Protein 6G1I (pdb70)

Solvent-accessible surface area: 18227 Å² total

CATH classification: 1.10.530.60

Radius of gyration: 23.87 Å; Cα contacts (8 Å, |Δi|>4): 782; chains: 2; bounding box: 62×62×45 Å

InterPro domains:
  IPR002105 Dockerin type I repeat [PF00404] (38-95)
  IPR016134 Dockerin domain [PS51766] (33-103)
  IPR036439 Dockerin domain superfamily [G3DSA:1.10.1330.10] (31-112)
  IPR036439 Dockerin domain superfamily [SSF63446] (35-104)
  IPR054107 Cel124-like, catalytic domain [PF21908] (160-322)

Nearest PDB structures (foldseek):
  6g1i-assembly2_B  TM=1.002E+00  e=1.817E-34  Acetivibrio thermocellus ATCC 27405
  2xqo-assembly1_A  TM=1.002E+00  e=9.075E-33  Acetivibrio thermocellus ATCC 27405
  6g1i-assembly2_B  TM=1.005E+00  e=3.078E-35  Acetivibrio thermocellus ATCC 27405
  2xqo-assembly1_A  TM=1.003E+00  e=5.347E-33  Acetivibrio thermocellus ATCC 27405
  1hmk-assembly1_A  TM=5.491E-01  e=3.551E+00  Capra hircus

Organism: Acetivibrio thermocellus (strain ATCC 27405 / DSM 1237 / JCM 9322 / NBRC 103400 / NCIMB 10682 / NRRL B-4536 / VPI 7372) (NCBI:txid203119)

Structure (mmCIF, N/CA/C/O backbone):
data_6G1I
#
_entry.id   6G1I
#
_cell.length_a   71.140
_cell.length_b   74.173
_cell.length_c   77.328
_cell.angle_alpha   90.00
_cell.angle_beta   90.00
_cell.angle_gamma   90.00
#
_symmetry.space_group_name_H-M   'P 21 21 21'
#
loop_
_entity.id
_entity.type
_entity.pdbx_description
1 polymer 'Glycosyl Hydrolase'
2 branched beta-D-glucopyranose-(1-4)-beta-D-glucopyranose-(1-4)-beta-D-glucopyranose-(1-4)-beta-D-fructofuranose
3 branched beta-D-glucopyranose-(1-4)-beta-D-glucopyranose-(1-4)-beta-D-glucopyranose-(1-4)-beta-D-glucopyranose
4 non-polymer 'MANGANESE (II) ION'
5 non-polymer 'MALONIC ACID'
6 water water
#
loop_
_atom_site.group_PDB
_atom_site.id
_atom_site.type_symbol
_atom_site.label_atom_id
_atom_site.label_alt_id
_atom_site.label_comp_id
_atom_site.label_asym_id
_atom_site.label_entity_id
_atom_site.label_seq_id
_atom_site.pdbx_PDB_ins_code
_atom_site.Cartn_x
_atom_site.Cartn_y
_atom_site.Cartn_z
_atom_site.occupancy
_atom_site.B_iso_or_equiv
_atom_site.auth_seq_id
_atom_site.auth_comp_id
_atom_site.auth_asym_id
_atom_site.auth_atom_id
_atom_site.pdbx_PDB_model_num
ATOM 1 N N . ASP A 1 14 ? -1.840 -9.383 11.580 1.00 16.62 141 ASP A N 1
ATOM 2 C CA . ASP A 1 14 ? -2.282 -8.972 12.910 1.00 11.65 141 ASP A CA 1
ATOM 3 C C . ASP A 1 14 ? -3.380 -7.939 12.921 1.00 11.39 141 ASP A C 1
ATOM 4 O O . ASP A 1 14 ? -4.076 -7.789 13.908 1.00 12.44 141 ASP A O 1
ATOM 9 N N . GLY A 1 15 ? -3.506 -7.183 11.835 1.00 11.30 142 GLY A N 1
ATOM 10 C CA . GLY A 1 15 ? -4.454 -6.067 11.815 1.00 11.07 142 GLY A CA 1
ATOM 11 C C . GLY A 1 15 ? -5.866 -6.610 11.838 1.00 10.33 142 GLY A C 1
ATOM 12 O O . GLY A 1 15 ? -6.174 -7.573 11.108 1.00 15.80 142 GLY A O 1
ATOM 13 N N . TYR A 1 16 ? -6.724 -6.051 12.675 1.00 8.89 143 TYR A N 1
ATOM 14 C CA . TYR A 1 16 ? -8.092 -6.528 12.811 1.00 8.81 143 TYR A CA 1
ATOM 15 C C . TYR A 1 16 ? -9.047 -5.783 11.882 1.00 8.90 143 TYR A C 1
ATOM 16 O O . TYR A 1 16 ? -9.726 -6.363 11.057 1.00 10.00 143 TYR A O 1
ATOM 25 N N . PHE A 1 17 ? -9.110 -4.464 12.063 1.00 9.08 144 PHE A N 1
ATOM 26 C CA . PHE A 1 17 ? -10.003 -3.643 11.288 1.00 9.86 144 PHE A CA 1
ATOM 27 C C . PHE A 1 17 ? -9.426 -3.307 9.953 1.00 10.61 144 PHE A C 1
ATOM 28 O O . PHE A 1 17 ? -8.211 -3.452 9.717 1.00 10.88 144 PHE A O 1
ATOM 36 N N . PRO A 1 18 ? -10.288 -2.894 9.000 1.00 12.26 145 PRO A N 1
ATOM 37 C CA . PRO A 1 18 ? -9.788 -2.757 7.662 1.00 13.81 145 PRO A CA 1
ATOM 38 C C . PRO A 1 18 ? -8.640 -1.771 7.518 1.00 13.04 145 PRO A C 1
ATOM 39 O O . PRO A 1 18 ? -8.599 -0.725 8.152 1.00 13.18 145 PRO A O 1
ATOM 43 N N . PRO A 1 19 ? -7.677 -2.115 6.674 1.00 14.95 146 PRO A N 1
ATOM 44 C CA . PRO A 1 19 ? -6.600 -1.159 6.404 1.00 16.82 146 PRO A CA 1
ATOM 45 C C . PRO A 1 19 ? -7.172 0.219 6.044 1.00 19.08 146 PRO A C 1
ATOM 46 O O . PRO A 1 19 ? -8.188 0.318 5.352 1.00 19.77 146 PRO A O 1
ATOM 50 N N . GLY A 1 20 ? -6.567 1.289 6.516 1.00 21.26 147 GLY A N 1
ATOM 51 C CA . GLY A 1 20 ? -7.018 2.630 6.179 1.00 23.27 147 GLY A CA 1
ATOM 52 C C . GLY A 1 20 ? -8.143 3.197 7.009 1.00 22.59 147 GLY A C 1
ATOM 53 O O . GLY A 1 20 ? -8.545 4.337 6.781 1.00 29.04 147 GLY A O 1
ATOM 54 N N . THR A 1 21 ? -8.604 2.427 7.986 1.00 16.85 148 THR A N 1
ATOM 55 C CA . THR A 1 21 ? -9.655 2.902 8.874 1.00 14.65 148 THR A CA 1
ATOM 56 C C . THR A 1 21 ? -9.098 4.065 9.707 1.00 15.47 148 THR A C 1
ATOM 57 O O . THR A 1 21 ? -7.969 3.965 10.232 1.00 17.86 148 THR A O 1
ATOM 61 N N . SER A 1 22 ? -9.875 5.144 9.831 1.00 16.32 149 SER A N 1
ATOM 62 C CA . SER A 1 22 ? -9.499 6.319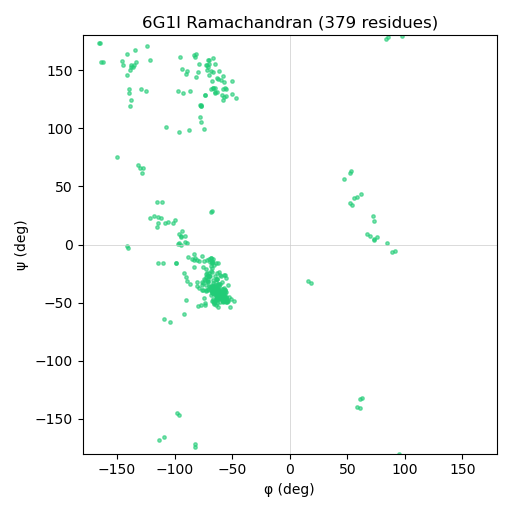 10.541 1.00 16.27 149 SER A CA 1
ATOM 63 C C . SER A 1 22 ? -9.358 6.062 12.042 1.00 12.74 149 SER A C 1
ATOM 64 O O . SER A 1 22 ? -10.010 5.168 12.547 1.00 12.78 149 SER A O 1
ATOM 67 N N . LYS A 1 23 ? -8.643 6.949 12.760 1.00 14.31 150 LYS A N 1
ATOM 68 C CA . LYS A 1 23 ? -8.584 6.893 14.224 1.00 12.53 150 LYS A CA 1
ATOM 69 C C . LYS A 1 23 ? -9.978 6.837 14.842 1.00 11.45 150 LYS A C 1
ATOM 70 O O . LYS A 1 23 ? -10.228 5.981 15.654 1.00 11.53 150 LYS A O 1
ATOM 76 N N . HIS A 1 24 ? -10.864 7.799 14.496 1.00 12.03 151 HIS A N 1
ATOM 77 C CA A HIS A 1 24 ? -12.133 7.789 15.220 0.50 11.37 151 HIS A CA 1
ATOM 78 C CA B HIS A 1 24 ? 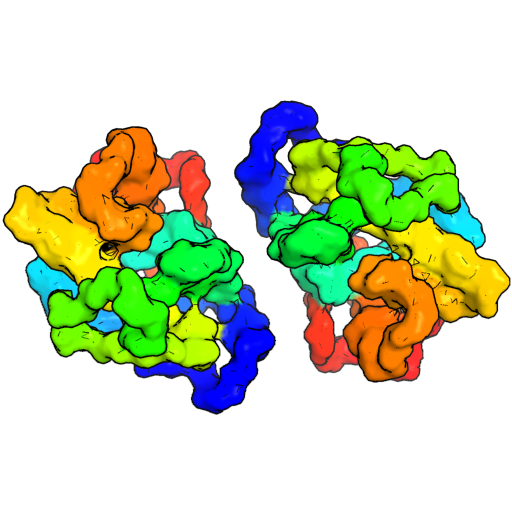-12.243 7.854 15.049 0.50 12.72 151 HIS A CA 1
ATOM 79 C C . HIS A 1 24 ? -12.951 6.519 14.926 1.00 11.89 151 HIS A C 1
ATOM 80 O O . HIS A 1 24 ? -13.628 6.023 15.831 1.00 11.84 151 HIS A O 1
ATOM 93 N N . GLU A 1 25 ? -12.880 5.958 13.731 1.00 11.76 152 GLU A N 1
ATOM 94 C CA A GLU A 1 25 ? -13.579 4.701 13.408 0.50 11.97 152 GLU A CA 1
ATOM 95 C CA B GLU A 1 25 ? -13.594 4.722 13.447 0.50 10.80 152 GLU A CA 1
ATOM 96 C C . GLU A 1 25 ? -12.923 3.525 14.120 1.00 10.01 152 GLU A C 1
ATOM 97 O O . GLU A 1 25 ? -13.621 2.623 14.580 1.00 10.49 152 GLU A O 1
ATOM 108 N N . LEU A 1 26 ? -11.596 3.501 14.170 1.00 9.76 153 LEU A N 1
ATOM 109 C CA . LEU A 1 26 ? -10.907 2.452 14.912 1.00 9.37 153 LEU A CA 1
ATOM 110 C C . LEU A 1 26 ? -11.374 2.445 16.373 1.00 9.09 153 LEU A C 1
ATOM 111 O O . LEU A 1 26 ? -11.583 1.366 16.962 1.00 9.57 153 LEU A O 1
ATOM 116 N N . ILE A 1 27 ? -11.477 3.618 16.979 1.00 9.72 154 ILE A N 1
ATOM 117 C CA . ILE A 1 27 ? -11.900 3.749 18.385 1.00 9.84 154 ILE A CA 1
ATOM 118 C C . ILE A 1 27 ? -13.368 3.318 18.518 1.00 9.64 154 ILE A C 1
ATOM 119 O O . ILE A 1 27 ? -13.694 2.560 19.423 1.00 10.49 154 ILE A O 1
ATOM 124 N N . ALA A 1 28 ? -14.257 3.816 17.656 1.00 10.03 155 ALA A N 1
ATOM 125 C CA . ALA A 1 28 ? -15.665 3.444 17.735 1.00 10.91 155 ALA A CA 1
ATOM 126 C C . ALA A 1 28 ? -15.852 1.958 17.571 1.00 9.77 155 ALA A C 1
ATOM 127 O O . ALA A 1 28 ? -16.625 1.327 18.320 1.00 11.92 155 ALA A O 1
ATOM 129 N N . ARG A 1 29 ? -15.153 1.369 16.613 1.00 9.73 156 ARG A N 1
ATOM 130 C CA A ARG A 1 29 ? -15.271 -0.054 16.395 0.50 9.73 156 ARG A CA 1
ATOM 131 C CA B ARG A 1 29 ? -15.268 -0.054 16.359 0.50 9.88 156 ARG A CA 1
ATOM 132 C C . ARG A 1 29 ? -14.703 -0.850 17.547 1.00 9.47 156 ARG A C 1
ATOM 133 O O . ARG A 1 29 ? -15.274 -1.873 17.985 1.00 10.57 156 ARG A O 1
ATOM 148 N N . ALA A 1 30 ? -13.580 -0.402 18.118 1.00 9.39 157 ALA A N 1
ATOM 149 C CA . ALA A 1 30 ? -13.032 -1.075 19.313 1.00 9.91 157 ALA A CA 1
ATOM 150 C C . ALA A 1 30 ? -14.037 -1.034 20.450 1.00 9.73 157 ALA A C 1
ATOM 151 O O . ALA A 1 30 ? -14.195 -2.016 21.177 1.00 10.08 157 ALA A O 1
ATOM 153 N N . SER A 1 31 ? -14.687 0.116 20.647 1.00 10.04 158 SER A N 1
ATOM 154 C CA A SER A 1 31 ? -15.619 0.238 21.762 0.50 10.10 158 SER A CA 1
ATOM 155 C CA B SER A 1 31 ? -15.699 0.307 21.689 0.50 10.48 158 SER A CA 1
ATOM 156 C C . SER A 1 31 ? -16.835 -0.682 21.608 1.00 10.15 158 SER A C 1
ATOM 157 O O . SER A 1 31 ? -17.435 -1.065 22.591 1.00 12.59 158 SER A O 1
ATOM 162 N N . SER A 1 32 ? -17.134 -1.075 20.391 1.00 9.72 159 SER A N 1
ATOM 163 C CA . SER A 1 32 ? -18.266 -1.908 20.066 1.00 10.00 159 SER A CA 1
ATOM 164 C C . SER A 1 32 ? -17.991 -3.416 20.139 1.00 10.14 159 SER A C 1
ATOM 165 O O . SER A 1 32 ? -18.892 -4.206 20.075 1.00 13.04 159 SER A O 1
ATOM 168 N N . LEU A 1 33 ? -16.721 -3.796 20.263 1.00 9.98 160 LEU A N 1
ATOM 169 C CA . LEU A 1 33 ? -16.377 -5.220 20.357 1.00 10.34 160 LEU A CA 1
ATOM 170 C C . LEU A 1 33 ? -16.955 -5.812 21.642 1.00 10.68 160 LEU A C 1
ATOM 171 O O . LEU A 1 33 ? -16.760 -5.297 22.742 1.00 12.22 160 LEU A O 1
ATOM 176 N N . LYS A 1 34 ? -17.631 -6.947 21.487 1.00 10.36 161 LYS A N 1
ATOM 177 C CA . LYS A 1 34 ? -18.148 -7.719 22.597 1.00 11.14 161 LYS A CA 1
ATOM 178 C C . LYS A 1 34 ? -16.983 -8.353 23.359 1.00 10.25 161 LYS A C 1
ATOM 179 O O . LYS A 1 34 ? -15.917 -8.612 22.767 1.00 10.13 161 LYS A O 1
ATOM 185 N N . VAL A 1 35 ? -17.195 -8.715 24.591 1.00 10.01 162 VAL A N 1
ATOM 186 C CA . VAL A 1 35 ? -16.168 -9.407 25.384 1.00 9.68 162 VAL A CA 1
ATOM 187 C C . VAL A 1 35 ? -15.704 -10.672 24.655 1.00 9.09 162 VAL A C 1
ATOM 188 O O . VAL A 1 35 ? -14.510 -10.938 24.577 1.00 9.14 162 VAL A O 1
ATOM 192 N N . SER A 1 36 ? -16.657 -11.438 24.137 1.00 9.39 163 SER A N 1
ATOM 193 C CA . SER A 1 36 ? -16.321 -12.665 23.402 1.00 10.04 163 SER A CA 1
ATOM 194 C C . SER A 1 36 ? -15.416 -12.377 22.227 1.00 9.28 163 SER A C 1
ATOM 195 O O . SER A 1 36 ? -14.550 -13.205 21.885 1.00 9.87 163 SER A O 1
ATOM 198 N N . GLU A 1 37 ? -15.636 -11.264 21.540 1.00 9.40 164 GLU A N 1
ATOM 199 C CA . GLU A 1 37 ? -14.808 -10.881 20.385 1.00 9.56 164 GLU A CA 1
ATOM 200 C C . GLU A 1 37 ? -13.408 -10.514 20.771 1.00 8.89 164 GLU A C 1
ATOM 201 O O . GLU A 1 37 ? -12.456 -10.821 20.058 1.00 9.38 164 GLU A O 1
ATOM 207 N N . VAL A 1 38 ? -13.250 -9.801 21.911 1.00 8.59 165 VAL A N 1
ATOM 208 C CA . VAL A 1 38 ? -11.920 -9.467 22.393 1.00 8.25 165 VAL A CA 1
ATOM 209 C C . VAL A 1 38 ? -11.203 -10.747 22.845 1.00 7.87 165 VAL A C 1
ATOM 210 O O . VAL A 1 38 ? -10.018 -10.926 22.552 1.00 8.44 165 VAL A O 1
ATOM 214 N N . LYS A 1 39 ? -11.920 -11.640 23.532 1.00 8.29 166 LYS A N 1
ATOM 215 C CA . LYS A 1 39 ? -11.295 -12.925 23.909 1.00 8.10 166 LYS A CA 1
ATOM 216 C C . LYS A 1 39 ? -10.789 -13.651 22.674 1.00 8.44 166 LYS A C 1
ATOM 217 O O . LYS A 1 39 ? -9.708 -14.232 22.682 1.00 8.82 166 LYS A O 1
ATOM 223 N N . ALA A 1 40 ? -11.566 -13.655 21.582 1.00 8.58 167 ALA A N 1
ATOM 224 C CA . ALA A 1 40 ? -11.133 -14.340 20.365 1.00 9.08 167 ALA A CA 1
ATOM 225 C C . ALA A 1 40 ? -9.862 -13.739 19.752 1.00 8.79 167 ALA A C 1
ATOM 226 O O . ALA A 1 40 ? -9.007 -14.461 19.266 1.00 9.18 167 ALA A O 1
ATOM 228 N N . ILE A 1 41 ? -9.734 -12.405 19.802 1.00 8.33 168 ILE A N 1
ATOM 229 C CA . ILE A 1 41 ? -8.523 -11.749 19.305 1.00 7.96 168 ILE A CA 1
ATOM 230 C C . ILE A 1 41 ? -7.327 -12.177 20.121 1.00 8.28 168 ILE A C 1
ATOM 231 O O . ILE A 1 41 ? -6.267 -12.495 19.566 1.00 8.76 168 ILE A O 1
ATOM 236 N N . ILE A 1 42 ? -7.482 -12.183 21.468 1.00 7.83 169 ILE A N 1
ATOM 237 C CA . ILE A 1 42 ? -6.395 -12.590 22.356 1.00 7.74 169 ILE A CA 1
ATOM 238 C C . ILE A 1 42 ? -6.023 -14.049 22.079 1.00 8.51 169 ILE A C 1
ATOM 239 O O . ILE A 1 42 ? -4.834 -14.382 21.966 1.00 8.81 169 ILE A O 1
ATOM 244 N N . LYS A 1 43 ? -7.013 -14.941 21.985 1.00 8.47 170 LYS A N 1
ATOM 245 C CA . LYS A 1 43 ? -6.715 -16.353 21.741 1.00 9.71 170 LYS A CA 1
ATOM 246 C C . LYS A 1 43 ? -5.951 -16.565 20.448 1.00 9.88 170 LYS A C 1
ATOM 247 O O . LYS A 1 43 ? -5.042 -17.383 20.379 1.00 10.02 170 LYS A O 1
ATOM 253 N N . LYS A 1 44 ? -6.326 -15.841 19.408 1.00 9.57 171 LYS A N 1
ATOM 254 C CA . LYS A 1 44 ? -5.660 -15.980 18.107 1.00 11.10 171 LYS A CA 1
ATOM 255 C C . LYS A 1 44 ? -4.181 -15.620 18.258 1.00 9.15 171 LYS A C 1
ATOM 256 O O . LYS A 1 44 ? -3.308 -16.290 17.702 1.00 10.03 171 LYS A O 1
ATOM 262 N N . GLN A 1 45 ? -3.893 -14.511 18.952 1.00 8.73 172 GLN A N 1
ATOM 263 C CA . GLN A 1 45 ? -2.500 -14.141 19.142 1.00 8.74 172 GLN A CA 1
ATOM 264 C C . GLN A 1 45 ? -1.750 -15.136 20.018 1.00 8.63 172 GLN A C 1
ATOM 265 O O . GLN A 1 45 ? -0.592 -15.449 19.703 1.00 9.30 172 GLN A O 1
ATOM 271 N N . VAL A 1 46 ? -2.360 -15.656 21.073 1.00 8.24 173 VAL A N 1
ATOM 272 C CA . VAL A 1 46 ? -1.675 -16.664 21.872 1.00 8.72 173 VAL A CA 1
ATOM 273 C C . VAL A 1 46 ? -1.398 -17.895 21.017 1.00 9.24 173 VAL A C 1
ATOM 274 O O . VAL A 1 46 ? -0.314 -18.463 21.087 1.00 10.19 173 VAL A O 1
ATOM 278 N N . ASP A 1 47 ? -2.367 -18.307 20.200 1.00 9.21 174 ASP A N 1
ATOM 279 C CA . ASP A 1 47 ? -2.155 -19.457 19.323 1.00 10.35 174 ASP A CA 1
ATOM 280 C C . ASP A 1 47 ? -0.970 -19.229 18.408 1.00 10.98 174 ASP A C 1
ATOM 281 O O . ASP A 1 47 ? -0.129 -20.128 18.189 1.00 13.45 174 ASP A O 1
ATOM 286 N N . GLU A 1 48 ? -0.891 -18.056 17.800 1.00 9.75 175 GLU A N 1
ATOM 287 C CA A GLU A 1 48 ? 0.177 -17.815 16.869 0.50 10.30 175 GLU A CA 1
ATOM 288 C CA B GLU A 1 48 ? 0.164 -17.709 16.871 0.50 10.22 175 GLU A CA 1
ATOM 289 C C . GLU A 1 48 ? 1.534 -17.699 17.508 1.00 10.36 175 GLU A C 1
ATOM 290 O O . GLU A 1 48 ? 2.527 -17.997 16.868 1.00 13.41 175 GLU A O 1
ATOM 301 N N . HIS A 1 49 ? 1.573 -17.282 18.780 1.00 9.36 176 HIS A N 1
ATOM 302 C CA . HIS A 1 49 ? 2.853 -16.990 19.475 1.00 9.30 176 HIS A CA 1
ATOM 303 C C . HIS A 1 49 ? 3.080 -17.894 20.665 1.00 9.14 176 HIS A C 1
ATOM 304 O O . HIS A 1 49 ? 3.903 -17.595 21.534 1.00 9.23 176 HIS A O 1
ATOM 311 N N . TRP A 1 50 ? 2.461 -19.093 20.669 1.00 10.30 177 TRP A N 1
ATOM 312 C CA . TRP A 1 50 ? 2.549 -19.940 21.866 1.00 10.13 177 TRP A CA 1
ATOM 313 C C . TRP A 1 50 ? 3.984 -20.346 22.185 1.00 9.93 177 TRP A C 1
ATOM 314 O O . TRP A 1 50 ? 4.376 -20.402 23.351 1.00 10.04 177 TRP A O 1
ATOM 325 N N . ASP A 1 51 ? 4.763 -20.708 21.159 1.00 10.07 178 ASP A N 1
ATOM 326 C CA . ASP A 1 51 ? 6.089 -21.222 21.493 1.00 10.82 178 ASP A CA 1
ATOM 327 C C . ASP A 1 51 ? 6.909 -20.173 22.249 1.00 9.85 178 ASP A C 1
ATOM 328 O O . ASP A 1 51 ? 7.536 -20.507 23.245 1.00 10.60 178 ASP A O 1
ATOM 333 N N . VAL A 1 52 ? 6.896 -18.902 21.822 1.00 9.61 179 VAL A N 1
ATOM 334 C CA . VAL A 1 52 ? 7.696 -17.914 22.539 1.00 9.59 179 VAL A CA 1
ATOM 335 C C . VAL A 1 52 ? 7.069 -17.614 23.936 1.00 9.21 179 VAL A C 1
ATOM 336 O O . VAL A 1 52 ? 7.790 -17.400 24.896 1.00 9.54 179 VAL A O 1
ATOM 340 N N . ILE A 1 53 ? 5.740 -17.561 24.000 1.00 8.80 180 ILE A N 1
ATOM 341 C CA . ILE A 1 53 ? 5.073 -17.355 25.297 1.00 9.00 180 ILE A CA 1
ATOM 342 C C . ILE A 1 53 ? 5.489 -18.437 26.299 1.00 8.83 180 ILE A C 1
ATOM 343 O O . ILE A 1 53 ? 5.880 -18.148 27.438 1.00 9.54 180 ILE A O 1
ATOM 348 N N . ARG A 1 54 ? 5.414 -19.687 25.848 1.00 8.76 181 ARG A N 1
ATOM 349 C CA . ARG A 1 54 ? 5.804 -20.813 26.695 1.00 9.49 181 ARG A CA 1
ATOM 350 C C . ARG A 1 54 ? 7.291 -20.767 27.072 1.00 9.95 181 ARG A C 1
ATOM 351 O O . ARG A 1 54 ? 7.682 -20.998 28.212 1.00 10.39 181 ARG A O 1
ATOM 359 N N . ASP A 1 55 ? 8.127 -20.535 26.074 1.00 9.78 182 ASP A N 1
ATOM 360 C CA . ASP A 1 55 ? 9.559 -20.504 26.289 1.00 11.17 182 ASP A CA 1
ATOM 361 C C . ASP A 1 55 ? 9.955 -19.462 27.335 1.00 11.05 182 ASP A C 1
ATOM 362 O O . ASP A 1 55 ? 10.840 -19.694 28.136 1.00 13.09 182 ASP A O 1
ATOM 367 N N . VAL A 1 56 ? 9.336 -18.281 27.265 1.00 9.78 183 VAL A N 1
ATOM 368 C CA . VAL A 1 56 ? 9.671 -17.220 28.205 1.00 9.55 183 VAL A CA 1
ATOM 369 C C . VAL A 1 56 ? 9.030 -17.482 29.577 1.00 9.25 183 VAL A C 1
ATOM 370 O O . VAL A 1 56 ? 9.710 -17.430 30.615 1.00 10.95 183 VAL A O 1
ATOM 374 N N . CYS A 1 57 ? 7.732 -17.731 29.594 1.00 9.16 184 CYS A N 1
ATOM 375 C CA . CYS A 1 57 ? 6.979 -17.704 30.860 1.00 9.73 184 CYS A CA 1
ATOM 376 C C . CYS A 1 57 ? 6.885 -19.061 31.564 1.00 9.93 184 CYS A C 1
ATOM 377 O O . CYS A 1 57 ? 6.626 -19.127 32.772 1.00 11.15 184 CYS A O 1
ATOM 380 N N . GLY A 1 58 ? 6.997 -20.160 30.822 1.00 10.14 185 GLY A N 1
ATOM 381 C CA . GLY A 1 58 ? 6.859 -21.481 31.413 1.00 11.03 185 GLY A CA 1
ATOM 382 C C . GLY A 1 58 ? 5.437 -21.846 31.782 1.00 10.09 185 GLY A C 1
ATOM 383 O O . GLY A 1 58 ? 5.252 -22.763 32.586 1.00 12.10 185 GLY A O 1
ATOM 384 N N . PHE A 1 59 ? 4.433 -21.188 31.198 1.00 10.12 186 PHE A N 1
ATOM 385 C CA . PHE A 1 59 ? 3.055 -21.556 31.448 1.00 10.46 186 PHE A CA 1
ATOM 386 C C . PHE A 1 59 ? 2.826 -23.009 31.072 1.00 10.75 186 PHE A C 1
ATOM 387 O O . PHE A 1 59 ? 3.417 -23.513 30.104 1.00 12.09 186 PHE A O 1
ATOM 395 N N . LYS A 1 60 ? 1.960 -23.692 31.827 1.00 11.86 187 LYS A N 1
ATOM 396 C CA A LYS A 1 60 ? 1.652 -25.126 31.733 0.50 12.11 187 LYS A CA 1
ATOM 397 C CA B LYS A 1 60 ? 1.923 -25.134 31.632 0.50 12.05 187 LYS A CA 1
ATOM 398 C C . LYS A 1 60 ? 1.190 -25.508 30.338 1.00 13.00 187 LYS A C 1
ATOM 399 O O . LYS A 1 60 ? 1.499 -26.597 29.808 1.00 14.99 187 LYS A O 1
ATOM 410 N N . ASN A 1 61 ? 0.313 -24.694 29.747 1.00 12.96 188 ASN A N 1
ATOM 411 C CA . ASN A 1 61 ? -0.382 -25.017 28.528 1.00 13.20 188 ASN A CA 1
ATOM 412 C C . ASN A 1 61 ? -1.009 -23.748 27.954 1.00 12.55 188 ASN A C 1
ATOM 413 O O . ASN A 1 61 ? -0.980 -22.716 28.561 1.00 12.87 188 ASN A O 1
ATOM 418 N N . LYS A 1 62 ? -1.569 -23.891 26.753 1.00 13.42 189 LYS A N 1
ATOM 419 C CA . LYS A 1 62 ? -2.088 -22.723 26.064 1.00 14.49 189 LYS A CA 1
ATOM 420 C C . LYS A 1 62 ? -3.320 -22.168 26.762 1.00 12.49 189 LYS A C 1
ATOM 421 O O . LYS A 1 62 ? -3.542 -20.948 26.751 1.00 13.04 189 LYS A O 1
ATOM 427 N N . GLU A 1 63 ? -4.173 -23.046 27.317 1.00 12.18 190 GLU A N 1
ATOM 428 C CA . GLU A 1 63 ? -5.387 -22.564 27.953 1.00 11.65 190 GLU A CA 1
ATOM 429 C C . GLU A 1 63 ? -5.083 -21.605 29.101 1.00 9.90 190 GLU A C 1
ATOM 430 O O . GLU A 1 63 ? -5.769 -20.587 29.257 1.00 10.75 190 GLU A O 1
ATOM 436 N N . VAL A 1 64 ? -4.099 -21.935 29.930 1.00 9.57 191 VAL A N 1
ATOM 437 C CA . VAL A 1 64 ? -3.769 -21.032 31.015 1.00 9.02 191 VAL A CA 1
ATOM 438 C C . VAL A 1 64 ? -3.115 -19.755 30.494 1.00 8.39 191 VAL A C 1
ATOM 439 O O . VAL A 1 64 ? -3.225 -18.683 31.122 1.00 9.03 191 VAL A O 1
ATOM 443 N N . ALA A 1 65 ? -2.449 -19.832 29.347 1.00 8.80 192 ALA A N 1
ATOM 444 C CA . ALA A 1 65 ? -1.922 -18.601 28.712 1.00 8.71 192 ALA A CA 1
ATOM 445 C C . ALA A 1 65 ? -3.055 -17.712 28.219 1.00 8.30 192 ALA A C 1
ATOM 446 O O . ALA A 1 65 ? -3.000 -16.494 28.371 1.00 8.48 192 ALA A O 1
ATOM 448 N N . TYR A 1 66 ? -4.111 -18.301 27.628 1.00 8.08 193 TYR A N 1
ATOM 449 C CA . TYR A 1 66 ? -5.305 -17.499 27.305 1.00 8.15 193 TYR A CA 1
ATOM 450 C C . TYR A 1 66 ? -5.801 -16.782 28.561 1.00 8.26 193 TYR A C 1
ATOM 451 O O . TYR A 1 66 ? -6.062 -15.582 28.549 1.00 8.50 193 TYR A O 1
ATOM 460 N N . ALA A 1 67 ? -5.924 -17.553 29.635 1.00 8.14 194 ALA A N 1
ATOM 461 C CA . ALA A 1 67 ? -6.442 -17.003 30.874 1.00 8.00 194 ALA A CA 1
ATOM 462 C C . ALA A 1 67 ? -5.546 -15.880 31.372 1.00 7.76 194 ALA A C 1
ATOM 463 O O . ALA A 1 67 ? -6.079 -14.841 31.832 1.00 7.91 194 ALA A O 1
ATOM 465 N N . PHE A 1 68 ? -4.241 -16.028 31.316 1.00 7.72 195 PHE A N 1
ATOM 466 C CA . PHE A 1 68 ? -3.327 -14.974 31.788 1.00 7.58 195 PHE A CA 1
ATOM 467 C C . PHE A 1 68 ? -3.590 -13.681 31.038 1.00 7.40 195 PHE A C 1
ATOM 468 O O . PHE A 1 68 ? -3.691 -12.591 31.652 1.00 7.59 195 PHE A O 1
ATOM 476 N N . PHE A 1 69 ? -3.676 -13.756 29.688 1.00 7.21 196 PHE A N 1
ATOM 477 C CA . PHE A 1 69 ? -3.913 -12.544 28.920 1.00 7.22 196 PHE A CA 1
ATOM 478 C C . PHE A 1 69 ? -5.340 -12.011 29.052 1.00 7.23 196 PHE A C 1
ATOM 479 O O . PHE A 1 69 ? -5.538 -10.778 28.942 1.00 7.58 196 PHE A O 1
ATOM 487 N N . PHE A 1 70 ? -6.326 -12.863 29.362 1.00 7.38 197 PHE A N 1
ATOM 488 C CA . PHE A 1 70 ? -7.625 -12.365 29.779 1.00 7.22 197 PHE A CA 1
ATOM 489 C C . PHE A 1 70 ? -7.514 -11.615 31.092 1.00 7.40 197 PHE A C 1
ATOM 490 O O . PHE A 1 70 ? -8.214 -10.590 31.310 1.00 7.91 197 PHE A O 1
ATOM 498 N N . GLY A 1 71 ? -6.656 -12.091 31.988 1.00 7.39 198 GLY A N 1
ATOM 499 C CA . GLY A 1 71 ? -6.376 -11.390 33.216 1.00 7.08 198 GLY A CA 1
ATOM 500 C C . GLY A 1 71 ? -5.799 -10.006 32.959 1.00 7.19 198 GLY A C 1
ATOM 501 O O . GLY A 1 71 ? -6.238 -9.007 33.586 1.00 7.71 198 GLY A O 1
ATOM 502 N N . MET A 1 72 ? -4.838 -9.914 32.045 1.00 7.09 199 MET A N 1
ATOM 503 C CA . MET A 1 72 ? -4.298 -8.588 31.668 1.00 7.31 199 MET A CA 1
ATOM 504 C C . MET A 1 72 ? -5.360 -7.701 31.083 1.00 6.98 199 MET A C 1
ATOM 505 O O . MET A 1 72 ? -5.469 -6.512 31.450 1.00 7.46 199 MET A O 1
ATOM 510 N N . ALA A 1 73 ? -6.173 -8.222 30.186 1.00 7.12 200 ALA A N 1
ATOM 511 C CA . ALA A 1 73 ? -7.250 -7.399 29.576 1.00 7.27 200 ALA A CA 1
ATOM 512 C C . ALA A 1 73 ? -8.172 -6.892 30.661 1.00 7.10 200 ALA A C 1
ATOM 513 O O . ALA A 1 73 ? -8.659 -5.744 30.612 1.00 7.99 200 ALA A O 1
ATOM 515 N N . THR A 1 74 ? -8.452 -7.753 31.631 1.00 6.97 201 THR A N 1
ATOM 516 C CA . THR A 1 74 ? -9.332 -7.345 32.726 1.00 7.03 201 THR A CA 1
ATOM 517 C C . THR A 1 74 ? -8.708 -6.283 33.592 1.00 6.92 201 THR A C 1
ATOM 518 O O . THR A 1 74 ? -9.345 -5.251 33.883 1.00 7.98 201 THR A O 1
ATOM 522 N N . ARG A 1 75 ? -7.465 -6.501 34.006 1.00 6.89 202 ARG A N 1
ATOM 523 C CA . ARG A 1 75 ? -6.817 -5.566 34.893 1.00 7.02 202 ARG A CA 1
ATOM 524 C C . ARG A 1 75 ? -6.599 -4.199 34.259 1.00 7.14 202 ARG A C 1
ATOM 525 O O . ARG A 1 75 ? -6.647 -3.169 34.957 1.00 7.70 202 ARG A O 1
ATOM 533 N N . GLU A 1 76 ? -6.305 -4.188 32.965 1.00 7.20 203 GLU A N 1
ATOM 534 C CA . GLU A 1 76 ? -5.916 -2.973 32.263 1.00 7.09 203 GLU A CA 1
ATOM 535 C C . GLU A 1 76 ? -7.088 -2.219 31.696 1.00 7.29 203 GLU A C 1
ATOM 536 O O . GLU A 1 76 ? -7.018 -0.962 31.601 1.00 7.79 203 GLU A O 1
ATOM 542 N N . SER A 1 77 ? -8.171 -2.893 31.294 1.00 7.35 204 SER A N 1
ATOM 543 C CA . SER A 1 77 ? -9.275 -2.214 30.604 1.00 8.07 204 SER A CA 1
ATOM 544 C C . SER A 1 77 ? -10.641 -2.707 31.000 1.00 7.55 204 SER A C 1
ATOM 545 O O . SER A 1 77 ? -11.640 -2.234 30.427 1.00 8.57 204 SER A O 1
ATOM 548 N N . THR A 1 78 ? -10.753 -3.696 31.882 1.00 7.92 205 THR A N 1
ATOM 549 C CA . THR A 1 78 ? -12.044 -4.324 32.138 1.00 8.75 205 THR A CA 1
ATOM 550 C C . THR A 1 78 ? -12.664 -4.814 30.831 1.00 8.88 205 THR A C 1
ATOM 551 O O . THR A 1 78 ? -13.900 -4.804 30.642 1.00 9.05 205 THR A O 1
ATOM 555 N N . PHE A 1 79 ? -11.815 -5.260 29.895 1.00 7.99 206 PHE A N 1
ATOM 556 C CA . PHE A 1 79 ? -12.254 -5.712 28.566 1.00 8.74 206 PHE A CA 1
ATOM 557 C C . PHE A 1 79 ? -12.837 -4.611 27.664 1.00 9.33 206 PHE A C 1
ATOM 558 O O . PHE A 1 79 ? -13.359 -4.936 26.587 1.00 11.55 206 PHE A O 1
ATOM 566 N N . ARG A 1 80 ? -12.748 -3.371 28.042 1.00 8.32 207 ARG A N 1
ATOM 567 C CA A ARG A 1 80 ? -13.213 -2.233 27.221 0.50 8.57 207 ARG A CA 1
ATOM 568 C CA B ARG A 1 80 ? -13.243 -2.243 27.228 0.50 8.47 207 ARG A CA 1
ATOM 569 C C . ARG A 1 80 ? -12.130 -1.848 26.241 1.00 8.41 207 ARG A C 1
ATOM 570 O O . ARG A 1 80 ? -11.156 -1.164 26.597 1.00 8.95 207 ARG A O 1
ATOM 585 N N . ALA A 1 81 ? -12.242 -2.393 25.028 1.00 8.45 208 ALA A N 1
ATOM 586 C CA . ALA A 1 81 ? -11.111 -2.356 24.089 1.00 8.38 208 ALA A CA 1
ATOM 587 C C . ALA A 1 81 ? -10.750 -0.978 23.556 1.00 8.67 208 ALA A C 1
ATOM 588 O O . ALA A 1 81 ? -9.666 -0.869 22.984 1.00 9.62 208 ALA A O 1
ATOM 590 N N . ALA A 1 82 ? -11.583 0.049 23.763 1.00 8.66 209 ALA A N 1
ATOM 591 C CA . ALA A 1 82 ? -11.234 1.402 23.318 1.00 9.26 209 ALA A CA 1
ATOM 592 C C . ALA A 1 82 ? -10.612 2.224 24.420 1.00 8.98 209 ALA A C 1
ATOM 593 O O . ALA A 1 82 ? -10.401 3.417 24.225 1.00 10.63 209 ALA A O 1
ATOM 595 N N . THR A 1 83 ? -10.282 1.624 25.564 1.00 8.52 210 THR A N 1
ATOM 596 C CA . THR A 1 83 ? -9.682 2.389 26.678 1.00 8.60 210 THR A CA 1
ATOM 597 C C . THR A 1 83 ? -8.389 3.055 26.203 1.00 8.44 210 THR A C 1
ATOM 598 O O . THR A 1 83 ? -7.534 2.409 25.603 1.00 8.50 210 THR A O 1
ATOM 602 N N . GLU A 1 84 ? -8.243 4.337 26.532 1.00 9.62 211 GLU A N 1
ATOM 603 C CA . GLU A 1 84 ? -7.063 5.086 26.154 1.00 9.86 211 GLU A CA 1
ATOM 604 C C . GLU A 1 84 ? -6.698 5.956 27.342 1.00 9.92 211 GLU A C 1
ATOM 605 O O . GLU A 1 84 ? -7.530 6.661 27.910 1.00 10.87 211 GLU A O 1
ATOM 611 N N . THR A 1 85 ? -5.418 5.968 27.699 1.00 10.62 212 THR A N 1
ATOM 612 C CA A THR A 1 85 ? -4.918 6.618 28.898 0.50 11.75 212 THR A CA 1
ATOM 613 C CA B THR A 1 85 ? -4.953 6.715 28.892 0.50 12.79 212 THR A CA 1
ATOM 614 C C . THR A 1 85 ? -3.542 7.210 28.672 1.00 10.65 212 THR A C 1
ATOM 615 O O . THR A 1 85 ? -2.782 6.648 27.909 1.00 11.09 212 THR A O 1
ATOM 622 N N . GLY A 1 86 ? -3.196 8.258 29.380 1.00 12.91 213 GLY A N 1
ATOM 623 C CA . GLY A 1 86 ? -1.815 8.637 29.534 1.00 13.11 213 GLY A CA 1
ATOM 624 C C . GLY A 1 86 ? -1.220 9.507 28.452 1.00 13.08 213 GLY A C 1
ATOM 625 O O . GLY A 1 86 ? -1.869 9.801 27.444 1.00 14.87 213 GLY A O 1
ATOM 626 N N . SER A 1 87 ? 0.038 9.849 28.661 1.00 13.42 214 SER A N 1
ATOM 627 C CA . SER A 1 87 ? 0.800 10.714 27.783 1.00 14.43 214 SER A CA 1
ATOM 628 C C . SER A 1 87 ? 2.243 10.186 27.684 1.00 13.05 214 SER A C 1
ATOM 629 O O . SER A 1 87 ? 2.806 9.653 28.665 1.00 14.15 214 SER A O 1
ATOM 632 N N . GLY A 1 88 ? 2.853 10.337 26.508 1.00 13.29 215 GLY A N 1
ATOM 633 C CA . GLY A 1 88 ? 4.265 9.982 26.311 1.00 13.28 215 GLY A CA 1
ATOM 634 C C . GLY A 1 88 ? 4.473 8.497 26.525 1.00 11.39 215 GLY A C 1
ATOM 635 O O . GLY A 1 88 ? 3.697 7.661 25.975 1.00 11.69 215 GLY A O 1
ATOM 636 N N . ALA A 1 89 ? 5.494 8.135 27.307 1.00 11.01 216 ALA A N 1
ATOM 637 C CA . ALA A 1 89 ? 5.811 6.714 27.517 1.00 10.47 216 ALA A CA 1
ATOM 638 C C . ALA A 1 89 ? 4.643 5.982 28.159 1.00 10.05 216 ALA A C 1
ATOM 639 O O . ALA A 1 89 ? 4.514 4.768 28.021 1.00 11.45 216 ALA A O 1
ATOM 641 N N . SER A 1 90 ? 3.811 6.721 28.908 1.00 9.88 217 SER A N 1
ATOM 642 C CA . SER A 1 90 ? 2.632 6.174 29.589 1.00 10.41 217 SER A CA 1
ATOM 643 C C . SER A 1 90 ? 1.372 6.190 28.769 1.00 10.16 217 SER A C 1
ATOM 644 O O . SER A 1 90 ? 0.309 5.853 29.275 1.00 12.24 217 SER A O 1
ATOM 647 N N . HIS A 1 91 ? 1.430 6.659 27.514 1.00 9.40 218 HIS A N 1
ATOM 648 C CA . HIS A 1 91 ? 0.286 6.701 26.667 1.00 8.64 218 HIS A CA 1
ATOM 649 C C . HIS A 1 91 ? 0.006 5.292 26.110 1.00 8.45 218 HIS A C 1
ATOM 650 O O . HIS A 1 91 ? 0.825 4.730 25.392 1.00 8.98 218 HIS A O 1
ATOM 657 N N . ALA A 1 92 ? -1.192 4.775 26.418 1.00 8.15 219 ALA A N 1
ATOM 658 C CA . ALA A 1 92 ? -1.522 3.381 26.122 1.00 7.81 219 ALA A CA 1
ATOM 659 C C . ALA A 1 92 ? -2.911 3.300 25.546 1.00 7.88 219 ALA A C 1
ATOM 660 O O . ALA A 1 92 ? -3.822 4.130 25.885 1.00 9.60 219 ALA A O 1
ATOM 662 N N . PHE A 1 93 ? -3.152 2.266 24.731 1.00 7.77 220 PHE A N 1
ATOM 663 C CA . PHE A 1 93 ? -4.453 2.033 24.136 1.00 8.03 220 PHE A CA 1
ATOM 664 C C . PHE A 1 93 ? -4.785 0.536 24.190 1.00 7.78 220 PHE A C 1
ATOM 665 O O . PHE A 1 93 ? -3.885 -0.309 24.162 1.00 8.08 220 PHE A O 1
ATOM 673 N N . GLY A 1 94 ? -6.079 0.252 24.184 1.00 7.33 221 GLY A N 1
ATOM 674 C CA . GLY A 1 94 ? -6.554 -1.085 23.849 1.00 7.51 221 GLY A CA 1
ATOM 675 C C . GLY A 1 94 ? -6.787 -1.926 25.051 1.00 7.62 221 GLY A C 1
ATOM 676 O O . GLY A 1 94 ? -6.568 -1.530 26.210 1.00 8.39 221 GLY A O 1
ATOM 677 N N . PRO A 1 95 ? -7.222 -3.171 24.837 1.00 7.53 222 PRO A N 1
ATOM 678 C CA . PRO A 1 95 ? -7.603 -4.047 25.927 1.00 8.83 222 PRO A CA 1
ATOM 679 C C . PRO A 1 95 ? -6.474 -4.350 26.888 1.00 7.49 222 PRO A C 1
ATOM 680 O O . PRO A 1 95 ? -6.756 -4.557 28.091 1.00 7.87 222 PRO A O 1
ATOM 684 N N . LEU A 1 96 ? -5.246 -4.436 26.410 1.00 7.24 223 LEU A N 1
ATOM 685 C CA . LEU A 1 96 ? -4.086 -4.710 27.254 1.00 7.38 223 LEU A CA 1
ATOM 686 C C . LEU A 1 96 ? -3.354 -3.445 27.668 1.00 7.17 223 LEU A C 1
ATOM 687 O O . LEU A 1 96 ? -2.344 -3.529 28.329 1.00 7.56 223 LEU A O 1
ATOM 692 N N . GLN A 1 97 ? -3.848 -2.252 27.250 1.00 6.96 224 GLN A N 1
ATOM 693 C CA . GLN A 1 97 ? -3.134 -0.996 27.527 1.00 7.37 224 GLN A CA 1
ATOM 694 C C . GLN A 1 97 ? -1.712 -1.063 27.077 1.00 6.84 224 GLN A C 1
ATOM 695 O O . GLN A 1 97 ? -0.757 -0.943 27.811 1.00 7.48 224 GLN A O 1
ATOM 701 N N . THR A 1 98 ? -1.575 -1.256 25.737 1.00 6.86 225 THR A N 1
ATOM 702 C CA . THR A 1 98 ? -0.269 -1.293 25.091 1.00 6.91 225 THR A CA 1
ATOM 703 C C . THR A 1 98 ? 0.257 0.143 24.941 1.00 6.79 225 THR A C 1
ATOM 704 O O . THR A 1 98 ? -0.369 0.962 24.243 1.00 7.88 225 THR A O 1
ATOM 708 N N . ALA A 1 99 ? 1.409 0.405 25.552 1.00 7.20 226 ALA A N 1
ATOM 709 C CA . ALA A 1 99 ? 1.966 1.757 25.554 1.00 7.97 226 ALA A CA 1
ATOM 710 C C . ALA A 1 99 ? 2.747 2.020 24.260 1.00 7.53 226 ALA A C 1
ATOM 711 O O . ALA A 1 99 ? 3.185 1.117 23.537 1.00 7.73 226 ALA A O 1
ATOM 713 N N . GLU A 1 100 ? 2.974 3.329 24.039 1.00 8.22 227 GLU A N 1
ATOM 714 C CA . GLU A 1 100 ? 3.801 3.732 22.883 1.00 8.56 227 GLU A CA 1
ATOM 715 C C . GLU A 1 100 ? 5.171 3.083 22.885 1.00 8.71 227 GLU A C 1
ATOM 716 O O . GLU A 1 100 ? 5.740 2.833 21.804 1.00 8.88 227 GLU A O 1
ATOM 722 N N . THR A 1 101 ? 5.717 2.751 24.071 1.00 8.51 228 THR A N 1
ATOM 723 C CA . THR A 1 101 ? 7.026 2.184 24.174 1.00 8.59 228 THR A CA 1
ATOM 724 C C . THR A 1 101 ? 7.128 0.775 23.574 1.00 8.53 228 THR A C 1
ATOM 725 O O . THR A 1 101 ? 8.221 0.274 23.355 1.00 10.30 228 THR A O 1
ATOM 729 N N . ALA A 1 102 ? 5.992 0.121 23.311 1.00 7.81 229 ALA A N 1
ATOM 730 C CA . ALA A 1 102 ? 6.057 -1.190 22.641 1.00 7.89 229 ALA A CA 1
ATOM 731 C C . ALA A 1 102 ? 6.514 -1.056 21.176 1.00 7.84 229 ALA A C 1
ATOM 732 O O . ALA A 1 102 ? 7.022 -2.034 20.611 1.00 8.48 229 ALA A O 1
ATOM 734 N N . TYR A 1 103 ? 6.258 0.089 20.553 1.00 8.50 230 TYR A N 1
ATOM 735 C CA . TYR A 1 103 ? 6.314 0.246 19.121 1.00 8.54 230 TYR A CA 1
ATOM 736 C C . TYR A 1 103 ? 7.687 0.665 18.621 1.00 9.59 230 TYR A C 1
ATOM 737 O O . TYR A 1 103 ? 8.393 1.391 19.298 1.00 12.02 230 TYR A O 1
ATOM 746 N N . ALA A 1 104 ? 8.058 0.194 17.423 1.00 10.05 231 ALA A N 1
ATOM 747 C CA . ALA A 1 104 ? 9.291 0.634 16.797 1.00 10.89 231 ALA A CA 1
ATOM 748 C C . ALA A 1 104 ? 9.142 2.077 16.326 1.00 11.68 231 ALA A C 1
ATOM 749 O O . ALA A 1 104 ? 8.029 2.558 15.968 1.00 11.99 231 ALA A O 1
ATOM 751 N N . ASN A 1 105 ? 10.264 2.780 16.264 1.00 14.37 232 ASN A N 1
ATOM 752 C CA . ASN A 1 105 ? 10.291 4.133 15.643 1.00 16.62 232 ASN A CA 1
ATOM 753 C C . ASN A 1 105 ? 9.276 5.097 16.285 1.00 15.94 232 ASN A C 1
ATOM 754 O O . ASN A 1 105 ? 8.606 5.891 15.597 1.00 18.51 232 ASN A O 1
ATOM 759 N N . ALA A 1 106 ? 9.172 5.019 17.600 1.00 15.74 233 ALA A N 1
ATOM 760 C CA . ALA A 1 106 ? 8.397 5.949 18.376 1.00 16.10 233 ALA A CA 1
ATOM 761 C C . ALA A 1 106 ? 9.459 6.965 18.853 1.00 18.13 233 ALA A C 1
ATOM 762 O O . ALA A 1 106 ? 10.472 7.278 18.168 0.90 20.39 233 ALA A O 1
ATOM 764 N N . ASN A 1 107 ? 9.300 7.502 20.021 1.00 16.14 234 ASN A N 1
ATOM 765 C CA . ASN A 1 107 ? 10.279 8.436 20.548 1.00 15.33 234 ASN A CA 1
ATOM 766 C C . ASN A 1 107 ? 11.657 7.784 20.635 1.00 15.07 234 ASN A C 1
ATOM 767 O O . ASN A 1 107 ? 11.769 6.715 21.216 1.00 13.90 234 ASN A O 1
ATOM 772 N N . PRO A 1 108 ? 12.705 8.404 20.102 1.00 16.64 235 PRO A N 1
ATOM 773 C CA . PRO A 1 108 ? 14.023 7.738 20.168 1.00 19.23 235 PRO A CA 1
ATOM 774 C C . PRO A 1 108 ? 14.574 7.537 21.590 1.00 18.98 235 PRO A C 1
ATOM 775 O O . PRO A 1 108 ? 15.533 6.796 21.761 1.00 22.22 235 PRO A O 1
ATOM 779 N N . ASN A 1 109 ? 14.019 8.230 22.585 1.00 17.61 236 ASN A N 1
ATOM 780 C CA . ASN A 1 109 ? 14.414 8.015 23.993 1.00 18.05 236 ASN A CA 1
ATOM 781 C C . ASN A 1 109 ? 13.736 6.870 24.692 1.00 15.93 236 ASN A C 1
ATOM 782 O O . ASN A 1 109 ? 14.128 6.516 25.774 1.00 22.46 236 ASN A O 1
ATOM 787 N N . TYR A 1 110 ? 12.751 6.271 24.063 1.00 13.35 237 TYR A N 1
ATOM 788 C CA . TYR A 1 110 ? 12.166 5.071 24.673 1.00 11.81 237 TYR A CA 1
ATOM 789 C C . TYR A 1 110 ? 13.162 3.907 24.680 1.00 12.03 237 TYR A C 1
ATOM 790 O O . TYR A 1 110 ? 13.924 3.722 23.743 1.00 15.14 237 TYR A O 1
ATOM 799 N N . MET A 1 111 ? 13.164 3.157 25.776 1.00 11.61 238 MET A N 1
ATOM 800 C CA . MET A 1 111 ? 14.087 2.028 25.916 1.00 11.94 238 MET A CA 1
ATOM 801 C C . MET A 1 111 ? 13.771 1.001 24.836 1.00 12.17 238 MET A C 1
ATOM 802 O O . MET A 1 111 ? 12.605 0.623 24.699 1.00 12.44 238 MET A O 1
ATOM 807 N N . PRO A 1 112 ? 14.772 0.517 24.101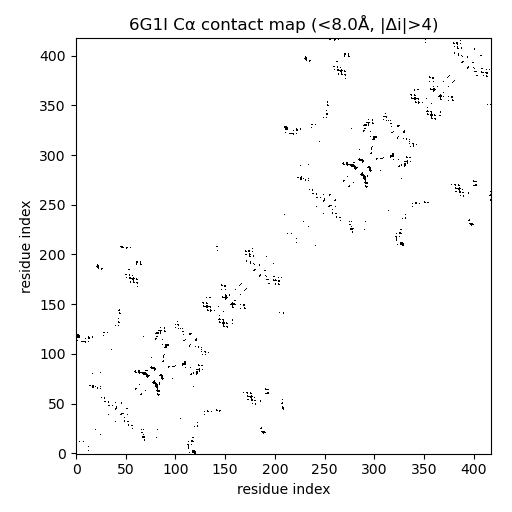 1.00 14.00 239 PRO A N 1
ATOM 808 C CA . PRO A 1 112 ? 14.484 -0.399 22.992 1.00 13.47 239 PRO A CA 1
ATOM 809 C C . PRO A 1 112 ? 14.001 -1.771 23.468 1.00 11.44 239 PRO A C 1
ATOM 810 O O . PRO A 1 112 ? 14.334 -2.256 24.563 1.00 13.15 239 PRO A O 1
ATOM 814 N N . GLU A 1 113 ? 13.262 -2.437 22.584 1.00 10.29 240 GLU A N 1
ATOM 815 C CA . GLU A 1 113 ? 12.696 -3.749 22.856 1.00 9.97 240 GLU A CA 1
ATOM 816 C C . GLU A 1 113 ? 13.091 -4.683 21.716 1.00 9.85 240 GLU A C 1
ATOM 817 O O . GLU A 1 113 ? 12.262 -5.257 21.010 1.00 12.13 240 GLU A O 1
ATOM 823 N N . HIS A 1 114 ? 14.405 -4.940 21.626 1.00 10.54 241 HIS A N 1
ATOM 824 C CA . HIS A 1 114 ? 14.966 -5.814 20.589 1.00 10.53 241 HIS A CA 1
ATOM 825 C C . HIS A 1 114 ? 15.266 -7.216 21.068 1.00 11.10 241 HIS A C 1
ATOM 826 O O . HIS A 1 114 ? 15.941 -7.947 20.338 1.00 14.80 241 HIS A O 1
ATOM 833 N N . ASN A 1 115 ? 14.635 -7.639 22.157 1.00 9.22 242 ASN A N 1
ATOM 834 C CA . ASN A 1 115 ? 14.767 -8.954 22.711 1.00 9.31 242 ASN A CA 1
ATOM 835 C C . ASN A 1 115 ? 13.555 -9.878 22.484 1.00 8.76 242 ASN A C 1
ATOM 836 O O . ASN A 1 115 ? 13.439 -10.860 23.193 1.00 9.91 242 ASN A O 1
ATOM 841 N N . VAL A 1 116 ? 12.710 -9.561 21.504 1.00 8.66 243 VAL A N 1
ATOM 842 C CA . VAL A 1 116 ? 11.611 -10.452 21.100 1.00 8.29 243 VAL A CA 1
ATOM 843 C C . VAL A 1 116 ? 11.607 -10.590 19.580 1.00 8.17 243 VAL A C 1
ATOM 844 O O . VAL A 1 116 ? 10.686 -10.140 18.900 1.00 8.79 243 VAL A O 1
ATOM 848 N N . PRO A 1 117 ? 12.625 -11.242 19.038 1.00 8.30 244 PRO A N 1
ATOM 849 C CA . PRO A 1 117 ? 12.693 -11.374 17.564 1.00 8.68 244 PRO A CA 1
ATOM 850 C C . PRO A 1 117 ? 11.591 -12.267 17.001 1.00 9.24 244 PRO A C 1
ATOM 851 O O . PRO A 1 117 ? 11.340 -12.227 15.780 1.00 10.21 244 PRO A O 1
ATOM 855 N N . GLU A 1 118 ? 10.937 -13.058 17.866 1.00 8.63 245 GLU A N 1
ATOM 856 C CA . GLU A 1 118 ? 9.918 -13.995 17.448 1.00 8.94 245 GLU A CA 1
ATOM 857 C C . GLU A 1 118 ? 8.589 -13.337 17.126 1.00 8.83 245 GLU A C 1
ATOM 858 O O . GLU A 1 118 ? 7.667 -14.017 16.648 1.00 10.01 245 GLU A O 1
ATOM 864 N N . MET A 1 119 ? 8.435 -12.045 17.437 1.00 8.26 246 MET A N 1
ATOM 865 C CA . MET A 1 119 ? 7.194 -11.328 17.142 1.00 8.12 246 MET A CA 1
ATOM 866 C C . MET A 1 119 ? 7.528 -10.049 16.409 1.00 8.50 246 MET A C 1
ATOM 867 O O . MET A 1 119 ? 8.403 -9.279 16.851 1.00 8.52 246 MET A O 1
ATOM 872 N N . HIS A 1 120 ? 6.788 -9.776 15.335 1.00 8.89 247 HIS A N 1
ATOM 873 C CA . HIS A 1 120 ? 6.986 -8.545 14.599 1.00 8.70 247 HIS A CA 1
ATOM 874 C C . HIS A 1 120 ? 6.810 -7.338 15.541 1.00 8.47 247 HIS A C 1
ATOM 875 O O . HIS A 1 120 ? 5.840 -7.322 16.314 1.00 9.32 247 HIS A O 1
ATOM 882 N N . GLN A 1 121 ? 7.653 -6.312 15.397 1.00 8.55 248 GLN A N 1
ATOM 883 C CA . GLN A 1 121 ? 7.521 -5.077 16.164 1.00 8.44 248 GLN A CA 1
ATOM 884 C C . GLN A 1 121 ? 7.016 -4.022 15.190 1.00 8.75 248 GLN A C 1
ATOM 885 O O . GLN A 1 121 ? 7.765 -3.476 14.388 1.00 10.57 248 GLN A O 1
ATOM 891 N N . TYR A 1 122 ? 5.719 -3.744 15.250 1.00 8.63 249 TYR A N 1
ATOM 892 C CA . TYR A 1 122 ? 5.112 -2.757 14.369 1.00 8.87 249 TYR A CA 1
ATOM 893 C C . TYR A 1 122 ? 5.613 -1.370 14.681 1.00 9.19 249 TYR A C 1
ATOM 894 O O . TYR A 1 122 ? 5.905 -1.003 15.836 1.00 9.71 249 TYR A O 1
ATOM 903 N N . ASP A 1 123 ? 5.669 -0.555 13.625 1.00 9.98 250 ASP A N 1
ATOM 904 C CA . ASP A 1 123 ? 6.044 0.856 13.783 1.00 10.92 250 ASP A CA 1
ATOM 905 C C . ASP A 1 123 ? 4.905 1.620 14.456 1.00 9.72 250 ASP A C 1
ATOM 906 O O . ASP A 1 123 ? 3.748 1.306 14.337 1.00 9.67 250 ASP A O 1
ATOM 911 N N . PHE A 1 124 ? 5.295 2.711 15.120 1.00 10.50 251 PHE A N 1
ATOM 912 C CA . PHE A 1 124 ? 4.330 3.588 15.765 1.00 10.21 251 PHE A CA 1
ATOM 913 C C . PHE A 1 124 ? 3.638 4.461 14.709 1.00 10.58 251 PHE A C 1
ATOM 914 O O . PHE A 1 124 ? 4.239 5.369 14.164 1.00 13.20 251 PHE A O 1
ATOM 922 N N . THR A 1 125 ? 2.386 4.125 14.415 1.00 9.98 252 THR A N 1
ATOM 923 C CA . THR A 1 125 ? 1.527 4.820 13.478 1.00 10.60 252 THR A CA 1
ATOM 924 C C . THR A 1 125 ? 0.140 4.829 14.084 1.00 9.71 252 THR A C 1
ATOM 925 O O . THR A 1 125 ? -0.163 4.036 14.968 1.00 9.80 252 THR A O 1
ATOM 929 N N . GLU A 1 126 ? -0.727 5.695 13.565 1.00 10.30 253 GLU A N 1
ATOM 930 C CA A GLU A 1 126 ? -2.136 5.755 13.944 0.50 9.94 253 GLU A CA 1
ATOM 931 C CA B GLU A 1 126 ? -2.040 5.7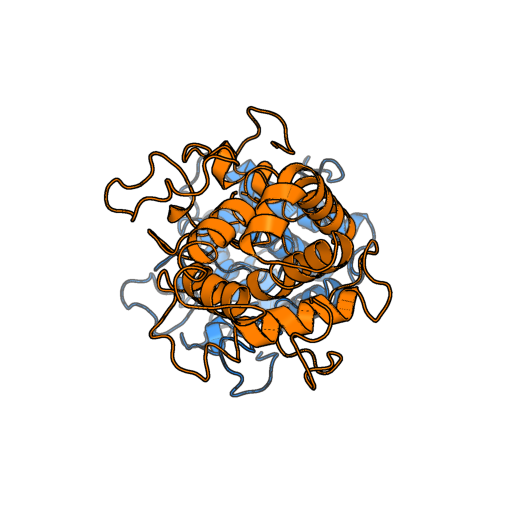32 14.174 0.50 10.00 253 GLU A CA 1
ATOM 932 C C . GLU A 1 126 ? -2.786 4.394 13.927 1.00 9.17 253 GLU A C 1
ATOM 933 O O . GLU A 1 126 ? -3.422 3.905 14.878 1.00 9.01 253 GLU A O 1
ATOM 944 N N . TYR A 1 127 ? -2.703 3.755 12.768 1.00 9.71 254 TYR A N 1
ATOM 945 C CA . TYR A 1 127 ? -3.378 2.450 12.616 1.00 9.42 254 TYR A CA 1
ATOM 946 C C . TYR A 1 127 ? -2.787 1.419 13.552 1.00 8.52 254 TYR A C 1
ATOM 947 O O . TYR A 1 127 ? -3.505 0.649 14.206 1.00 8.92 254 TYR A O 1
ATOM 956 N N . ASN A 1 128 ? -1.467 1.405 13.650 1.00 8.44 255 ASN A N 1
ATOM 957 C CA . ASN A 1 128 ? -0.849 0.340 14.464 1.00 8.32 255 ASN A CA 1
ATOM 958 C C . ASN A 1 128 ? -1.106 0.537 15.966 1.00 7.91 255 ASN A C 1
ATOM 959 O O . ASN A 1 128 ? -1.174 -0.453 16.725 1.00 8.85 255 ASN A O 1
ATOM 964 N N . PHE A 1 129 ? -1.251 1.787 16.415 1.00 8.10 256 PHE A N 1
ATOM 965 C CA . PHE A 1 129 ? -1.550 2.037 17.818 1.00 8.02 256 PHE A CA 1
ATOM 966 C C . PHE A 1 129 ? -3.019 1.847 18.155 1.00 7.78 256 PHE A C 1
ATOM 967 O O . PHE A 1 129 ? -3.332 1.333 19.227 1.00 8.75 256 PHE A O 1
ATOM 975 N N . TYR A 1 130 ? -3.938 2.201 17.247 1.00 7.74 257 TYR A N 1
ATOM 976 C CA . TYR A 1 130 ? -5.354 2.194 17.520 1.00 8.00 257 TYR A CA 1
ATOM 977 C C . TYR A 1 130 ? -6.107 0.974 17.023 1.00 7.78 257 TYR A C 1
ATOM 978 O O . TYR A 1 130 ? -7.243 0.772 17.448 1.00 9.14 257 TYR A O 1
ATOM 987 N N . ASP A 1 131 ? -5.546 0.175 16.124 1.00 7.58 258 ASP A N 1
ATOM 988 C CA . ASP A 1 131 ? -6.207 -1.061 15.711 1.00 7.34 258 ASP A CA 1
ATOM 989 C C . ASP A 1 131 ? -6.105 -2.097 16.822 1.00 7.31 258 ASP A C 1
ATOM 990 O O . ASP A 1 131 ? -5.029 -2.377 17.344 1.00 7.69 258 ASP A O 1
ATOM 995 N N . VAL A 1 132 ? -7.250 -2.684 17.199 1.00 7.48 259 VAL A N 1
ATOM 996 C CA A VAL A 1 132 ? -7.291 -3.648 18.310 0.50 7.53 259 VAL A CA 1
ATOM 997 C CA B VAL A 1 132 ? -7.205 -3.613 18.346 0.50 7.52 259 VAL A CA 1
ATOM 998 C C . VAL A 1 132 ? -6.348 -4.835 18.104 1.00 7.30 259 VAL A C 1
ATOM 999 O O . VAL A 1 132 ? -5.748 -5.349 19.039 1.00 7.42 259 VAL A O 1
ATOM 1006 N N . GLY A 1 133 ? -6.310 -5.329 16.881 1.00 7.57 260 GLY A N 1
ATOM 1007 C CA . GLY A 1 133 ? -5.447 -6.486 16.557 1.00 7.46 260 GLY A CA 1
ATOM 1008 C C . GLY A 1 133 ? -3.982 -6.214 16.743 1.00 7.06 260 GLY A C 1
ATOM 1009 O O . GLY A 1 133 ? -3.267 -6.955 17.392 1.00 7.43 260 GLY A O 1
ATOM 1010 N N . ILE A 1 134 ? -3.526 -5.082 16.145 1.00 7.37 261 ILE A N 1
ATOM 1011 C CA . ILE A 1 134 ? -2.132 -4.739 16.312 1.00 7.08 261 ILE A CA 1
ATOM 1012 C C . ILE A 1 134 ? -1.856 -4.466 17.792 1.00 6.95 261 ILE A C 1
ATOM 1013 O O . ILE A 1 134 ? -0.813 -4.839 18.328 1.00 7.26 261 ILE A O 1
ATOM 1018 N N . SER A 1 135 ? -2.769 -3.740 18.447 1.00 6.91 262 SER A N 1
ATOM 1019 C CA . SER A 1 135 ? -2.582 -3.391 19.866 1.00 7.21 262 SER A CA 1
ATOM 1020 C C . SER A 1 135 ? -2.400 -4.636 20.739 1.00 6.79 262 SER A C 1
ATOM 1021 O O . SER A 1 135 ? -1.534 -4.695 21.583 1.00 6.98 262 SER A O 1
ATOM 1024 N N . VAL A 1 136 ? -3.247 -5.681 20.506 1.00 6.81 263 VAL A N 1
ATOM 1025 C CA . VAL A 1 136 ? -3.130 -6.897 21.306 1.00 6.84 263 VAL A CA 1
ATOM 1026 C C . VAL A 1 136 ? -1.830 -7.640 21.005 1.00 6.80 263 VAL A C 1
ATOM 1027 O O . VAL A 1 136 ? -1.133 -8.072 21.905 1.00 7.17 263 VAL A O 1
ATOM 1042 N N . MET A 1 138 ? 0.919 -6.344 19.965 1.00 6.72 265 MET A N 1
ATOM 1043 C CA . MET A 1 138 ? 2.017 -5.554 20.548 1.00 6.56 265 MET A CA 1
ATOM 1044 C C . MET A 1 138 ? 2.025 -5.592 22.052 1.00 6.77 265 MET A C 1
ATOM 1045 O O . MET A 1 138 ? 3.101 -5.519 22.643 1.00 7.39 265 MET A O 1
ATOM 1050 N N . GLY A 1 139 ? 0.876 -5.700 22.676 1.00 6.82 266 GLY A N 1
ATOM 1051 C CA . GLY A 1 139 ? 0.861 -5.803 24.164 1.00 6.91 266 GLY A CA 1
ATOM 1052 C C . GLY A 1 139 ? 1.485 -7.126 24.616 1.00 6.67 266 GLY A C 1
ATOM 1053 O O . GLY A 1 139 ? 2.255 -7.165 25.549 1.00 7.14 266 GLY A O 1
ATOM 1054 N N . ILE A 1 140 ? 1.182 -8.235 23.883 1.00 6.64 267 ILE A N 1
ATOM 1055 C CA . ILE A 1 140 ? 1.808 -9.514 24.203 1.00 6.83 267 ILE A CA 1
ATOM 1056 C C . ILE A 1 140 ? 3.313 -9.406 24.019 1.00 6.73 267 ILE A C 1
ATOM 1057 O O . ILE A 1 140 ? 4.104 -9.825 24.861 1.00 7.06 267 ILE A O 1
ATOM 1062 N N . ARG A 1 141 ? 3.752 -8.828 22.884 1.00 6.68 268 ARG A N 1
ATOM 1063 C CA . ARG A 1 141 ? 5.183 -8.684 22.625 1.00 7.05 268 ARG A CA 1
ATOM 1064 C C . ARG A 1 141 ? 5.848 -7.890 23.735 1.00 6.88 268 ARG A C 1
ATOM 1065 O O . ARG A 1 141 ? 6.935 -8.193 24.230 1.00 7.30 268 ARG A O 1
ATOM 1073 N N . HIS A 1 142 ? 5.218 -6.763 24.121 1.00 6.72 269 HIS A N 1
ATOM 1074 C CA . HIS A 1 142 ? 5.754 -5.852 25.118 1.00 6.79 269 HIS A CA 1
ATOM 1075 C C . HIS A 1 142 ? 5.859 -6.520 26.474 1.00 6.83 269 HIS A C 1
ATOM 1076 O O . HIS A 1 142 ? 6.857 -6.373 27.169 1.00 7.24 269 HIS A O 1
ATOM 1083 N N . PHE A 1 143 ? 4.839 -7.305 26.858 1.00 6.77 270 PHE A N 1
ATOM 1084 C CA . PHE A 1 143 ? 4.913 -8.081 28.044 1.00 6.96 270 PHE A CA 1
ATOM 1085 C C . PHE A 1 143 ? 6.108 -9.090 28.009 1.00 7.01 270 PHE A C 1
ATOM 1086 O O . PHE A 1 143 ? 6.865 -9.195 28.953 1.00 7.45 270 PHE A O 1
ATOM 1094 N N . LEU A 1 144 ? 6.242 -9.777 26.873 1.00 7.20 271 LEU A N 1
ATOM 1095 C CA . LEU A 1 144 ? 7.379 -10.740 26.745 1.00 7.44 271 LEU A CA 1
ATOM 1096 C C . LEU A 1 144 ? 8.729 -10.045 26.840 1.00 6.88 271 LEU A C 1
ATOM 1097 O O . LEU A 1 144 ? 9.675 -10.619 27.385 1.00 7.71 271 LEU A O 1
ATOM 1102 N N . HIS A 1 145 ? 8.811 -8.803 26.330 1.00 7.25 272 HIS A N 1
ATOM 1103 C CA . HIS A 1 145 ? 10.049 -8.054 26.491 1.00 7.45 272 HIS A CA 1
ATOM 1104 C C . HIS A 1 145 ? 10.438 -7.951 27.990 1.00 7.53 272 HIS A C 1
ATOM 1105 O O . HIS A 1 145 ? 11.594 -8.187 28.354 1.00 8.21 272 HIS A O 1
ATOM 1112 N N . PHE A 1 146 ? 9.471 -7.541 28.802 1.00 7.36 273 PHE A N 1
ATOM 1113 C CA . PHE A 1 146 ? 9.740 -7.380 30.244 1.00 7.52 273 PHE A CA 1
ATOM 1114 C C . PHE A 1 146 ? 9.880 -8.703 30.973 1.00 7.75 273 PHE A C 1
ATOM 1115 O O . PHE A 1 146 ? 10.707 -8.838 31.869 1.00 8.64 273 PHE A O 1
ATOM 1123 N N . ALA A 1 147 ? 9.118 -9.730 30.560 1.00 7.37 274 ALA A N 1
ATOM 1124 C CA . ALA A 1 147 ? 9.262 -11.054 31.160 1.00 7.75 274 ALA A CA 1
ATOM 1125 C C . ALA A 1 147 ? 10.659 -11.582 30.882 1.00 8.27 274 ALA A C 1
ATOM 1126 O O . ALA A 1 147 ? 11.264 -12.224 31.752 1.00 9.04 274 ALA A O 1
ATOM 1128 N N . ARG A 1 148 ? 11.216 -11.338 29.682 1.00 8.17 275 ARG A N 1
ATOM 1129 C CA . ARG A 1 148 ? 12.592 -11.752 29.418 1.00 9.45 275 ARG A CA 1
ATOM 1130 C C . ARG A 1 148 ? 13.600 -10.970 30.234 1.00 10.04 275 ARG A C 1
ATOM 1131 O O . ARG A 1 148 ? 14.587 -11.556 30.703 1.00 11.71 275 ARG A O 1
ATOM 1139 N N . LEU A 1 149 ? 13.382 -9.673 30.475 1.00 10.04 276 LEU A N 1
ATOM 1140 C CA . LEU A 1 149 ? 14.252 -8.948 31.429 1.00 10.96 276 LEU A CA 1
ATOM 1141 C C . LEU A 1 149 ? 14.197 -9.646 32.782 1.00 11.07 276 LEU A C 1
ATOM 1142 O O . LEU A 1 149 ? 15.224 -9.859 33.444 1.00 12.75 276 LEU A O 1
ATOM 1147 N N . ALA A 1 150 ? 12.987 -9.999 33.224 1.00 10.92 277 ALA A N 1
ATOM 1148 C CA . ALA A 1 150 ? 12.827 -10.644 34.527 1.00 11.81 277 ALA A CA 1
ATOM 1149 C C . ALA A 1 150 ? 13.481 -12.010 34.600 1.00 11.60 277 ALA A C 1
ATOM 1150 O O . ALA A 1 150 ? 14.049 -12.392 35.642 1.00 13.21 277 ALA A O 1
ATOM 1152 N N . LYS A 1 151 ? 13.426 -12.773 33.513 1.00 11.63 278 LYS A N 1
ATOM 1153 C CA A LYS A 1 151 ? 13.990 -14.113 33.449 0.30 12.89 278 LYS A CA 1
ATOM 1154 C CA B LYS A 1 151 ? 13.997 -14.118 33.464 0.70 13.19 278 LYS A CA 1
ATOM 1155 C C . LYS A 1 151 ? 15.508 -14.126 33.656 1.00 15.08 278 LYS A C 1
ATOM 1156 O O . LYS A 1 151 ? 16.077 -15.161 33.951 1.00 17.51 278 LYS A O 1
ATOM 1167 N N . GLU A 1 152 ? 16.181 -12.992 33.483 1.00 14.45 279 GLU A N 1
ATOM 1168 C CA . GLU A 1 152 ? 17.621 -12.919 33.813 1.00 15.75 279 GLU A CA 1
ATOM 1169 C C . GLU A 1 152 ? 17.888 -13.241 35.282 1.00 16.62 279 GLU A C 1
ATOM 1170 O O . GLU A 1 152 ? 18.990 -13.657 35.622 1.00 20.75 279 GLU A O 1
ATOM 1176 N N . LYS A 1 153 ? 16.921 -13.009 36.156 1.00 16.05 280 LYS A N 1
ATOM 1177 C CA A LYS A 1 153 ? 17.128 -13.196 37.632 0.50 13.84 280 LYS A CA 1
ATOM 1178 C CA B LYS A 1 153 ? 17.185 -13.351 37.553 0.50 16.69 280 LYS A CA 1
ATOM 1179 C C . LYS A 1 153 ? 16.026 -13.918 38.341 1.00 14.16 280 LYS A C 1
ATOM 1180 O O . LYS A 1 153 ? 16.211 -14.236 39.500 1.00 15.64 280 LYS A O 1
ATOM 1191 N N . TYR A 1 154 ? 14.891 -14.159 37.701 1.00 13.31 281 TYR A N 1
ATOM 1192 C CA . TYR A 1 154 ? 13.728 -14.795 38.293 1.00 11.91 281 TYR A CA 1
ATOM 1193 C C . TYR A 1 154 ? 13.373 -16.047 37.531 1.00 12.63 281 TYR A C 1
ATOM 1194 O O . TYR A 1 154 ? 13.715 -16.214 36.360 1.00 13.65 281 TYR A O 1
ATOM 1203 N N . SER A 1 155 ? 12.647 -16.906 38.239 1.00 12.85 282 SER A N 1
ATOM 1204 C CA A SER A 1 155 ? 12.164 -18.189 37.724 0.50 12.61 282 SER A CA 1
ATOM 1205 C CA B SER A 1 155 ? 12.156 -18.143 37.664 0.50 13.41 282 SER A CA 1
ATOM 1206 C C . SER A 1 155 ? 10.708 -18.406 38.076 1.00 12.29 282 SER A C 1
ATOM 1207 O O . SER A 1 155 ? 10.154 -17.763 38.991 1.00 13.17 282 SER A O 1
ATOM 1212 N N . GLY A 1 156 ? 10.083 -19.321 37.352 1.00 12.46 283 GLY A N 1
ATOM 1213 C CA . GLY A 1 156 ? 8.723 -19.716 37.670 1.00 13.45 283 GLY A CA 1
ATOM 1214 C C . GLY A 1 156 ? 7.788 -18.524 37.635 1.00 11.34 283 GLY A C 1
ATOM 1215 O O . GLY A 1 156 ? 7.903 -17.664 36.749 1.00 11.03 283 GLY A O 1
ATOM 1216 N N . ARG A 1 157 ? 6.854 -18.471 38.592 1.00 11.30 284 ARG A N 1
ATOM 1217 C CA . ARG A 1 157 ? 5.852 -17.401 38.644 1.00 10.80 284 ARG A CA 1
ATOM 1218 C C . ARG A 1 157 ? 6.488 -16.029 38.690 1.00 9.42 284 ARG A C 1
ATOM 1219 O O . ARG A 1 157 ? 5.855 -15.077 38.250 1.00 10.45 284 ARG A O 1
ATOM 1227 N N . ASP A 1 158 ? 7.720 -15.915 39.197 1.00 9.86 285 ASP A N 1
ATOM 1228 C CA . ASP A 1 158 ? 8.334 -14.600 39.292 1.00 9.74 285 ASP A CA 1
ATOM 1229 C C . ASP A 1 158 ? 8.666 -14.003 37.973 1.00 8.91 285 ASP A C 1
ATOM 1230 O O . ASP A 1 158 ? 8.789 -12.763 37.874 1.00 9.58 285 ASP A O 1
ATOM 1235 N N . ILE A 1 159 ? 8.828 -14.806 36.924 1.00 8.76 286 ILE A N 1
ATOM 1236 C CA . ILE A 1 159 ? 9.037 -14.254 35.570 1.00 8.43 286 ILE A CA 1
ATOM 1237 C C . ILE A 1 159 ? 7.815 -13.450 35.145 1.00 8.20 286 ILE A C 1
ATOM 1238 O O . ILE A 1 159 ? 7.928 -12.273 34.736 1.00 8.53 286 ILE A O 1
ATOM 1243 N N . ALA A 1 160 ? 6.628 -14.047 35.196 1.00 8.23 287 ALA A N 1
ATOM 1244 C CA . ALA A 1 160 ? 5.413 -13.323 34.767 1.00 8.15 287 ALA A CA 1
ATOM 1245 C C . ALA A 1 160 ? 5.080 -12.217 35.785 1.00 8.02 287 ALA A C 1
ATOM 1246 O O . ALA A 1 160 ? 4.623 -11.142 35.385 1.00 8.30 287 ALA A O 1
ATOM 1248 N N . ARG A 1 161 ? 5.318 -12.457 37.080 1.00 8.29 288 ARG A N 1
ATOM 1249 C CA . ARG A 1 161 ? 4.949 -11.488 38.103 1.00 8.39 288 ARG A CA 1
ATOM 1250 C C . ARG A 1 161 ? 5.803 -10.204 37.914 1.00 8.43 288 ARG A C 1
ATOM 1251 O O . ARG A 1 161 ? 5.242 -9.091 37.864 1.00 9.35 288 ARG A O 1
ATOM 1259 N N . HIS A 1 162 ? 7.128 -10.361 37.802 1.00 8.57 289 HIS A N 1
ATOM 1260 C CA . HIS A 1 162 ? 8.001 -9.203 37.584 1.00 8.53 289 HIS A CA 1
ATOM 1261 C C . HIS A 1 162 ? 7.901 -8.689 36.167 1.00 8.18 289 HIS A C 1
ATOM 1262 O O . HIS A 1 162 ? 8.046 -7.470 35.942 1.00 8.68 289 HIS A O 1
ATOM 1269 N N . GLY A 1 163 ? 7.611 -9.558 35.205 1.00 8.19 290 GLY A N 1
ATOM 1270 C CA . GLY A 1 163 ? 7.354 -9.062 33.831 1.00 7.91 290 GLY A CA 1
ATOM 1271 C C . GLY A 1 163 ? 6.161 -8.136 33.818 1.00 7.61 290 GLY A C 1
ATOM 1272 O O . GLY A 1 163 ? 6.208 -7.093 33.114 1.00 8.08 290 GLY A O 1
ATOM 1273 N N . LEU A 1 164 ? 5.098 -8.455 34.550 1.00 7.43 291 LEU A N 1
ATOM 1274 C CA . LEU A 1 164 ? 3.925 -7.532 34.642 1.00 7.26 291 LEU A CA 1
ATOM 1275 C C . LEU A 1 164 ? 4.347 -6.225 35.276 1.00 7.47 291 LEU A C 1
ATOM 1276 O O . LEU A 1 164 ? 3.860 -5.151 34.848 1.00 7.62 291 LEU A O 1
ATOM 1281 N N . MET A 1 165 ? 5.209 -6.245 36.274 1.00 7.61 292 MET A N 1
ATOM 1282 C CA . MET A 1 165 ? 5.622 -4.988 36.923 1.00 7.90 292 MET A CA 1
ATOM 1283 C C . MET A 1 165 ? 6.406 -4.140 35.921 1.00 7.64 292 MET A C 1
ATOM 1284 O O . MET A 1 165 ? 6.223 -2.914 35.866 1.00 8.53 292 MET A O 1
ATOM 1289 N N . GLY A 1 166 ? 7.209 -4.791 35.077 1.00 7.45 293 GLY A N 1
ATOM 1290 C CA . GLY A 1 166 ? 7.869 -4.061 33.998 1.00 7.50 293 GLY A CA 1
ATOM 1291 C C . GLY A 1 166 ? 6.911 -3.481 33.007 1.00 7.29 293 GLY A C 1
ATOM 1292 O O . GLY A 1 166 ? 7.030 -2.331 32.558 1.00 7.95 293 GLY A O 1
ATOM 1293 N N . TYR A 1 167 ? 5.900 -4.278 32.621 1.00 7.26 294 TYR A N 1
ATOM 1294 C CA . TYR A 1 167 ? 4.902 -3.824 31.683 1.00 7.18 294 TYR A CA 1
ATOM 1295 C C . TYR A 1 167 ? 4.234 -2.524 32.151 1.00 7.39 294 TYR A C 1
ATOM 1296 O O . TYR A 1 167 ? 4.021 -1.586 31.386 1.00 7.89 294 TYR A O 1
ATOM 1305 N N . ASN A 1 168 ? 3.828 -2.507 33.413 1.00 7.70 295 ASN A N 1
ATOM 1306 C CA . ASN A 1 168 ? 3.095 -1.351 33.909 1.00 8.00 295 ASN A CA 1
ATOM 1307 C C . ASN A 1 168 ? 3.989 -0.167 34.287 1.00 7.69 295 ASN A C 1
ATOM 1308 O O . ASN A 1 168 ? 3.548 1.009 34.112 1.00 8.41 295 ASN A O 1
ATOM 1313 N N . THR A 1 169 ? 5.202 -0.419 34.763 1.00 7.95 296 THR A N 1
ATOM 1314 C CA . THR A 1 169 ? 6.002 0.662 35.344 1.00 9.00 296 THR A CA 1
ATOM 1315 C C . THR A 1 169 ? 7.250 0.973 34.543 1.00 8.33 296 THR A C 1
ATOM 1316 O O . THR A 1 169 ? 7.870 2.042 34.775 1.00 9.22 296 THR A O 1
ATOM 1320 N N . GLY A 1 170 ? 7.639 0.076 33.648 1.00 8.17 297 GLY A N 1
ATOM 1321 C CA . GLY A 1 170 ? 8.911 0.121 32.968 1.00 8.69 297 GLY A CA 1
ATOM 1322 C C . GLY A 1 170 ? 10.079 -0.573 33.628 1.00 8.28 297 GLY A C 1
ATOM 1323 O O . GLY A 1 170 ? 11.137 -0.679 33.007 1.00 9.63 297 GLY A O 1
ATOM 1324 N N . TRP A 1 171 ? 9.887 -1.073 34.860 1.00 8.26 298 TRP A N 1
ATOM 1325 C CA . TRP A 1 171 ? 10.983 -1.579 35.672 1.00 8.91 298 TRP A CA 1
ATOM 1326 C C . TRP A 1 171 ? 10.546 -2.840 36.358 1.00 9.06 298 TRP A C 1
ATOM 1327 O O . TRP A 1 171 ? 9.587 -2.833 37.092 1.00 12.38 298 TRP A O 1
ATOM 1338 N N . ILE A 1 172 ? 11.220 -3.955 36.089 1.00 8.91 299 ILE A N 1
ATOM 1339 C CA . ILE A 1 172 ? 10.818 -5.229 36.702 1.00 8.71 299 ILE A CA 1
ATOM 1340 C C . ILE A 1 172 ? 10.926 -5.280 38.218 1.00 9.49 299 ILE A C 1
ATOM 1341 O O . ILE A 1 172 ? 10.212 -6.063 38.837 1.00 10.19 299 ILE A O 1
ATOM 1346 N N . ASP A 1 173 ? 11.793 -4.449 38.788 1.00 9.78 300 ASP A N 1
ATOM 1347 C CA . ASP A 1 173 ? 12.035 -4.427 40.252 1.00 11.10 300 ASP A CA 1
ATOM 1348 C C . ASP A 1 173 ? 11.752 -3.056 40.828 1.00 12.96 300 ASP A C 1
ATOM 1349 O O . ASP A 1 173 ? 12.132 -2.757 41.937 1.00 16.83 300 ASP A O 1
ATOM 1354 N N . GLY A 1 174 ? 10.947 -2.266 40.174 1.00 16.18 301 GLY A N 1
ATOM 1355 C CA . GLY A 1 174 ? 10.640 -0.970 40.706 1.00 16.30 301 GLY A CA 1
ATOM 1356 C C . GLY A 1 174 ? 9.689 -0.853 41.937 1.00 16.68 301 GLY A C 1
ATOM 1357 O O . GLY A 1 174 ? 9.764 0.105 42.735 1.00 24.27 301 GLY A O 1
ATOM 1358 N N . ALA A 1 175 ? 8.775 -1.793 42.034 1.00 13.72 302 ALA A N 1
ATOM 1359 C CA . ALA A 1 175 ? 7.538 -1.616 42.766 1.00 13.34 302 ALA A CA 1
ATOM 1360 C C . ALA A 1 175 ? 7.612 -2.093 44.207 1.00 12.81 302 ALA A C 1
ATOM 1361 O O . ALA A 1 175 ? 8.341 -2.994 44.572 1.00 15.51 302 ALA A O 1
ATOM 1363 N N . ASP A 1 176 ? 6.799 -1.436 45.009 1.00 11.49 303 ASP A N 1
ATOM 1364 C CA . ASP A 1 176 ? 6.565 -1.845 46.380 1.00 12.26 303 ASP A CA 1
ATOM 1365 C C . ASP A 1 176 ? 5.589 -2.999 46.417 1.00 10.73 303 ASP A C 1
ATOM 1366 O O . ASP A 1 176 ? 4.774 -3.203 45.486 1.00 10.83 303 ASP A O 1
ATOM 1371 N N . GLU A 1 177 ? 5.645 -3.804 47.481 1.00 11.00 304 GLU A N 1
ATOM 1372 C CA . GLU A 1 177 ? 4.890 -5.045 47.509 1.00 10.92 304 GLU A CA 1
ATOM 1373 C C . GLU A 1 177 ? 3.427 -4.808 47.313 1.00 10.29 304 GLU A C 1
ATOM 1374 O O . GLU A 1 177 ? 2.768 -5.618 46.664 1.00 10.18 304 GLU A O 1
ATOM 1380 N N . SER A 1 178 ? 2.889 -3.731 47.860 1.00 11.05 305 SER A N 1
ATOM 1381 C CA A SER A 1 178 ? 1.461 -3.451 47.716 0.50 11.75 305 SER A CA 1
ATOM 1382 C CA B SER A 1 178 ? 1.490 -3.447 47.722 0.50 12.33 305 SER A CA 1
ATOM 1383 C C . SER A 1 178 ? 1.031 -3.372 46.258 1.00 10.09 305 SER A C 1
ATOM 1384 O O . SER A 1 178 ? -0.064 -3.836 45.914 1.00 10.29 305 SER A O 1
ATOM 1389 N N . TRP A 1 179 ? 1.860 -2.753 45.445 1.00 10.08 306 TRP A N 1
ATOM 1390 C CA . TRP A 1 179 ? 1.510 -2.634 44.009 1.00 9.09 306 TRP A CA 1
ATOM 1391 C C . TRP A 1 179 ? 1.743 -3.957 43.269 1.00 8.93 306 TRP A C 1
ATOM 1392 O O . TRP A 1 179 ? 0.996 -4.277 42.367 1.00 9.15 306 TRP A O 1
ATOM 1403 N N . ILE A 1 180 ? 2.731 -4.753 43.669 1.00 8.61 307 ILE A N 1
ATOM 1404 C CA . ILE A 1 180 ? 2.864 -6.085 43.086 1.00 8.71 307 ILE A CA 1
ATOM 1405 C C . ILE A 1 180 ? 1.574 -6.868 43.335 1.00 8.38 307 ILE A C 1
ATOM 1406 O O . ILE A 1 180 ? 1.062 -7.555 42.444 1.00 8.34 307 ILE A O 1
ATOM 1411 N N . VAL A 1 181 ? 1.048 -6.796 44.563 1.00 8.32 308 VAL A N 1
ATOM 1412 C CA . VAL A 1 181 ? -0.197 -7.467 44.906 1.00 8.50 308 VAL A CA 1
ATOM 1413 C C . VAL A 1 181 ? -1.381 -6.913 44.129 1.00 7.93 308 VAL A C 1
ATOM 1414 O O . VAL A 1 181 ? -2.171 -7.700 43.552 1.00 8.14 308 VAL A O 1
ATOM 1418 N N . ARG A 1 182 ? -1.535 -5.599 44.076 1.00 7.98 309 ARG A N 1
ATOM 1419 C CA . ARG A 1 182 ? -2.684 -4.981 43.445 1.00 7.97 309 ARG A CA 1
ATOM 1420 C C . ARG A 1 182 ? -2.656 -4.996 41.913 1.00 8.02 309 ARG A C 1
ATOM 1421 O O . ARG A 1 182 ? -3.722 -4.841 41.321 1.00 8.88 309 ARG A O 1
ATOM 1429 N N . TYR A 1 183 ? -1.471 -5.182 41.361 1.00 7.98 310 TYR A N 1
ATOM 1430 C CA . TYR A 1 183 ? -1.344 -5.200 39.881 1.00 7.37 310 TYR A CA 1
ATOM 1431 C C . TYR A 1 183 ? -1.055 -6.609 39.374 1.00 7.46 310 TYR A C 1
ATOM 1432 O O . TYR A 1 183 ? -1.872 -7.195 38.664 1.00 8.02 310 TYR A O 1
ATOM 1441 N N . ALA A 1 184 ? 0.112 -7.172 39.743 1.00 7.26 311 ALA A N 1
ATOM 1442 C CA . ALA A 1 184 ? 0.498 -8.478 39.161 1.00 7.79 311 ALA A CA 1
ATOM 1443 C C . ALA A 1 184 ? -0.312 -9.634 39.735 1.00 7.14 311 ALA A C 1
ATOM 1444 O O . ALA A 1 184 ? -0.829 -10.455 38.980 1.00 7.59 311 ALA A O 1
ATOM 1446 N N . ASP A 1 185 ? -0.367 -9.747 41.071 1.00 7.60 312 ASP A N 1
ATOM 1447 C CA . ASP A 1 185 ? -1.116 -10.866 41.651 1.00 7.33 312 ASP A CA 1
ATOM 1448 C C . ASP A 1 185 ? -2.570 -10.754 41.261 1.00 7.42 312 ASP A C 1
ATOM 1449 O O . ASP A 1 185 ? -3.242 -11.753 40.994 1.00 7.96 312 ASP A O 1
ATOM 1454 N N . GLU A 1 186 ? -3.108 -9.519 41.224 1.00 7.66 313 GLU A N 1
ATOM 1455 C CA . GLU A 1 186 ? -4.482 -9.327 40.807 1.00 7.77 313 GLU A CA 1
ATOM 1456 C C . GLU A 1 186 ? -4.688 -9.798 39.389 1.00 7.51 313 GLU A C 1
ATOM 1457 O O . GLU A 1 186 ? -5.704 -10.427 39.077 1.00 7.78 313 GLU A O 1
ATOM 1463 N N . THR A 1 187 ? -3.774 -9.463 38.473 1.00 7.33 314 THR A N 1
ATOM 1464 C CA . THR A 1 187 ? -3.867 -9.950 37.064 1.00 7.13 314 THR A CA 1
ATOM 1465 C C . THR A 1 187 ? -3.987 -11.457 37.025 1.00 7.05 314 THR A C 1
ATOM 1466 O O . THR A 1 187 ? -4.837 -12.027 36.331 1.00 7.56 314 THR A O 1
ATOM 1470 N N . ALA A 1 188 ? -3.132 -12.145 37.752 1.00 7.08 315 ALA A N 1
ATOM 1471 C CA . ALA A 1 188 ? -3.151 -13.624 37.792 1.00 7.40 315 ALA A CA 1
ATOM 1472 C C . ALA A 1 188 ? -4.493 -14.110 38.307 1.00 7.42 315 ALA A C 1
ATOM 1473 O O . ALA A 1 188 ? -5.074 -15.050 37.744 1.00 7.82 315 ALA A O 1
ATOM 1475 N N . ALA A 1 189 ? -4.982 -13.495 39.374 1.00 7.53 316 ALA A N 1
ATOM 1476 C CA . ALA A 1 189 ? -6.256 -13.914 39.961 1.00 7.93 316 ALA A CA 1
ATOM 1477 C C . ALA A 1 189 ? -7.422 -13.696 39.015 1.00 7.91 316 ALA A C 1
ATOM 1478 O O . ALA A 1 189 ? -8.294 -14.569 38.843 1.00 8.42 316 ALA A O 1
ATOM 1480 N N . LEU A 1 190 ? -7.457 -12.530 38.373 1.00 7.61 317 LEU A N 1
ATOM 1481 C CA . LEU A 1 190 ? -8.524 -12.227 37.441 1.00 7.64 317 LEU A CA 1
ATOM 1482 C C . LEU A 1 190 ? -8.506 -13.192 36.292 1.00 8.14 317 LEU A C 1
ATOM 1483 O O . LEU A 1 190 ? -9.555 -13.682 35.824 1.00 8.51 317 LEU A O 1
ATOM 1488 N N . GLY A 1 191 ? -7.310 -13.519 35.743 1.00 7.73 318 GLY A N 1
ATOM 1489 C CA . GLY A 1 191 ? -7.244 -14.431 34.635 1.00 7.76 318 GLY A CA 1
ATOM 1490 C C . GLY A 1 191 ? -7.767 -15.804 35.028 1.00 7.93 318 GLY A C 1
ATOM 1491 O O . GLY A 1 191 ? -8.490 -16.473 34.255 1.00 8.58 318 GLY A O 1
ATOM 1492 N N . ALA A 1 192 ? -7.420 -16.286 36.208 1.00 8.27 319 ALA A N 1
ATOM 1493 C CA . ALA A 1 192 ? -7.827 -17.605 36.640 1.00 9.03 319 ALA A CA 1
ATOM 1494 C C . ALA A 1 192 ? -9.323 -17.721 36.815 1.00 9.64 319 ALA A C 1
ATOM 1495 O O . ALA A 1 192 ? -9.879 -18.826 36.645 1.00 10.83 319 ALA A O 1
ATOM 1497 N N . TRP A 1 193 ? -10.009 -16.616 37.119 1.00 9.22 320 TRP A N 1
ATOM 1498 C CA . TRP A 1 193 ? -11.448 -16.608 37.205 1.00 9.39 320 TRP A CA 1
ATOM 1499 C C . TRP A 1 193 ? -12.108 -17.110 35.936 1.00 9.85 320 TRP A C 1
ATOM 1500 O O . TRP A 1 193 ? -13.091 -17.866 35.960 1.00 10.11 320 TRP A O 1
ATOM 1511 N N . TYR A 1 194 ? -11.556 -16.697 34.794 1.00 9.05 321 TYR A N 1
ATOM 1512 C CA . TYR A 1 194 ? -12.122 -17.113 33.524 1.00 9.05 321 TYR A CA 1
ATOM 1513 C C . TYR A 1 194 ? -12.014 -18.619 33.313 1.00 9.72 321 TYR A C 1
ATOM 1514 O O . TYR A 1 194 ? -12.941 -19.256 32.776 1.00 10.67 321 TYR A O 1
ATOM 1523 N N . LEU A 1 195 ? -10.898 -19.204 33.681 1.00 9.99 322 LEU A N 1
ATOM 1524 C CA . LEU A 1 195 ? -10.719 -20.626 33.496 1.00 11.65 322 LEU A CA 1
ATOM 1525 C C . LEU A 1 195 ? -11.492 -21.440 34.509 1.00 12.07 322 LEU A C 1
ATOM 1526 O O . LEU A 1 195 ? -12.060 -22.467 34.173 1.00 15.36 322 LEU A O 1
ATOM 1531 N N . ARG A 1 196 ? -11.535 -20.990 35.741 1.00 11.95 323 ARG A N 1
ATOM 1532 C CA . ARG A 1 196 ? -12.179 -21.730 36.806 1.00 14.53 323 ARG A CA 1
ATOM 1533 C C . ARG A 1 196 ? -13.716 -21.727 36.670 1.00 14.21 323 ARG A C 1
ATOM 1534 O O . ARG A 1 196 ? -14.340 -22.624 37.209 1.00 18.65 323 ARG A O 1
ATOM 1542 N N . ASN A 1 197 ? -14.298 -20.715 36.038 1.00 13.33 324 ASN A N 1
ATOM 1543 C CA . ASN A 1 197 ? -15.725 -20.549 35.919 1.00 13.60 324 ASN A CA 1
ATOM 1544 C C . ASN A 1 197 ? -16.262 -20.654 34.513 1.00 13.04 324 ASN A C 1
ATOM 1545 O O . ASN A 1 197 ? -17.387 -20.291 34.279 1.00 14.36 324 ASN A O 1
ATOM 1550 N N . ASN A 1 198 ? -15.476 -21.255 33.607 1.00 12.70 325 ASN A N 1
ATOM 1551 C CA . ASN A 1 198 ? -15.961 -21.591 32.264 1.00 13.63 325 ASN A CA 1
ATOM 1552 C C . ASN A 1 198 ? -16.382 -20.370 31.466 1.00 12.66 325 ASN A C 1
ATOM 1553 O O . ASN A 1 198 ? -17.381 -20.384 30.772 1.00 14.56 325 ASN A O 1
ATOM 1558 N N . HIS A 1 199 ? -15.572 -19.312 31.536 1.00 11.57 326 HIS A N 1
ATOM 1559 C CA . HIS A 1 199 ? -15.794 -18.087 30.789 1.00 11.08 326 HIS A CA 1
ATOM 1560 C C . HIS A 1 199 ? -14.690 -17.851 29.780 1.00 10.40 326 HIS A C 1
ATOM 1561 O O . HIS A 1 199 ? -14.329 -16.705 29.498 1.00 10.61 326 HIS A O 1
ATOM 1568 N N . MET A 1 200 ? -14.195 -18.923 29.168 1.00 10.96 327 MET A N 1
ATOM 1569 C CA . MET A 1 200 ? -13.098 -18.750 28.204 1.00 10.72 327 MET A CA 1
ATOM 1570 C C . MET A 1 200 ? -13.510 -18.259 26.828 1.00 11.31 327 MET A C 1
ATOM 1571 O O . MET A 1 200 ? -12.676 -17.829 26.063 1.00 12.05 327 MET A O 1
ATOM 1576 N N . SER A 1 201 ? -14.817 -18.309 26.518 1.00 10.96 328 SER A N 1
ATOM 1577 C CA A SER A 1 201 ? -15.281 -17.842 25.214 0.50 11.05 328 SER A CA 1
ATOM 1578 C CA B SER A 1 201 ? -15.324 -17.916 25.207 0.50 11.35 328 SER A CA 1
ATOM 1579 C C . SER A 1 201 ? -16.518 -16.975 25.226 1.00 11.64 328 SER A C 1
ATOM 1580 O O . SER A 1 201 ? -16.790 -16.351 24.223 1.00 13.10 328 SER A O 1
ATOM 1585 N N . ASP A 1 202 ? -17.233 -16.881 26.330 1.00 11.59 329 ASP A N 1
ATOM 1586 C CA . ASP A 1 202 ? -18.484 -16.160 26.438 1.00 12.39 329 ASP A CA 1
ATOM 1587 C C . ASP A 1 202 ? -18.228 -14.655 26.663 1.00 11.44 329 ASP A C 1
ATOM 1588 O O . ASP A 1 202 ? -17.101 -14.154 26.534 1.00 11.23 329 ASP A O 1
ATOM 1593 N N . ASP A 1 203 ? -19.308 -13.930 26.952 1.00 11.44 330 ASP A N 1
ATOM 1594 C CA . ASP A 1 203 ? -19.245 -12.472 27.150 1.00 11.29 330 ASP A CA 1
ATOM 1595 C C . ASP A 1 203 ? -19.085 -12.058 28.592 1.00 11.32 330 ASP A C 1
ATOM 1596 O O . ASP A 1 203 ? -19.125 -10.870 28.897 1.00 12.27 330 ASP A O 1
ATOM 1601 N N . GLU A 1 204 ? -18.882 -13.033 29.487 1.00 11.70 331 GLU A N 1
ATOM 1602 C CA . GLU A 1 204 ? -18.774 -12.675 30.900 1.00 11.45 331 GLU A CA 1
ATOM 1603 C C . GLU A 1 204 ? -17.394 -12.152 31.241 1.00 11.04 331 GLU A C 1
ATOM 1604 O O . GLU A 1 204 ? -16.387 -12.546 30.647 1.00 10.77 331 GLU A O 1
ATOM 1610 N N . PHE A 1 205 ? -17.350 -11.245 32.212 1.00 10.96 332 PHE A N 1
ATOM 1611 C CA . PHE A 1 205 ? -16.104 -10.619 32.634 1.00 10.01 332 PHE A CA 1
ATOM 1612 C C . PHE A 1 205 ? -16.154 -10.354 34.123 1.00 9.47 332 PHE A C 1
ATOM 1613 O O . PHE A 1 205 ? -17.221 -10.204 34.715 1.00 11.43 332 PHE A O 1
ATOM 1621 N N . THR A 1 206 ? -14.953 -10.229 34.686 1.00 9.55 333 THR A N 1
ATOM 1622 C CA . THR A 1 206 ? -14.707 -9.758 36.035 1.00 9.36 333 THR A CA 1
ATOM 1623 C C . THR A 1 206 ? -13.967 -8.423 35.988 1.00 9.00 333 THR A C 1
ATOM 1624 O O . THR A 1 206 ? -13.943 -7.782 34.924 1.00 9.35 333 THR A O 1
ATOM 1628 N N . TRP A 1 207 ? -13.461 -7.979 37.135 1.00 9.19 334 TRP A N 1
ATOM 1629 C CA . TRP A 1 207 ? -12.877 -6.689 37.223 1.00 9.18 334 TRP A CA 1
ATOM 1630 C C . TRP A 1 207 ? -11.997 -6.579 38.466 1.00 9.14 334 TRP A C 1
ATOM 1631 O O . TRP A 1 207 ? -12.189 -7.351 39.427 1.00 9.41 334 TRP A O 1
ATOM 1642 N N . ASP A 1 208 ? -11.056 -5.663 38.454 1.00 9.11 335 ASP A N 1
ATOM 1643 C CA . ASP A 1 208 ? -10.182 -5.383 39.603 1.00 9.11 335 ASP A CA 1
ATOM 1644 C C . ASP A 1 208 ? -11.014 -5.289 40.854 1.00 9.19 335 ASP A C 1
ATOM 1645 O O . ASP A 1 208 ? -11.951 -4.459 40.925 1.00 9.71 335 ASP A O 1
ATOM 1650 N N . THR A 1 209 ? -10.652 -6.075 41.857 1.00 9.51 336 THR A N 1
ATOM 1651 C CA . THR A 1 209 ? -11.265 -6.078 43.207 1.00 10.47 336 THR A CA 1
ATOM 1652 C C . THR A 1 209 ? -12.611 -6.753 43.261 1.00 10.73 336 THR A C 1
ATOM 1653 O O . THR A 1 209 ? -13.224 -6.810 44.339 1.00 13.24 336 THR A O 1
ATOM 1657 N N . ASP A 1 210 ? -13.077 -7.382 42.197 1.00 10.18 337 ASP A N 1
ATOM 1658 C CA . ASP A 1 210 ? -14.359 -8.107 42.255 1.00 10.74 337 ASP A CA 1
ATOM 1659 C C . ASP A 1 210 ? -14.310 -9.186 43.352 1.00 12.24 337 ASP A C 1
ATOM 1660 O O . ASP A 1 210 ? -13.424 -10.038 43.357 1.00 11.47 337 ASP A O 1
ATOM 1665 N N . PRO A 1 211 ? -15.252 -9.159 44.310 1.00 12.72 338 PRO A N 1
ATOM 1666 C CA . PRO A 1 211 ? -15.228 -10.166 45.386 1.00 12.75 338 PRO A CA 1
ATOM 1667 C C . PRO A 1 211 ? -15.547 -11.581 44.930 1.00 12.44 338 PRO A C 1
ATOM 1668 O O . PRO A 1 211 ? -15.307 -12.534 45.668 1.00 14.92 338 PRO A O 1
ATOM 1672 N N . ARG A 1 212 ? -16.051 -11.774 43.676 1.00 12.34 339 ARG A N 1
ATOM 1673 C CA . ARG A 1 212 ? -16.263 -13.111 43.148 1.00 12.86 339 ARG A CA 1
ATOM 1674 C C . ARG A 1 212 ? -14.965 -13.848 42.918 1.00 12.47 339 ARG A C 1
ATOM 1675 O O . ARG A 1 212 ? -14.969 -15.065 42.770 1.00 14.37 339 ARG A O 1
ATOM 1683 N N . VAL A 1 213 ? -13.854 -13.115 42.804 1.00 11.56 340 VAL A N 1
ATOM 1684 C CA . VAL A 1 213 ? -12.577 -13.671 42.369 1.00 10.86 340 VAL A CA 1
ATOM 1685 C C . VAL A 1 213 ? -11.808 -14.243 43.560 1.00 10.73 340 VAL A C 1
ATOM 1686 O O . VAL A 1 213 ? -11.678 -13.569 44.565 1.00 12.74 340 VAL A O 1
ATOM 1690 N N . ASP A 1 214 ? -11.300 -15.466 43.391 1.00 10.56 341 ASP A N 1
ATOM 1691 C CA . ASP A 1 214 ? -10.358 -16.057 44.345 1.00 10.95 341 ASP A CA 1
ATOM 1692 C C . ASP A 1 214 ? -9.000 -15.434 44.060 1.00 10.30 341 ASP A C 1
ATOM 1693 O O . ASP A 1 214 ? -8.385 -15.761 43.026 1.00 10.93 341 ASP A O 1
ATOM 1698 N N . ARG A 1 215 ? -8.493 -14.582 44.954 1.00 10.39 342 ARG A N 1
ATOM 1699 C CA . ARG A 1 215 ? -7.196 -13.948 44.745 1.00 10.59 342 ARG A CA 1
ATOM 1700 C C . ARG A 1 215 ? -6.126 -14.485 45.679 1.00 9.97 342 ARG A C 1
ATOM 1701 O O . ARG A 1 215 ? -5.061 -13.904 45.858 1.00 11.65 342 ARG A O 1
ATOM 1709 N N . SER A 1 216 ? -6.369 -15.653 46.255 1.00 10.26 343 SER A N 1
ATOM 1710 C CA . SER A 1 216 ? -5.417 -16.288 47.140 1.00 10.84 343 SER A CA 1
ATOM 1711 C C . SER A 1 216 ? -4.573 -17.344 46.378 1.00 10.52 343 SER A C 1
ATOM 1712 O O . SER A 1 216 ? -5.092 -18.168 45.617 1.00 11.04 343 SER A O 1
ATOM 1715 N N . ASN A 1 217 ? -3.256 -17.304 46.552 1.00 11.39 344 ASN A N 1
ATOM 1716 C CA . ASN A 1 217 ? -2.353 -18.143 45.755 1.00 11.89 344 ASN A CA 1
ATOM 1717 C C . ASN A 1 217 ? -2.724 -18.072 44.258 1.00 10.38 344 ASN A C 1
ATOM 1718 O O . ASN A 1 217 ? -2.915 -19.105 43.608 1.00 11.03 344 ASN A O 1
ATOM 1723 N N . PRO A 1 218 ? -2.760 -16.890 43.696 1.00 9.73 345 PRO A N 1
ATOM 1724 C CA . PRO A 1 218 ? -3.365 -16.723 42.335 1.00 9.95 345 PRO A CA 1
ATOM 1725 C C . PRO A 1 218 ? -2.509 -17.247 41.220 1.00 9.66 345 PRO A C 1
ATOM 1726 O O . PRO A 1 218 ? -3.027 -17.330 40.091 1.00 11.19 345 PRO A O 1
ATOM 1730 N N . TRP A 1 219 ? -1.232 -17.523 41.460 1.00 9.36 346 TRP A N 1
ATOM 1731 C CA . TRP A 1 219 ? -0.350 -18.047 40.404 1.00 9.29 346 TRP A CA 1
ATOM 1732 C C . TRP A 1 219 ? -0.472 -19.527 40.201 1.00 10.57 346 TRP A C 1
ATOM 1733 O O . TRP A 1 219 ? 0.071 -20.068 39.242 1.00 11.17 346 TRP A O 1
ATOM 1744 N N . GLU A 1 220 ? -1.142 -20.249 41.112 1.00 13.70 347 GLU A N 1
ATOM 1745 C CA . GLU A 1 220 ? -1.211 -21.691 41.124 1.00 14.90 347 GLU A CA 1
ATOM 1746 C C . GLU A 1 220 ? -1.565 -22.319 39.790 1.00 13.75 347 GLU A C 1
ATOM 1747 O O . GLU A 1 220 ? -0.935 -23.327 39.379 1.00 15.68 347 GLU A O 1
ATOM 1753 N N . ILE A 1 221 ? -2.615 -21.834 39.109 1.00 14.00 348 ILE A N 1
ATOM 1754 C CA . ILE A 1 221 ? -3.126 -22.559 37.960 1.00 13.33 348 ILE A CA 1
ATOM 1755 C C . ILE A 1 221 ? -2.153 -22.539 36.795 1.00 10.95 348 ILE A C 1
ATOM 1756 O O . ILE A 1 221 ? -2.305 -23.337 35.886 1.00 12.58 348 ILE A O 1
ATOM 1761 N N . TYR A 1 222 ? -1.205 -21.624 36.774 1.00 10.20 349 TYR A N 1
ATOM 1762 C CA . TYR A 1 222 ? -0.488 -21.351 35.536 1.00 9.90 349 TYR A CA 1
ATOM 1763 C C . TYR A 1 222 ? 0.685 -22.273 35.285 1.00 10.77 349 TYR A C 1
ATOM 1764 O O . TYR A 1 222 ? 1.211 -22.258 34.168 1.00 11.71 349 TYR A O 1
ATOM 1773 N N . TYR A 1 223 ? 1.104 -23.044 36.291 1.00 11.72 350 TYR A N 1
ATOM 1774 C CA . TYR A 1 223 ? 2.383 -23.782 36.230 1.00 12.56 350 TYR A CA 1
ATOM 1775 C C . TYR A 1 223 ? 2.167 -25.226 36.538 1.00 17.56 350 TYR A C 1
ATOM 1776 O O . TYR A 1 223 ? 1.334 -25.596 37.373 1.00 19.96 350 TYR A O 1
ATOM 1786 N N . ASP B 1 14 ? -29.073 16.157 45.109 1.00 15.62 141 ASP B N 1
ATOM 1787 C CA . ASP B 1 14 ? -28.591 15.852 43.767 1.00 12.30 141 ASP B CA 1
ATOM 1788 C C . ASP B 1 14 ? -27.554 14.729 43.715 1.00 11.79 141 ASP B C 1
ATOM 1789 O O . ASP B 1 14 ? -27.472 14.023 42.722 1.00 13.41 141 ASP B O 1
ATOM 1794 N N . GLY B 1 15 ? -26.775 14.554 44.772 1.00 11.98 142 GLY B N 1
ATOM 1795 C CA . GLY B 1 15 ? -25.728 13.562 44.785 1.00 11.57 142 GLY B CA 1
ATOM 1796 C C . GLY B 1 15 ? -26.293 12.162 44.705 1.00 11.27 142 GLY B C 1
ATOM 1797 O O . GLY B 1 15 ? -27.274 11.832 45.400 1.00 14.70 142 GLY B O 1
ATOM 1798 N N . TYR B 1 16 ? -25.723 11.316 43.858 1.00 10.18 143 TYR B N 1
ATOM 1799 C CA . TYR B 1 16 ? -26.211 9.981 43.670 1.00 10.00 143 TYR B CA 1
ATOM 1800 C C . TYR B 1 16 ? -25.542 8.991 44.619 1.00 10.00 143 TYR B C 1
ATOM 1801 O O . TYR B 1 16 ? -26.209 8.168 45.259 1.00 12.68 143 TYR B O 1
ATOM 1810 N N . PHE B 1 17 ? -24.214 9.062 44.687 1.00 9.43 144 PHE B N 1
ATOM 1811 C CA . PHE B 1 17 ? -23.403 8.209 45.546 1.00 9.84 144 PHE B CA 1
ATOM 1812 C C . PHE B 1 17 ? -23.089 8.878 46.881 1.00 9.92 144 PHE B C 1
ATOM 1813 O O . PHE B 1 17 ? -23.191 10.071 47.017 1.00 10.35 144 PHE B O 1
ATOM 1821 N N . PRO B 1 18 ? -22.692 8.098 47.879 1.00 10.75 145 PRO B N 1
ATOM 1822 C CA . PRO B 1 18 ? -22.477 8.699 49.192 1.00 12.45 145 PRO B CA 1
ATOM 1823 C C . PRO B 1 18 ? -21.402 9.744 49.175 1.00 11.02 145 PRO B C 1
ATOM 1824 O O . PRO B 1 18 ? -20.405 9.610 48.466 1.00 10.70 145 PRO B O 1
ATOM 1828 N N A PRO B 1 19 ? -21.525 10.696 50.102 0.50 11.81 146 PRO B N 1
ATOM 1829 N N B PRO B 1 19 ? -21.477 10.809 49.993 0.50 12.18 146 PRO B N 1
ATOM 1830 C CA A PRO B 1 19 ? -20.420 11.557 50.446 0.50 12.92 146 PRO B CA 1
ATOM 1831 C CA B PRO B 1 19 ? -20.509 11.921 49.832 0.50 12.50 146 PRO B CA 1
ATOM 1832 C C A PRO B 1 19 ? -19.237 10.708 50.874 0.50 13.21 146 PRO B C 1
ATOM 1833 C C B PRO B 1 19 ? -19.025 11.604 50.071 0.50 13.37 146 PRO B C 1
ATOM 1834 O O A PRO B 1 19 ? -19.410 9.648 51.443 0.50 16.12 146 PRO B O 1
ATOM 1835 O O B PRO B 1 19 ? -18.170 12.306 49.549 0.50 16.31 146 PRO B O 1
ATOM 1842 N N A GLY B 1 20 ? -18.040 11.113 50.478 0.50 13.76 147 GLY B N 1
ATOM 1843 N N B GLY B 1 20 ? -18.720 10.562 50.847 0.50 13.67 147 GLY B N 1
ATOM 1844 C CA A GLY B 1 20 ? -16.848 10.387 50.837 0.50 15.63 147 GLY B CA 1
ATOM 1845 C CA B GLY B 1 20 ? -17.330 10.140 51.062 0.50 14.11 147 GLY B CA 1
ATOM 1846 C C A GLY B 1 20 ? -16.542 9.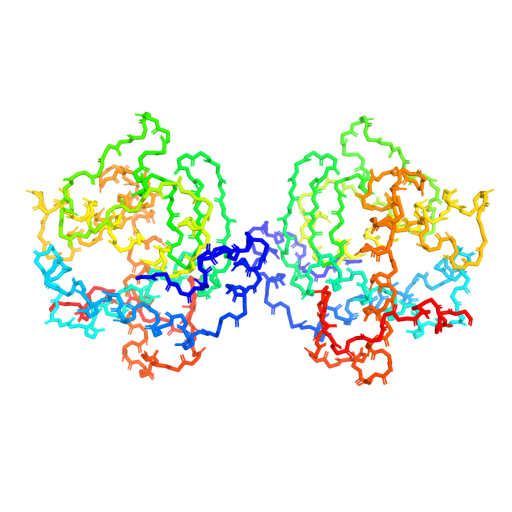227 49.899 0.50 15.28 147 GLY B C 1
ATOM 1847 C C B GLY B 1 20 ? -16.657 9.302 49.959 0.50 14.72 147 GLY B C 1
ATOM 1848 O O A GLY B 1 20 ? -15.529 8.539 50.086 0.50 17.00 147 GLY B O 1
ATOM 1849 O O B GLY B 1 20 ? -15.474 9.000 50.056 0.50 19.87 147 GLY B O 1
ATOM 1850 N N . THR B 1 21 ? -17.395 8.957 48.902 1.00 14.22 148 THR B N 1
ATOM 1851 C CA . THR B 1 21 ? -16.999 7.966 47.914 1.00 12.58 148 THR B CA 1
ATOM 1852 C C . THR B 1 21 ? -15.773 8.439 47.192 1.00 12.26 148 THR B C 1
ATOM 1853 O O . THR B 1 21 ? -15.713 9.581 46.719 1.00 12.26 148 THR B O 1
ATOM 1857 N N . SER B 1 22 ? -14.792 7.581 47.041 1.00 12.42 149 SER B N 1
ATOM 1858 C CA . SER B 1 22 ? -13.577 7.925 46.319 1.00 11.54 149 SER B CA 1
ATOM 1859 C C . SER B 1 22 ? -13.832 8.204 44.855 1.00 10.89 149 SER B C 1
ATOM 1860 O O . SER B 1 22 ? -14.784 7.690 44.257 1.00 10.82 149 SER B O 1
ATOM 1863 N N . LYS B 1 23 ? -12.958 8.982 44.251 1.00 10.58 150 LYS B N 1
ATOM 1864 C CA . LYS B 1 23 ? -13.004 9.194 42.799 1.00 10.72 150 LYS B CA 1
ATOM 1865 C C . LYS B 1 23 ? -13.020 7.865 42.029 1.00 10.50 150 LYS B C 1
ATOM 1866 O O . LYS B 1 23 ? -13.804 7.687 41.112 1.00 10.07 150 LYS B O 1
ATOM 1872 N N . HIS B 1 24 ? -12.164 6.925 42.414 1.00 10.71 151 HIS B N 1
ATOM 1873 C CA A HIS B 1 24 ? -12.095 5.673 41.742 0.30 10.78 151 HIS B CA 1
ATOM 1874 C CA B HIS B 1 24 ? -12.110 5.658 41.656 0.40 11.83 151 HIS B CA 1
ATOM 1875 C CA C HIS B 1 24 ? -12.089 5.732 41.606 0.30 10.11 151 HIS B CA 1
ATOM 1876 C C . HIS B 1 24 ? -13.440 4.963 41.712 1.00 10.50 151 HIS B C 1
ATOM 1877 O O . HIS B 1 24 ? -13.870 4.398 40.708 1.00 10.55 151 HIS B O 1
ATOM 1896 N N . GLU B 1 25 ? -14.098 4.957 42.893 1.00 10.15 152 GLU B N 1
ATOM 1897 C CA . GLU B 1 25 ? -15.371 4.281 43.027 1.00 10.34 152 GLU B CA 1
ATOM 1898 C C . GLU B 1 25 ? -16.483 5.044 42.318 1.00 9.17 152 GLU B C 1
ATOM 1899 O O . GLU B 1 25 ? -17.387 4.457 41.733 1.00 9.77 152 GLU B O 1
ATOM 1905 N N . LEU B 1 26 ? -16.459 6.393 42.395 1.00 8.92 153 LEU B N 1
ATOM 1906 C CA . LEU B 1 26 ? -17.430 7.178 41.641 1.00 8.58 153 LEU B CA 1
ATOM 1907 C C . LEU B 1 26 ? -17.382 6.822 40.148 1.00 8.61 153 LEU B C 1
ATOM 1908 O O . LEU B 1 26 ? -18.441 6.673 39.522 1.00 9.22 153 LEU B O 1
ATOM 1913 N N . ILE B 1 27 ? -16.166 6.764 39.618 1.00 8.56 154 ILE B N 1
ATOM 1914 C CA . ILE B 1 27 ? -16.010 6.464 38.192 1.00 8.74 154 ILE B CA 1
ATOM 1915 C C . ILE B 1 27 ? -16.416 5.028 37.896 1.00 9.22 154 ILE B C 1
ATOM 1916 O O . ILE B 1 27 ? -17.129 4.746 36.895 1.00 10.28 154 ILE B O 1
ATOM 1921 N N . ALA B 1 28 ? -16.003 4.078 38.733 1.00 9.18 155 ALA B N 1
ATOM 1922 C CA . ALA B 1 28 ? -16.368 2.679 38.484 1.00 9.70 155 ALA B CA 1
ATOM 1923 C C . ALA B 1 28 ? -17.852 2.470 38.528 1.00 10.12 155 ALA B C 1
ATOM 1924 O O . ALA B 1 28 ? -18.392 1.758 37.683 1.00 11.63 155 ALA B O 1
ATOM 1926 N N . ARG B 1 29 ? -18.520 3.056 39.514 1.00 10.07 156 ARG B N 1
ATOM 1927 C CA . ARG B 1 29 ? -19.985 2.893 39.602 1.00 11.07 156 ARG B CA 1
ATOM 1928 C C . ARG B 1 29 ? -20.671 3.660 38.494 1.00 10.64 156 ARG B C 1
ATOM 1929 O O . ARG B 1 29 ? -21.669 3.138 37.956 1.00 12.47 156 ARG B O 1
ATOM 1937 N N . ALA B 1 30 ? -20.131 4.788 38.048 1.00 10.34 157 ALA B N 1
ATOM 1938 C CA . ALA B 1 30 ? -20.676 5.450 36.874 1.00 10.67 157 ALA B CA 1
ATOM 1939 C C . ALA B 1 30 ? -20.598 4.573 35.638 1.00 10.82 157 ALA B C 1
ATOM 1940 O O . ALA B 1 30 ? -21.559 4.508 34.856 1.00 12.09 157 ALA B O 1
ATOM 1942 N N . SER B 1 31 ? -19.480 3.887 35.462 1.00 11.99 158 SER B N 1
ATOM 1943 C CA A SER B 1 31 ? -19.264 3.038 34.279 0.50 13.54 158 SER B CA 1
ATOM 1944 C CA B SER B 1 31 ? -19.276 3.084 34.291 0.50 12.89 158 SER B CA 1
ATOM 1945 C C . SER B 1 31 ? -20.282 1.905 34.250 1.00 13.83 158 SER B C 1
ATOM 1946 O O . SER B 1 31 ? -20.598 1.389 33.187 1.00 16.76 158 SER B O 1
ATOM 1951 N N . SER B 1 32 ? -20.790 1.507 35.405 1.00 13.84 159 SER B N 1
ATOM 1952 C CA A SER B 1 32 ? -21.735 0.434 35.627 0.50 14.09 159 SER B CA 1
ATOM 1953 C CA B SER B 1 32 ? -21.777 0.389 35.406 0.50 14.05 159 SER B CA 1
ATOM 1954 C C . SER B 1 32 ? -23.250 0.756 35.545 1.00 12.60 159 SER B C 1
ATOM 1955 O O . SER B 1 32 ? -24.101 -0.139 35.547 1.00 15.95 159 SER B O 1
ATOM 1960 N N . LEU B 1 33 ? -23.575 2.025 35.508 1.00 11.17 160 LEU B N 1
ATOM 1961 C CA . LEU B 1 33 ? -24.960 2.431 35.453 1.00 11.29 160 LEU B CA 1
ATOM 1962 C C . LEU B 1 33 ? -25.565 1.960 34.118 1.00 12.10 160 LEU B C 1
ATOM 1963 O O . LEU B 1 33 ? -25.024 2.275 33.039 1.00 13.03 160 LEU B O 1
ATOM 1968 N N . LYS B 1 34 ? -26.703 1.315 34.222 1.00 12.52 161 LYS B N 1
ATOM 1969 C CA . LYS B 1 34 ? -27.432 0.894 33.043 1.00 12.88 161 LYS B CA 1
ATOM 1970 C C . LYS B 1 34 ? -28.022 2.136 32.366 1.00 12.08 161 LYS B C 1
ATOM 1971 O O . LYS B 1 34 ? -28.261 3.158 33.006 1.00 11.79 161 LYS B O 1
ATOM 1977 N N . VAL B 1 35 ? -28.325 1.985 31.088 1.00 12.48 162 VAL B N 1
ATOM 1978 C CA . VAL B 1 35 ? -28.937 3.070 30.350 1.00 11.43 162 VAL B CA 1
ATOM 1979 C C . VAL B 1 35 ? -30.244 3.540 31.018 1.00 11.37 162 VAL B C 1
ATOM 1980 O O . VAL B 1 35 ? -30.484 4.721 31.197 1.00 11.61 162 VAL B O 1
ATOM 1984 N N . SER B 1 36 ? -31.046 2.561 31.487 1.00 11.54 163 SER B N 1
ATOM 1985 C CA . SER B 1 36 ? -32.275 2.907 32.199 1.00 11.93 163 SER B CA 1
ATOM 1986 C C . SER B 1 36 ? -32.048 3.705 33.452 1.00 11.03 163 SER B C 1
ATOM 1987 O O . SER B 1 36 ? -32.869 4.578 33.811 1.00 12.48 163 SER B O 1
ATOM 1990 N N . GLU B 1 37 ? -30.944 3.426 34.134 1.00 10.93 164 GLU B N 1
ATOM 1991 C CA . GLU B 1 37 ? -30.609 4.127 35.366 1.00 11.18 164 GLU B CA 1
ATOM 1992 C C . GLU B 1 37 ? -30.148 5.551 35.063 1.00 10.25 164 GLU B C 1
ATOM 1993 O O . GLU B 1 37 ? -30.481 6.484 35.818 1.00 11.58 164 GLU B O 1
ATOM 1999 N N . VAL B 1 38 ? -29.369 5.742 34.005 1.00 10.38 165 VAL B N 1
ATOM 2000 C CA . VAL B 1 38 ? -28.968 7.099 33.624 1.00 9.61 165 VAL B CA 1
ATOM 2001 C C . VAL B 1 38 ? -30.209 7.916 33.187 1.00 8.83 165 VAL B C 1
ATOM 2002 O O . VAL B 1 38 ? -30.358 9.062 33.556 1.00 9.74 165 VAL B O 1
ATOM 2006 N N . LYS B 1 39 ? -31.117 7.283 32.427 1.00 9.38 166 LYS B N 1
ATOM 2007 C CA . LYS B 1 39 ? -32.395 7.930 32.051 1.00 9.53 166 LYS B CA 1
ATOM 2008 C C . LYS B 1 39 ? -33.143 8.401 33.302 1.00 9.58 166 LYS B C 1
ATOM 2009 O O . LYS B 1 39 ? -33.648 9.528 33.342 1.00 10.38 166 LYS B O 1
ATOM 2015 N N . ALA B 1 40 ? -33.203 7.542 34.329 1.00 10.20 167 ALA B N 1
ATOM 2016 C CA . ALA B 1 40 ? -33.908 7.896 35.556 1.00 10.44 167 ALA B CA 1
ATOM 2017 C C . ALA B 1 40 ? -33.285 9.091 36.274 1.00 9.84 167 ALA B C 1
ATOM 2018 O O . ALA B 1 40 ? -34.001 9.952 36.801 1.00 10.80 167 ALA B O 1
ATOM 2020 N N . ILE B 1 41 ? -31.954 9.141 36.302 1.00 9.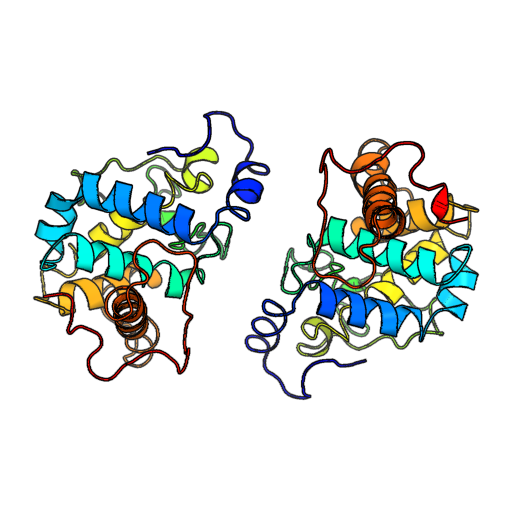61 168 ILE B N 1
ATOM 2021 C CA . ILE B 1 41 ? -31.266 10.287 36.922 1.00 9.67 168 ILE B CA 1
ATOM 2022 C C . ILE B 1 41 ? -31.598 11.557 36.186 1.00 9.32 168 ILE B C 1
ATOM 2023 O O . ILE B 1 41 ? -31.844 12.600 36.800 1.00 10.21 168 ILE B O 1
ATOM 2028 N N . ILE B 1 42 ? -31.576 11.512 34.856 1.00 9.08 169 ILE B N 1
ATOM 2029 C CA . ILE B 1 42 ? -31.904 12.689 34.067 1.00 8.73 169 ILE B CA 1
ATOM 2030 C C . ILE B 1 42 ? -33.349 13.120 34.295 1.00 9.06 169 ILE B C 1
ATOM 2031 O O . ILE B 1 42 ? -33.629 14.315 34.473 1.00 9.45 169 ILE B O 1
ATOM 2036 N N . LYS B 1 43 ? -34.287 12.161 34.290 1.00 9.55 170 LYS B N 1
ATOM 2037 C CA . LYS B 1 43 ? -35.684 12.495 34.529 1.00 10.43 170 LYS B CA 1
ATOM 2038 C C . LYS B 1 43 ? -35.892 13.191 35.874 1.00 10.21 170 LYS B C 1
ATOM 2039 O O . LYS B 1 43 ? -36.675 14.128 36.001 1.00 11.00 170 LYS B O 1
ATOM 2045 N N . LYS B 1 44 ? -35.214 12.666 36.898 1.00 10.53 171 LYS B N 1
ATOM 2046 C CA . LYS B 1 44 ? -35.337 13.268 38.224 1.00 10.80 171 LYS B CA 1
ATOM 2047 C C . LYS B 1 44 ? -34.937 14.736 38.209 1.00 9.72 171 LYS B C 1
ATOM 2048 O O . LYS B 1 44 ? -35.590 15.573 38.824 1.00 10.73 171 LYS B O 1
ATOM 2054 N N . GLN B 1 45 ? -33.839 15.033 37.548 1.00 9.57 172 GLN B N 1
ATOM 2055 C CA . GLN B 1 45 ? -33.380 16.425 37.437 1.00 9.61 172 GLN B CA 1
ATOM 2056 C C . GLN B 1 45 ? -34.307 17.287 36.610 1.00 9.02 172 GLN B C 1
ATOM 2057 O O . GLN B 1 45 ? -34.587 18.426 36.983 1.00 9.80 172 GLN B O 1
ATOM 2063 N N . VAL B 1 46 ? -34.792 16.746 35.494 1.00 8.76 173 VAL B N 1
ATOM 2064 C CA . VAL B 1 46 ? -35.745 17.536 34.689 1.00 9.00 173 VAL B CA 1
ATOM 2065 C C . VAL B 1 46 ? -37.003 17.848 35.497 1.00 9.63 173 VAL B C 1
ATOM 2066 O O . VAL B 1 46 ? -37.497 18.984 35.495 1.00 10.73 173 VAL B O 1
ATOM 2070 N N . ASP B 1 47 ? -37.495 16.863 36.246 1.00 10.41 174 ASP B N 1
ATOM 2071 C CA . ASP B 1 47 ? -38.699 17.097 37.073 1.00 11.27 174 ASP B CA 1
ATOM 2072 C C . ASP B 1 47 ? -38.426 18.162 38.104 1.00 11.31 174 ASP B C 1
ATOM 2073 O O . ASP B 1 47 ? -39.235 19.068 38.300 1.00 13.59 174 ASP B O 1
ATOM 2078 N N . GLU B 1 48 ? -37.271 18.080 38.778 1.00 10.36 175 GLU B N 1
ATOM 2079 C CA . GLU B 1 48 ? -36.940 19.049 39.838 1.00 11.25 175 GLU B CA 1
ATOM 2080 C C . GLU B 1 48 ? -36.816 20.455 39.303 1.00 10.86 175 GLU B C 1
ATOM 2081 O O . GLU B 1 48 ? -37.140 21.397 39.982 1.00 13.75 175 GLU B O 1
ATOM 2087 N N . HIS B 1 49 ? -36.307 20.585 38.085 1.00 9.56 176 HIS B N 1
ATOM 2088 C CA . HIS B 1 49 ? -35.965 21.859 37.479 1.00 9.18 176 HIS B CA 1
ATOM 2089 C C . HIS B 1 49 ? -36.849 22.230 36.306 1.00 8.95 176 HIS B C 1
ATOM 2090 O O . HIS B 1 49 ? -36.472 23.073 35.487 1.00 9.20 176 HIS B O 1
ATOM 2097 N N . TRP B 1 50 ? -38.053 21.674 36.244 1.00 9.71 177 TRP B N 1
ATOM 2098 C CA . TRP B 1 50 ? -38.890 21.885 35.069 1.00 9.92 177 TRP B CA 1
ATOM 2099 C C . TRP B 1 50 ? -39.212 23.343 34.841 1.00 9.70 177 TRP B C 1
ATOM 2100 O O . TRP B 1 50 ? -39.216 23.813 33.717 1.00 10.05 177 TRP B O 1
ATOM 2111 N N . ASP B 1 51 ? -39.523 24.094 35.907 1.00 9.80 178 ASP B N 1
ATOM 2112 C CA . ASP B 1 51 ? -39.931 25.465 35.669 1.00 10.15 178 ASP B CA 1
ATOM 2113 C C . ASP B 1 51 ? -38.856 26.272 34.952 1.00 9.20 178 ASP B C 1
ATOM 2114 O O . ASP B 1 51 ? -39.166 27.000 34.018 1.00 9.99 178 ASP B O 1
ATOM 2119 N N . VAL B 1 52 ? -37.592 26.151 35.402 1.00 9.32 179 VAL B N 1
ATOM 2120 C CA . VAL B 1 52 ? -36.536 26.932 34.743 1.00 9.23 179 VAL B CA 1
ATOM 2121 C C . VAL B 1 52 ? -36.259 26.369 33.336 1.00 8.42 179 VAL B C 1
ATOM 2122 O O . VAL B 1 52 ? -36.017 27.150 32.432 1.00 9.19 179 VAL B O 1
ATOM 2126 N N . ILE B 1 53 ? -36.268 25.054 33.166 1.00 8.28 180 ILE B N 1
ATOM 2127 C CA . ILE B 1 53 ? -36.066 24.489 31.836 1.00 8.47 180 ILE B CA 1
ATOM 2128 C C . ILE B 1 53 ? -37.137 25.012 30.884 1.00 9.15 180 ILE B C 1
ATOM 2129 O O . ILE B 1 53 ? -36.823 25.437 29.751 1.00 9.75 180 ILE B O 1
ATOM 2134 N N . ARG B 1 54 ? -38.395 24.962 31.304 1.00 9.31 181 ARG B N 1
ATOM 2135 C CA . ARG B 1 54 ? -39.502 25.455 30.467 1.00 9.46 181 ARG B CA 1
ATOM 2136 C C . ARG B 1 54 ? -39.376 26.968 30.219 1.00 9.48 181 ARG B C 1
ATOM 2137 O O . ARG B 1 54 ? -39.568 27.451 29.106 1.00 10.46 181 ARG B O 1
ATOM 2145 N N . ASP B 1 55 ? -39.118 27.736 31.281 1.00 9.65 182 ASP B N 1
ATOM 2146 C CA . ASP B 1 55 ? -39.014 29.173 31.159 1.00 10.45 182 ASP B CA 1
ATOM 2147 C C . ASP B 1 55 ? -37.958 29.579 30.146 1.00 10.26 182 ASP B C 1
ATOM 2148 O O . ASP B 1 55 ? -38.173 30.519 29.367 1.00 13.00 182 ASP B O 1
ATOM 2153 N N . VAL B 1 56 ? -36.817 28.869 30.144 1.00 9.31 183 VAL B N 1
ATOM 2154 C CA . VAL B 1 56 ? -35.736 29.221 29.239 1.00 9.75 183 VAL B CA 1
ATOM 2155 C C . VAL B 1 56 ? -36.024 28.683 27.829 1.00 9.47 183 VAL B C 1
ATOM 2156 O O . VAL B 1 56 ? -35.943 29.420 26.842 1.00 10.98 183 VAL B O 1
ATOM 2160 N N . CYS B 1 57 ? -36.303 27.388 27.737 1.00 9.36 184 CYS B N 1
ATOM 2161 C CA . CYS B 1 57 ? -36.327 26.717 26.430 1.00 9.44 184 CYS B CA 1
ATOM 2162 C C . CYS B 1 57 ? -37.684 26.722 25.732 1.00 10.14 184 CYS B C 1
ATOM 2163 O O . CYS B 1 57 ? -37.747 26.498 24.516 1.00 11.25 184 CYS B O 1
ATOM 2166 N N . GLY B 1 58 ? -38.768 26.768 26.488 1.00 10.04 185 GLY B N 1
ATOM 2167 C CA . GLY B 1 58 ? -40.079 26.701 25.897 1.00 11.22 185 GLY B CA 1
ATOM 2168 C C . GLY B 1 58 ? -40.470 25.337 25.366 1.00 11.69 185 GLY B C 1
ATOM 2169 O O . GLY B 1 58 ? -41.378 25.193 24.557 1.00 13.10 185 GLY B O 1
ATOM 2170 N N . PHE B 1 59 ? -39.858 24.270 25.902 1.00 10.95 186 PHE B N 1
ATOM 2171 C CA . PHE B 1 59 ? -40.241 22.947 25.523 1.00 11.43 186 PHE B CA 1
ATOM 2172 C C . PHE B 1 59 ? -41.710 22.692 25.892 1.00 11.84 186 PHE B C 1
ATOM 2173 O O . PHE B 1 59 ? -42.229 23.230 26.886 1.00 13.34 186 PHE B O 1
ATOM 2181 N N . LYS B 1 60 ? -42.369 21.867 25.117 1.00 12.76 187 LYS B N 1
ATOM 2182 C CA . LYS B 1 60 ? -43.839 21.678 25.223 1.00 15.33 187 LYS B CA 1
ATOM 2183 C C . LYS B 1 60 ? -44.268 21.032 26.532 1.00 13.99 187 LYS B C 1
ATOM 2184 O O . LYS B 1 60 ? -45.344 21.347 27.040 1.00 16.56 187 LYS B O 1
ATOM 2190 N N . ASN B 1 61 ? -43.469 20.124 27.074 1.00 13.51 188 ASN B N 1
ATOM 2191 C CA . ASN B 1 61 ? -43.801 19.374 28.290 1.00 13.66 188 ASN B CA 1
ATOM 2192 C C . ASN B 1 61 ? -42.541 18.717 28.827 1.00 13.18 188 ASN B C 1
ATOM 2193 O O . ASN B 1 61 ? -41.490 18.726 28.158 1.00 13.53 188 ASN B O 1
ATOM 2198 N N . LYS B 1 62 ? -42.640 18.113 30.007 1.00 13.52 189 LYS B N 1
ATOM 2199 C CA . LYS B 1 62 ? -41.497 17.359 30.635 1.00 13.58 189 LYS B CA 1
ATOM 2200 C C . LYS B 1 62 ? -40.986 16.258 29.776 1.00 13.12 189 LYS B C 1
ATOM 2201 O O . LYS B 1 62 ? -39.815 16.044 29.758 1.00 13.03 189 LYS B O 1
ATOM 2207 N N . GLU B 1 63 ? -41.885 15.500 29.172 1.00 13.07 190 GLU B N 1
ATOM 2208 C CA . GLU B 1 63 ? -41.474 14.324 28.423 1.00 13.41 190 GLU B CA 1
ATOM 2209 C C . GLU B 1 63 ? -40.532 14.685 27.278 1.00 11.41 190 GLU B C 1
ATOM 2210 O O . GLU B 1 63 ? -39.533 14.011 27.065 1.00 11.80 190 GLU B O 1
ATOM 2216 N N . VAL B 1 64 ? -40.835 15.765 26.547 1.00 10.86 191 VAL B N 1
ATOM 2217 C CA . VAL B 1 64 ? -39.938 16.144 25.444 1.00 10.64 191 VAL B CA 1
ATOM 2218 C C . VAL B 1 64 ? -38.645 16.730 25.983 1.00 9.63 191 VAL B C 1
ATOM 2219 O O . VAL B 1 64 ? -37.581 16.612 25.332 1.00 10.01 191 VAL B O 1
ATOM 2223 N N . ALA B 1 65 ? -38.708 17.344 27.183 1.00 9.54 192 ALA B N 1
ATOM 2224 C CA . ALA B 1 65 ? -37.472 17.757 27.826 1.00 9.17 192 ALA B CA 1
ATOM 2225 C C . ALA B 1 65 ? -36.619 16.547 28.258 1.00 8.75 192 ALA B C 1
ATOM 2226 O O . ALA B 1 65 ? -35.399 16.574 28.091 1.00 9.09 192 ALA B O 1
ATOM 2228 N N . TYR B 1 66 ? -37.243 15.497 28.773 1.00 9.24 193 TYR B N 1
ATOM 2229 C CA . TYR B 1 66 ? -36.474 14.273 29.012 1.00 9.54 193 TYR B CA 1
ATOM 2230 C C . TYR B 1 66 ? -35.772 13.835 27.717 1.00 9.29 193 TYR B C 1
ATOM 2231 O O . TYR B 1 66 ? -34.587 13.521 27.709 1.00 9.30 193 TYR B O 1
ATOM 2240 N N . ALA B 1 67 ? -36.548 13.812 26.624 1.00 9.23 194 ALA B N 1
ATOM 2241 C CA . ALA B 1 67 ? -36.002 13.341 25.345 1.00 9.40 194 ALA B CA 1
ATOM 2242 C C . ALA B 1 67 ? -34.813 14.222 24.905 1.00 8.23 194 ALA B C 1
ATOM 2243 O O . ALA B 1 67 ? -33.810 13.706 24.426 1.00 8.36 194 ALA B O 1
ATOM 2245 N N . PHE B 1 68 ? -34.944 15.537 25.088 1.00 8.10 195 PHE B N 1
ATOM 2246 C CA . PHE B 1 68 ? -33.877 16.440 24.717 1.00 7.56 195 PHE B CA 1
ATOM 2247 C C . PHE B 1 68 ? -32.575 16.078 25.452 1.00 7.34 195 PHE B C 1
ATOM 2248 O O . PHE B 1 68 ? -31.504 15.976 24.852 1.00 7.56 195 PHE B O 1
ATOM 2256 N N . PHE B 1 69 ? -32.679 15.905 26.795 1.00 7.27 196 PHE B N 1
ATOM 2257 C CA . PHE B 1 69 ? -31.496 15.588 27.553 1.00 7.37 196 PHE B CA 1
ATOM 2258 C C . PHE B 1 69 ? -30.999 14.152 27.323 1.00 7.57 196 PHE B C 1
ATOM 2259 O O . PHE B 1 69 ? -29.804 13.916 27.462 1.00 7.95 196 PHE B O 1
ATOM 2267 N N . PHE B 1 70 ? -31.908 13.247 26.922 1.00 7.64 197 PHE B N 1
ATOM 2268 C CA . PHE B 1 70 ? -31.434 11.932 26.446 1.00 8.16 197 PHE B CA 1
ATOM 2269 C C . PHE B 1 70 ? -30.646 12.099 25.140 1.00 7.92 197 PHE B C 1
ATOM 2270 O O . PHE B 1 70 ? -29.642 11.387 24.906 1.00 8.53 197 PHE B O 1
ATOM 2278 N N . GLY B 1 71 ? -31.067 13.042 24.291 1.00 7.73 198 GLY B N 1
ATOM 2279 C CA . GLY B 1 71 ? -30.303 13.377 23.121 1.00 8.02 198 GLY B CA 1
ATOM 2280 C C . GLY B 1 71 ? -28.914 13.874 23.453 1.00 6.97 198 GLY B C 1
ATOM 2281 O O . GLY B 1 71 ? -27.926 13.483 22.824 1.00 7.65 198 GLY B O 1
ATOM 2282 N N . MET B 1 72 ? -28.828 14.777 24.432 1.00 7.25 199 MET B N 1
ATOM 2283 C CA A MET B 1 72 ? -27.512 15.246 24.882 0.60 7.24 199 MET B CA 1
ATOM 2284 C CA B MET B 1 72 ? -27.545 15.254 24.890 0.40 7.25 199 MET B CA 1
ATOM 2285 C C . MET B 1 72 ? -26.679 14.102 25.425 1.00 7.37 199 MET B C 1
ATOM 2286 O O . MET B 1 72 ? -25.492 13.995 25.085 1.00 8.18 199 MET B O 1
ATOM 2295 N N . ALA B 1 73 ? -27.253 13.259 26.269 1.00 7.34 200 ALA B N 1
ATOM 2296 C CA . ALA B 1 73 ? -26.472 12.146 26.840 1.00 7.75 200 ALA B CA 1
ATOM 2297 C C . ALA B 1 73 ? -25.951 11.274 25.702 1.00 8.24 200 ALA B C 1
ATOM 2298 O O . ALA B 1 73 ? -24.836 10.741 25.728 1.00 9.07 200 ALA B O 1
ATOM 2300 N N . THR B 1 74 ? -26.773 11.080 24.674 1.00 7.89 201 THR B N 1
ATOM 2301 C CA . THR B 1 74 ? -26.383 10.254 23.535 1.00 8.35 201 THR B CA 1
ATOM 2302 C C . THR B 1 74 ? -25.235 10.896 22.765 1.00 7.74 201 THR B C 1
ATOM 2303 O O . THR B 1 74 ? -24.214 10.265 22.470 1.00 8.58 201 THR B O 1
ATOM 2307 N N . ARG B 1 75 ? -25.403 12.178 22.416 1.00 7.57 202 ARG B N 1
ATOM 2308 C CA . ARG B 1 75 ? -24.399 12.879 21.612 1.00 7.68 202 ARG B CA 1
ATOM 2309 C C . ARG B 1 75 ? -23.057 12.988 22.303 1.00 7.79 202 ARG B C 1
ATOM 2310 O O . ARG B 1 75 ? -22.012 12.933 21.687 1.00 8.15 202 ARG B O 1
ATOM 2318 N N . GLU B 1 76 ? -23.111 13.204 23.638 1.00 7.36 203 GLU B N 1
ATOM 2319 C CA . GLU B 1 76 ? -21.925 13.487 24.429 1.00 7.75 203 GLU B CA 1
ATOM 2320 C C . GLU B 1 76 ? -21.202 12.242 24.920 1.00 7.98 203 GLU B C 1
ATOM 2321 O O . GLU B 1 76 ? -19.982 12.281 25.049 1.00 8.80 203 GLU B O 1
ATOM 2327 N N . SER B 1 77 ? -21.940 11.154 25.226 1.00 8.11 204 SER B N 1
ATOM 2328 C CA . SER B 1 77 ? -21.309 10.008 25.863 1.00 8.62 204 SER B CA 1
ATOM 2329 C C . SER B 1 77 ? -21.815 8.671 25.343 1.00 9.34 204 SER B C 1
ATOM 2330 O O . SER B 1 77 ? -21.399 7.641 25.878 1.00 9.78 204 SER B O 1
ATOM 2333 N N . THR B 1 78 ? -22.792 8.652 24.435 1.00 9.14 205 THR B N 1
ATOM 2334 C CA . THR B 1 78 ? -23.500 7.409 24.081 1.00 10.20 205 THR B CA 1
ATOM 2335 C C . THR B 1 78 ? -24.027 6.732 25.332 1.00 9.61 205 THR B C 1
ATOM 2336 O O . THR B 1 78 ? -24.052 5.496 25.440 1.00 11.04 205 THR B O 1
ATOM 2340 N N . PHE B 1 79 ? -24.457 7.544 26.311 1.00 9.51 206 PHE B N 1
ATOM 2341 C CA . PHE B 1 79 ? -24.996 7.037 27.575 1.00 9.86 206 PHE B CA 1
ATOM 2342 C C . PHE B 1 79 ? -23.956 6.357 28.508 1.00 10.13 206 PHE B C 1
ATOM 2343 O O . PHE B 1 79 ? -24.335 5.805 29.532 1.00 12.70 206 PHE B O 1
ATOM 2351 N N . ARG B 1 80 ? -22.666 6.428 28.172 1.00 10.09 207 ARG B N 1
ATOM 2352 C CA . ARG B 1 80 ? -21.610 5.836 28.974 1.00 10.71 207 ARG B CA 1
ATOM 2353 C C . ARG B 1 80 ? -21.185 6.884 30.021 1.00 9.85 207 ARG B C 1
ATOM 2354 O O . ARG B 1 80 ? -20.456 7.845 29.752 1.00 10.21 207 ARG B O 1
ATOM 2362 N N . ALA B 1 81 ? -21.757 6.685 31.221 1.00 9.81 208 ALA B N 1
ATOM 2363 C CA . ALA B 1 81 ? -21.732 7.731 32.241 1.00 9.30 208 ALA B CA 1
ATOM 2364 C C . ALA B 1 81 ? -20.358 8.050 32.829 1.00 9.22 208 ALA B C 1
ATOM 2365 O O . ALA B 1 81 ? -20.252 9.074 33.496 1.00 10.33 208 ALA B O 1
ATOM 2367 N N . ALA B 1 82 ? -19.356 7.196 32.622 1.00 9.80 209 ALA B N 1
ATOM 2368 C CA . ALA B 1 82 ? -18.015 7.471 33.111 1.00 10.93 209 ALA B CA 1
ATOM 2369 C C . ALA B 1 82 ? -17.110 8.140 32.102 1.00 10.74 209 ALA B C 1
ATOM 2370 O O . ALA B 1 82 ? -15.938 8.285 32.329 1.00 12.25 209 ALA B O 1
ATOM 2372 N N . THR B 1 83 ? -17.652 8.537 30.954 1.00 9.95 210 THR B N 1
ATOM 2373 C CA . THR B 1 83 ? -16.848 9.187 29.936 1.00 9.88 210 THR B CA 1
ATOM 2374 C C . THR B 1 83 ? -16.162 10.400 30.529 1.00 9.42 210 THR B C 1
ATOM 2375 O O . THR B 1 83 ? -16.816 11.246 31.150 1.00 9.64 210 THR B O 1
ATOM 2379 N N . GLU B 1 84 ? -14.869 10.531 30.233 1.00 10.05 211 GLU B N 1
ATOM 2380 C CA . GLU B 1 84 ? -14.083 11.654 30.721 1.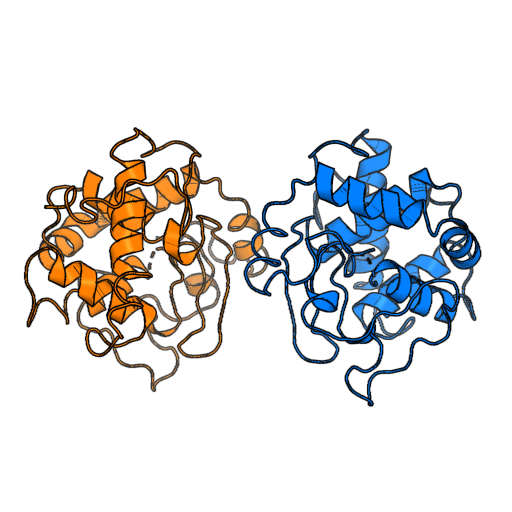00 10.43 211 GLU B CA 1
ATOM 2381 C C . GLU B 1 84 ? -13.163 12.108 29.606 1.00 10.64 211 GLU B C 1
ATOM 2382 O O . GLU B 1 84 ? -12.475 11.275 29.001 1.00 11.44 211 GLU B O 1
ATOM 2388 N N . THR B 1 85 ? -13.148 13.406 29.317 1.00 10.83 212 THR B N 1
ATOM 2389 C CA A THR B 1 85 ? -12.361 13.909 28.191 0.50 12.30 212 THR B CA 1
ATOM 2390 C CA B THR B 1 85 ? -12.496 13.918 28.168 0.50 11.60 212 THR B CA 1
ATOM 2391 C C . THR B 1 85 ? -11.841 15.271 28.461 1.00 11.61 212 THR B C 1
ATOM 2392 O O . THR B 1 85 ? -12.388 16.027 29.229 1.00 11.84 212 THR B O 1
ATOM 2399 N N . GLY B 1 86 ? -10.735 15.616 27.794 1.00 13.64 213 GLY B N 1
ATOM 2400 C CA . GLY B 1 86 ? -10.275 16.992 27.724 1.00 14.31 213 GLY B CA 1
ATOM 2401 C C . GLY B 1 86 ? -9.460 17.497 28.876 1.00 14.85 213 GLY B C 1
ATOM 2402 O O . GLY B 1 86 ? -9.258 16.787 29.869 1.00 16.23 213 GLY B O 1
ATOM 2403 N N . SER B 1 87 ? -9.004 18.740 28.742 1.00 14.72 214 SER B N 1
ATOM 2404 C CA . SER B 1 87 ? -8.183 19.391 29.750 1.00 15.73 214 SER B CA 1
ATOM 2405 C C . SER B 1 87 ? -8.633 20.832 29.895 1.00 13.81 214 SER B C 1
ATOM 2406 O O . SER B 1 87 ? -9.115 21.473 28.939 1.00 14.85 214 SER B O 1
ATOM 2409 N N . GLY B 1 88 ? -8.463 21.359 31.086 1.00 13.72 215 GLY B N 1
ATOM 2410 C CA . GLY B 1 88 ? -8.780 22.737 31.368 1.00 13.33 215 GLY B CA 1
ATOM 2411 C C . GLY B 1 88 ? -10.252 23.021 31.136 1.00 11.13 215 GLY B C 1
ATOM 2412 O O . GLY B 1 88 ? -11.103 22.280 31.639 1.00 11.22 215 GLY B O 1
ATOM 2413 N N . ALA B 1 89 ? -10.545 24.130 30.431 1.00 10.90 216 ALA B N 1
ATOM 2414 C CA . ALA B 1 89 ? -11.937 24.507 30.210 1.00 10.25 216 ALA B CA 1
ATOM 2415 C C . ALA B 1 89 ? -12.697 23.443 29.433 1.00 9.87 216 ALA B C 1
ATOM 2416 O O . ALA B 1 89 ? -13.917 23.384 29.514 1.00 10.93 216 ALA B O 1
ATOM 2418 N N . SER B 1 90 ? -11.973 22.613 28.670 1.00 9.58 217 SER B N 1
ATOM 2419 C CA . SER B 1 90 ? -12.547 21.541 27.901 1.00 10.00 217 SER B CA 1
ATOM 2420 C C . SER B 1 90 ? -12.613 20.208 28.655 1.00 9.79 217 SER B C 1
ATOM 2421 O O . SER B 1 90 ? -12.995 19.189 28.051 1.00 11.27 217 SER B O 1
ATOM 2424 N N . HIS B 1 91 ? -12.186 20.155 29.926 1.00 9.15 218 HIS B N 1
ATOM 2425 C CA . HIS B 1 91 ? -12.252 18.946 30.717 1.00 9.17 218 HIS B CA 1
ATOM 2426 C C . HIS B 1 91 ? -13.657 18.687 31.208 1.00 8.52 218 HIS B C 1
ATOM 2427 O O . HIS B 1 91 ? -14.211 19.515 31.933 1.00 9.29 218 HIS B O 1
ATOM 2434 N N . ALA B 1 92 ? -14.230 17.540 30.801 1.00 8.88 219 ALA B N 1
ATOM 2435 C CA . ALA B 1 92 ? -15.613 17.227 31.083 1.00 8.51 219 ALA B CA 1
ATOM 2436 C C . ALA B 1 92 ? -15.768 15.790 31.549 1.00 8.35 219 ALA B C 1
ATOM 2437 O O . ALA B 1 92 ? -14.976 14.907 31.162 1.00 9.67 219 ALA B O 1
ATOM 2439 N N . PHE B 1 93 ? -16.828 15.558 32.307 1.00 8.41 220 PHE B N 1
ATOM 2440 C CA . PHE B 1 93 ? -17.143 14.239 32.818 1.00 8.55 220 PHE B CA 1
ATOM 2441 C C . PHE B 1 93 ? -18.610 13.978 32.705 1.00 8.35 220 PHE B C 1
ATOM 2442 O O . PHE B 1 93 ? -19.448 14.878 32.780 1.00 8.62 220 PHE B O 1
ATOM 2450 N N . GLY B 1 94 ? -18.939 12.680 32.600 1.00 8.39 221 GLY B N 1
ATOM 2451 C CA . GLY B 1 94 ? -20.290 12.261 32.839 1.00 8.75 221 GLY B CA 1
ATOM 2452 C C . GLY B 1 94 ? -21.143 12.092 31.596 1.00 8.25 221 GLY B C 1
ATOM 2453 O O . GLY B 1 94 ? -20.674 12.363 30.478 1.00 8.89 221 GLY B O 1
ATOM 2454 N N . PRO B 1 95 ? -22.389 11.694 31.773 1.00 8.25 222 PRO B N 1
ATOM 2455 C CA . PRO B 1 95 ? -23.212 11.383 30.606 1.00 9.00 222 PRO B CA 1
ATOM 2456 C C . PRO B 1 95 ? -23.485 12.572 29.711 1.00 8.62 222 PRO B C 1
ATOM 2457 O O . PRO B 1 95 ? -23.699 12.386 28.504 1.00 8.55 222 PRO B O 1
ATOM 2461 N N . LEU B 1 96 ? -23.531 13.769 30.297 1.00 7.43 223 LEU B N 1
ATOM 2462 C CA . LEU B 1 96 ? -23.750 14.984 29.517 1.00 7.32 223 LEU B CA 1
ATOM 2463 C C . LEU B 1 96 ? -22.464 15.689 29.190 1.00 7.02 223 LEU B C 1
ATOM 2464 O O . LEU B 1 96 ? -22.498 16.774 28.570 1.00 7.77 223 LEU B O 1
ATOM 2469 N N . GLN B 1 97 ? -21.314 15.174 29.610 1.00 7.54 224 GLN B N 1
ATOM 2470 C CA . GLN B 1 97 ? -20.032 15.825 29.430 1.00 7.51 224 GLN B CA 1
ATOM 2471 C C . GLN B 1 97 ? -20.062 17.257 29.973 1.00 6.79 224 GLN B C 1
ATOM 2472 O O . GLN B 1 97 ? -19.878 18.253 29.277 1.00 7.36 224 GLN B O 1
ATOM 2478 N N . THR B 1 98 ? -20.277 17.304 31.308 1.00 7.02 225 THR B N 1
ATOM 2479 C CA . THR B 1 98 ? -20.263 18.560 32.046 1.00 6.84 225 THR B CA 1
ATOM 2480 C C . THR B 1 98 ? -18.860 19.021 32.268 1.00 7.08 225 THR B C 1
ATOM 2481 O O . THR B 1 98 ? -18.074 18.329 32.922 1.00 7.91 225 THR B O 1
ATOM 2485 N N . ALA B 1 99 ? -18.534 20.218 31.723 1.00 7.49 226 ALA B N 1
ATOM 2486 C CA . ALA B 1 99 ? -17.181 20.729 31.808 1.00 7.84 226 ALA B CA 1
ATOM 2487 C C . ALA B 1 99 ? -16.925 21.394 33.159 1.00 7.53 226 ALA B C 1
ATOM 2488 O O . ALA B 1 99 ? -17.826 21.814 33.877 1.00 7.62 226 ALA B O 1
ATOM 2490 N N . GLU B 1 100 ? -15.636 21.586 33.453 1.00 7.77 227 GLU B N 1
ATOM 2491 C CA . GLU B 1 100 ? -15.226 22.317 34.643 1.00 8.46 227 GLU B CA 1
ATOM 2492 C C . GLU B 1 100 ? -15.869 23.678 34.739 1.00 8.20 227 GLU B C 1
ATOM 2493 O O . GLU B 1 100 ? -16.102 24.187 35.836 1.00 8.45 227 GLU B O 1
ATOM 2499 N N . THR B 1 101 ? -16.083 24.334 33.582 1.00 7.71 228 THR B N 1
ATOM 2500 C CA . THR B 1 101 ? -16.626 25.686 33.518 1.00 7.97 228 THR B CA 1
ATOM 2501 C C . THR B 1 101 ? -18.035 25.773 34.086 1.00 7.92 228 THR B C 1
ATOM 2502 O O . THR B 1 101 ? -18.520 26.878 34.371 1.00 8.92 228 THR B O 1
ATOM 2506 N N . ALA B 1 102 ? -18.741 24.651 34.259 1.00 7.50 229 ALA B N 1
ATOM 2507 C CA . ALA B 1 102 ? -20.052 24.719 34.858 1.00 7.31 229 ALA B CA 1
ATOM 2508 C C . ALA B 1 102 ? -19.963 25.065 36.359 1.00 7.40 229 ALA B C 1
ATOM 2509 O O . ALA B 1 102 ? -20.939 25.563 36.925 1.00 7.85 229 ALA B O 1
ATOM 2511 N N . TYR B 1 103 ? -18.853 24.703 36.984 1.00 7.53 230 TYR B N 1
ATOM 2512 C CA . TYR B 1 103 ? -18.774 24.660 38.458 1.00 7.54 230 TYR B CA 1
ATOM 2513 C C . TYR B 1 103 ? -18.329 25.988 39.049 1.00 8.50 230 TYR B C 1
ATOM 2514 O O . TYR B 1 103 ? -17.572 26.746 38.433 1.00 9.88 230 TYR B O 1
ATOM 2523 N N . ALA B 1 104 ? -18.790 26.283 40.254 1.00 8.84 231 ALA B N 1
ATOM 2524 C CA . ALA B 1 104 ? -18.366 27.465 40.961 1.00 9.23 231 ALA B CA 1
ATOM 2525 C C . ALA B 1 104 ? -16.937 27.274 41.423 1.00 9.57 231 ALA B C 1
ATOM 2526 O O . ALA B 1 104 ? -16.523 26.188 41.801 1.00 10.53 231 ALA B O 1
ATOM 2528 N N . ASN B 1 105 ? -16.205 28.370 41.523 1.00 11.94 232 ASN B N 1
ATOM 2529 C CA . ASN B 1 105 ? -14.912 28.334 42.233 1.00 12.89 232 ASN B CA 1
ATOM 2530 C C . ASN B 1 105 ? -13.938 27.320 41.616 1.00 12.99 232 ASN B C 1
ATOM 2531 O O . ASN B 1 105 ? -13.225 26.621 42.313 1.00 15.51 232 ASN B O 1
ATOM 2536 N N . ALA B 1 106 ? -13.936 27.294 40.286 1.00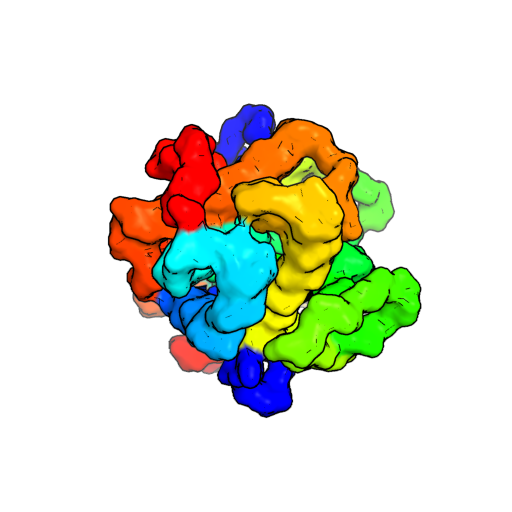 13.37 233 ALA B N 1
ATOM 2537 C CA . ALA B 1 106 ? -12.945 26.547 39.559 1.00 13.46 233 ALA B CA 1
ATOM 2538 C C . ALA B 1 106 ? -11.862 27.572 39.146 1.00 14.60 233 ALA B C 1
ATOM 2539 O O . ALA B 1 106 ? -11.582 28.538 39.877 1.00 17.45 233 ALA B O 1
ATOM 2541 N N . ASN B 1 107 ? -11.253 27.422 37.982 1.00 14.01 234 ASN B N 1
ATOM 2542 C CA . ASN B 1 107 ? -10.304 28.397 37.520 1.00 13.92 234 ASN B CA 1
ATOM 2543 C C . ASN B 1 107 ? -10.953 29.796 37.506 1.00 13.12 234 ASN B C 1
ATOM 2544 O O . ASN B 1 107 ? -12.021 29.988 36.918 1.00 13.67 234 ASN B O 1
ATOM 2549 N N . PRO B 1 108 ? -10.332 30.801 38.127 1.00 14.98 235 PRO B N 1
ATOM 2550 C CA . PRO B 1 108 ? -10.976 32.104 38.214 1.00 16.08 235 PRO B CA 1
ATOM 2551 C C . PRO B 1 108 ? -11.114 32.812 36.868 1.00 15.71 235 PRO B C 1
ATOM 2552 O O . PRO B 1 108 ? -11.822 33.817 36.787 1.00 18.52 235 PRO B O 1
ATOM 2556 N N . ASN B 1 109 ? -10.407 32.332 35.848 1.00 13.85 236 ASN B N 1
ATOM 2557 C CA . ASN B 1 109 ? -10.533 32.888 34.531 1.00 14.87 236 ASN B CA 1
ATOM 2558 C C . ASN B 1 109 ? -11.707 32.369 33.706 1.00 12.62 236 ASN B C 1
ATOM 2559 O O . ASN B 1 109 ? -12.011 32.906 32.646 1.00 14.90 236 ASN B O 1
ATOM 2564 N N . TYR B 1 110 ? -12.320 31.276 34.152 1.00 10.63 237 TYR B N 1
ATOM 2565 C CA . TYR B 1 110 ? -13.463 30.742 33.418 1.00 9.85 237 TYR B CA 1
ATOM 2566 C C . TYR B 1 110 ? -14.588 31.785 33.432 1.00 9.60 237 TYR B C 1
ATOM 2567 O O . TYR B 1 110 ? -14.803 32.531 34.392 1.00 11.54 237 TYR B O 1
ATOM 2576 N N . MET B 1 111 ? -15.314 31.858 32.311 1.00 9.45 238 MET B N 1
ATOM 2577 C CA . MET B 1 111 ? -16.383 32.828 32.185 1.00 9.59 238 MET B CA 1
ATOM 2578 C C . MET B 1 111 ? -17.507 32.493 33.144 1.00 9.02 238 MET B C 1
ATOM 2579 O O . MET B 1 111 ? -17.889 31.315 33.284 1.00 10.15 238 MET B O 1
ATOM 2584 N N . PRO B 1 112 ? -18.041 33.461 33.858 1.00 10.69 239 PRO B N 1
ATOM 2585 C CA . PRO B 1 112 ? -19.012 33.176 34.946 1.00 10.49 239 PRO B CA 1
ATOM 2586 C C . PRO B 1 112 ? -20.365 32.743 34.443 1.00 9.25 239 PRO B C 1
ATOM 2587 O O . PRO B 1 112 ? -20.821 33.110 33.366 1.00 10.79 239 PRO B O 1
ATOM 2591 N N . GLU B 1 113 ? -21.041 31.989 35.318 1.00 8.61 240 GLU B N 1
ATOM 2592 C CA . GLU B 1 113 ? -22.391 31.445 35.018 1.00 8.26 240 GLU B CA 1
ATOM 2593 C C . GLU B 1 113 ? -23.348 31.797 36.130 1.00 8.33 240 GLU B C 1
ATOM 2594 O O . GLU B 1 113 ? -23.930 30.939 36.796 1.00 9.84 240 GLU B O 1
ATOM 2600 N N . HIS B 1 114 ? -23.540 33.092 36.338 1.00 8.46 241 HIS B N 1
ATOM 2601 C CA . HIS B 1 114 ? -24.385 33.611 37.394 1.00 8.90 241 HIS B CA 1
ATOM 2602 C C . HIS B 1 114 ? -25.806 33.899 36.964 1.00 9.65 241 HIS B C 1
ATOM 2603 O O . HIS B 1 114 ? -26.554 34.539 37.701 1.00 13.15 241 HIS B O 1
ATOM 2610 N N . ASN B 1 115 ? -26.200 33.440 35.778 1.00 8.09 242 ASN B N 1
ATOM 2611 C CA . ASN B 1 115 ? -27.521 33.694 35.225 1.00 8.12 242 ASN B CA 1
ATOM 2612 C C . ASN B 1 115 ? -28.458 32.501 35.372 1.00 7.67 242 ASN B C 1
ATOM 2613 O O . ASN B 1 115 ? -29.484 32.495 34.683 1.00 9.72 242 ASN B O 1
ATOM 2618 N N . VAL B 1 116 ? -28.183 31.551 36.240 1.00 7.64 243 VAL B N 1
ATOM 2619 C CA . VAL B 1 116 ? -29.126 30.469 36.532 1.00 7.70 243 VAL B CA 1
ATOM 2620 C C . VAL B 1 116 ? -29.275 30.362 38.057 1.00 7.94 243 VAL B C 1
ATOM 2621 O O . VAL B 1 116 ? -28.960 29.333 38.659 1.00 9.21 243 VAL B O 1
ATOM 2625 N N . PRO B 1 117 ? -29.832 31.388 38.691 1.00 8.44 244 PRO B N 1
ATOM 2626 C CA . PRO B 1 117 ? -29.955 31.347 40.159 1.00 9.25 244 PRO B CA 1
ATOM 2627 C C . PRO B 1 117 ? -30.981 30.335 40.635 1.00 9.60 244 PRO B C 1
ATOM 2628 O O . PRO B 1 117 ? -30.955 29.951 41.809 1.00 12.29 244 PRO B O 1
ATOM 2632 N N . GLU B 1 118 ? -31.819 29.798 39.740 1.00 9.11 245 GLU B N 1
ATOM 2633 C CA . GLU B 1 118 ? -32.790 28.776 40.094 1.00 9.26 245 GLU B CA 1
ATOM 2634 C C . GLU B 1 118 ? -32.170 27.414 40.374 1.00 9.14 245 GLU B C 1
ATOM 2635 O O . GLU B 1 118 ? -32.862 26.535 40.865 1.00 10.45 245 GLU B O 1
ATOM 2641 N N . MET B 1 119 ? -30.904 27.202 40.013 1.00 8.98 246 MET B N 1
ATOM 2642 C CA . MET B 1 119 ? -30.229 25.903 40.247 1.00 8.68 246 MET B CA 1
ATOM 2643 C C . MET B 1 119 ? -28.956 26.175 41.028 1.00 8.69 246 MET B C 1
ATOM 2644 O O . MET B 1 119 ? -28.144 27.040 40.649 1.00 9.27 246 MET B O 1
ATOM 2649 N N . HIS B 1 120 ? -28.742 25.406 42.089 1.00 8.97 247 HIS B N 1
ATOM 2650 C CA . HIS B 1 120 ? -27.519 25.518 42.807 1.00 8.87 247 HIS B CA 1
ATOM 2651 C C . HIS B 1 120 ? -26.313 25.294 41.912 1.00 8.13 247 HIS B C 1
ATOM 2652 O O . HIS B 1 120 ? -26.289 24.332 41.123 1.00 8.52 247 HIS B O 1
ATOM 2659 N N . GLN B 1 121 ? -25.307 26.139 42.020 1.00 8.51 248 GLN B N 1
ATOM 2660 C CA . GLN B 1 121 ? -24.047 25.979 41.308 1.00 8.25 248 GLN B CA 1
ATOM 2661 C C . GLN B 1 121 ? -23.043 25.304 42.222 1.00 8.40 248 GLN B C 1
ATOM 2662 O O . GLN B 1 121 ? -22.418 25.955 43.038 1.00 10.14 248 GLN B O 1
ATOM 2668 N N . TYR B 1 122 ? -22.893 23.990 42.096 1.00 7.98 249 TYR B N 1
ATOM 2669 C CA . TYR B 1 122 ? -21.969 23.285 42.942 1.00 8.74 249 TYR B CA 1
ATOM 2670 C C . TYR B 1 122 ? -20.537 23.725 42.752 1.00 9.41 249 TYR B C 1
ATOM 2671 O O . TYR B 1 122 ? -20.100 24.045 41.641 1.00 9.63 249 TYR B O 1
ATOM 2680 N N . ASP B 1 123 ? -19.796 23.774 43.859 1.00 9.89 250 ASP B N 1
ATOM 2681 C CA A ASP B 1 123 ? -18.375 24.056 43.771 0.50 10.02 250 ASP B CA 1
ATOM 2682 C CA B ASP B 1 123 ? -18.390 24.041 43.919 0.50 11.54 250 ASP B CA 1
ATOM 2683 C C . ASP B 1 123 ? -17.619 22.978 43.091 1.00 10.01 250 ASP B C 1
ATOM 2684 O O . ASP B 1 123 ? -17.992 21.788 43.102 1.00 9.80 250 ASP B O 1
ATOM 2693 N N . PHE B 1 124 ? -16.503 23.370 42.492 1.00 10.91 251 PHE B N 1
ATOM 2694 C CA . PHE B 1 124 ? -15.624 22.427 41.819 1.00 10.31 251 PHE B CA 1
ATOM 2695 C C . PHE B 1 124 ? -14.837 21.617 42.853 1.00 10.66 251 PHE B C 1
ATOM 2696 O O . PHE B 1 124 ? -13.899 22.139 43.433 1.00 13.07 251 PHE B O 1
ATOM 2704 N N . THR B 1 125 ? -15.291 20.418 43.117 1.00 10.93 252 THR B N 1
ATOM 2705 C CA . THR B 1 125 ? -14.634 19.493 44.035 1.00 10.04 252 THR B CA 1
ATOM 2706 C C . THR B 1 125 ? -14.596 18.140 43.371 1.00 9.80 252 THR B C 1
ATOM 2707 O O . THR B 1 125 ? -15.319 17.888 42.398 1.00 10.02 252 THR B O 1
ATOM 2711 N N . GLU B 1 126 ? -13.812 17.206 43.916 1.00 9.39 253 GLU B N 1
ATOM 2712 C CA . GLU B 1 126 ? -13.717 15.919 43.338 1.00 9.59 253 GLU B CA 1
ATOM 2713 C C . GLU B 1 126 ? -15.098 15.220 43.323 1.00 9.38 253 GLU B C 1
ATOM 2714 O O . GLU B 1 126 ? -15.510 14.652 42.308 1.00 9.27 253 GLU B O 1
ATOM 2720 N N . TYR B 1 127 ? -15.793 15.199 44.463 1.00 9.06 254 TYR B N 1
ATOM 2721 C CA . TYR B 1 127 ? -17.112 14.573 44.479 1.00 9.19 254 TYR B CA 1
ATOM 2722 C C . TYR B 1 127 ? -18.076 15.240 43.510 1.00 8.35 254 TYR B C 1
ATOM 2723 O O . TYR B 1 127 ? -18.825 14.586 42.805 1.00 9.02 254 TYR B O 1
ATOM 2732 N N . ASN B 1 128 ? -18.107 16.582 43.517 1.00 8.35 255 ASN B N 1
ATOM 2733 C CA . ASN B 1 128 ? -19.087 17.239 42.683 1.00 8.25 255 ASN B CA 1
ATOM 2734 C C . ASN B 1 128 ? -18.835 17.051 41.193 1.00 8.20 255 ASN B C 1
ATOM 2735 O O . ASN B 1 128 ? -19.778 17.096 40.412 1.00 9.15 255 ASN B O 1
ATOM 2740 N N . PHE B 1 129 ? -17.586 16.916 40.811 1.00 8.03 256 PHE B N 1
ATOM 2741 C CA . PHE B 1 129 ? -17.264 16.678 39.392 1.00 8.11 256 PHE B CA 1
ATOM 2742 C C . PHE B 1 129 ? -17.543 15.266 38.959 1.00 8.21 256 PHE B C 1
ATOM 2743 O O . PHE B 1 129 ? -17.999 15.026 37.845 1.00 8.88 256 PHE B O 1
ATOM 2751 N N . TYR B 1 130 ? -17.244 14.292 39.832 1.00 7.95 257 TYR B N 1
ATOM 2752 C CA . TYR B 1 130 ? -17.302 12.874 39.449 1.00 8.09 257 TYR B CA 1
ATOM 2753 C C . TYR B 1 130 ? -18.576 12.132 39.868 1.00 7.71 257 TYR B C 1
ATOM 2754 O O . TYR B 1 130 ? -18.798 11.041 39.346 1.00 9.27 257 TYR B O 1
ATOM 2763 N N . ASP B 1 131 ? -19.372 12.665 40.773 1.00 7.76 258 ASP B N 1
ATOM 2764 C CA . ASP B 1 131 ? -20.655 12.004 41.106 1.00 8.10 258 ASP B CA 1
ATOM 2765 C C . ASP B 1 131 ? -21.630 12.212 39.974 1.00 7.53 258 ASP B C 1
ATOM 2766 O O . ASP B 1 131 ? -21.844 13.351 39.513 1.00 7.93 258 ASP B O 1
ATOM 2771 N N . VAL B 1 132 ? -22.247 11.118 39.487 1.00 8.32 259 VAL B N 1
ATOM 2772 C CA A VAL B 1 132 ? -23.118 11.204 38.339 0.50 8.44 259 VAL B CA 1
ATOM 2773 C CA B VAL B 1 132 ? -23.079 11.257 38.270 0.50 8.40 259 VAL B CA 1
ATOM 2774 C C . VAL B 1 132 ? -24.313 12.126 38.546 1.00 7.73 259 VAL B C 1
ATOM 2775 O O . VAL B 1 132 ? -24.748 12.803 37.630 1.00 8.15 259 VAL B O 1
ATOM 2782 N N . GLY B 1 133 ? -24.858 12.113 39.752 1.00 8.30 260 GLY B N 1
ATOM 2783 C CA . GLY B 1 133 ? -26.018 12.978 40.034 1.00 8.54 260 GLY B CA 1
ATOM 2784 C C . GLY B 1 133 ? -25.663 14.450 40.000 1.00 7.84 260 GLY B C 1
ATOM 2785 O O . GLY B 1 133 ? -26.354 15.253 39.362 1.00 8.38 260 GLY B O 1
ATOM 2786 N N . ILE B 1 134 ? -24.559 14.829 40.654 1.00 7.73 261 ILE B N 1
ATOM 2787 C CA . ILE B 1 134 ? -24.142 16.205 40.588 1.00 7.62 261 ILE B CA 1
ATOM 2788 C C . ILE B 1 134 ? -23.785 16.587 39.158 1.00 6.97 261 ILE B C 1
ATOM 2789 O O . ILE B 1 134 ? -24.114 17.681 38.658 1.00 7.33 261 ILE B O 1
ATOM 2794 N N . SER B 1 135 ? -23.093 15.686 38.453 1.00 6.99 262 SER B N 1
ATOM 2795 C CA . SER B 1 135 ? -22.686 15.952 37.081 1.00 7.17 262 SER B CA 1
ATOM 2796 C C . SER B 1 135 ? -23.886 16.230 36.189 1.00 6.44 262 SER B C 1
ATOM 2797 O O . SER B 1 135 ? -23.854 17.178 35.361 1.00 7.06 262 SER B O 1
ATOM 2800 N N . VAL B 1 136 ? -24.959 15.437 36.301 1.00 6.91 263 VAL B N 1
ATOM 2801 C CA . VAL B 1 136 ? -26.144 15.667 35.489 1.00 6.98 263 VAL B CA 1
ATOM 2802 C C . VAL B 1 136 ? -26.851 16.954 35.855 1.00 6.86 263 VAL B C 1
ATOM 2803 O O . VAL B 1 136 ? -27.229 17.746 34.981 1.00 7.20 263 VAL B O 1
ATOM 2818 N N . MET B 1 138 ? -25.492 19.585 37.067 1.00 6.59 265 MET B N 1
ATOM 2819 C CA . MET B 1 138 ? -24.611 20.673 36.601 1.00 6.71 265 MET B CA 1
ATOM 2820 C C . MET B 1 138 ? -24.589 20.778 35.098 1.00 6.37 265 MET B C 1
ATOM 2821 O O . MET B 1 138 ? -24.479 21.908 34.554 1.00 7.03 265 MET B O 1
ATOM 2826 N N . GLY B 1 139 ? -24.717 19.659 34.370 1.00 6.56 266 GLY B N 1
ATOM 2827 C CA . GLY B 1 139 ? -24.838 19.763 32.910 1.00 6.49 266 GLY B CA 1
ATOM 2828 C C . GLY B 1 139 ? -26.085 20.475 32.475 1.00 6.21 266 GLY B C 1
ATOM 2829 O O . GLY B 1 139 ? -26.062 21.330 31.578 1.00 6.88 266 GLY B O 1
ATOM 2830 N N . ILE B 1 140 ? -27.208 20.172 33.133 1.00 6.57 267 ILE B N 1
ATOM 2831 C CA . ILE B 1 140 ? -28.462 20.871 32.831 1.00 6.77 267 ILE B CA 1
ATOM 2832 C C . ILE B 1 140 ? -28.305 22.363 33.159 1.00 6.56 267 ILE B C 1
ATOM 2833 O O . ILE B 1 140 ? -28.660 23.238 32.326 1.00 6.78 267 ILE B O 1
ATOM 2838 N N . ARG B 1 141 ? -27.748 22.706 34.321 1.00 6.54 268 ARG B N 1
ATOM 2839 C CA . ARG B 1 141 ? -27.556 24.112 34.662 1.00 6.49 268 ARG B CA 1
ATOM 2840 C C . ARG B 1 141 ? -26.681 24.823 33.626 1.00 6.53 268 ARG B C 1
ATOM 2841 O O . ARG B 1 141 ? -26.967 25.967 33.189 1.00 6.80 268 ARG B O 1
ATOM 2849 N N . HIS B 1 142 ? -25.592 24.161 33.221 1.00 6.54 269 HIS B N 1
ATOM 2850 C CA . HIS B 1 142 ? -24.641 24.745 32.311 1.00 6.47 269 HIS B CA 1
ATOM 2851 C C . HIS B 1 142 ? -25.264 24.981 30.937 1.00 6.22 269 HIS B C 1
ATOM 2852 O O . HIS B 1 142 ? -25.064 26.039 30.310 1.00 6.53 269 HIS B O 1
ATOM 2859 N N . PHE B 1 143 ? -26.057 23.995 30.445 1.00 6.53 270 PHE B N 1
ATOM 2860 C CA . PHE B 1 143 ? -26.810 24.203 29.225 1.00 6.51 270 PHE B CA 1
ATOM 2861 C C . PHE B 1 143 ? -27.749 25.406 29.359 1.00 6.30 270 PHE B C 1
ATOM 2862 O O . PHE B 1 143 ? -27.814 26.246 28.454 1.00 6.60 270 PHE B O 1
ATOM 2870 N N . LEU B 1 144 ? -28.479 25.491 30.470 1.00 6.46 271 LEU B N 1
ATOM 2871 C CA . LEU B 1 144 ? -29.396 26.613 30.648 1.00 6.74 271 LEU B CA 1
ATOM 2872 C C . LEU B 1 144 ? -28.677 27.944 30.715 1.00 6.43 271 LEU B C 1
ATOM 2873 O O . LEU B 1 144 ? -29.249 28.973 30.253 1.00 7.17 271 LEU B O 1
ATOM 2878 N N . HIS B 1 145 ? -27.462 27.992 31.189 1.00 6.62 272 HIS B N 1
ATOM 2879 C CA . HIS B 1 145 ? -26.674 29.243 31.159 1.00 6.94 272 HIS B CA 1
ATOM 2880 C C . HIS B 1 145 ? -26.555 29.724 29.735 1.00 6.42 272 HIS B C 1
ATOM 2881 O O . HIS B 1 145 ? -26.776 30.923 29.464 1.00 7.26 272 HIS B O 1
ATOM 2888 N N . PHE B 1 146 ? -26.181 28.830 28.812 1.00 6.67 273 PHE B N 1
ATOM 2889 C CA . PHE B 1 146 ? -26.009 29.249 27.429 1.00 6.64 273 PHE B CA 1
ATOM 2890 C C . PHE B 1 146 ? -27.326 29.446 26.725 1.00 6.41 273 PHE B C 1
ATOM 2891 O O . PHE B 1 146 ? -27.451 30.360 25.883 1.00 7.29 273 PHE B O 1
ATOM 2899 N N . ALA B 1 147 ? -28.340 28.650 27.026 1.00 6.65 274 ALA B N 1
ATOM 2900 C CA . ALA B 1 147 ? -29.655 28.831 26.423 1.00 6.81 274 ALA B CA 1
ATOM 2901 C C . ALA B 1 147 ? -30.269 30.171 26.816 1.00 7.14 274 ALA B C 1
ATOM 2902 O O . ALA B 1 147 ? -30.876 30.850 26.005 1.00 7.75 274 ALA B O 1
ATOM 2904 N N . ARG B 1 148 ? -30.039 30.609 28.060 1.00 7.51 275 ARG B N 1
ATOM 2905 C CA A ARG B 1 148 ? -30.583 31.863 28.495 0.60 8.24 275 ARG B CA 1
ATOM 2906 C CA B ARG B 1 148 ? -30.440 31.947 28.511 0.40 7.97 275 ARG B CA 1
ATOM 2907 C C . ARG B 1 148 ? -29.737 33.034 27.805 1.00 8.66 275 ARG B C 1
ATOM 2908 O O . ARG B 1 148 ? -30.387 34.074 27.439 1.00 10.54 275 ARG B O 1
ATOM 2923 N N . LEU B 1 149 ? -28.430 32.915 27.559 1.00 8.71 276 LEU B N 1
ATOM 2924 C CA . LEU B 1 149 ? -27.751 33.854 26.701 1.00 9.70 276 LEU B CA 1
ATOM 2925 C C . LEU B 1 149 ? -28.387 33.915 25.322 1.00 9.50 276 LEU B C 1
ATOM 2926 O O . LEU B 1 149 ? -28.624 34.989 24.761 1.00 11.41 276 LEU B O 1
ATOM 2931 N N . ALA B 1 150 ? -28.684 32.743 24.750 1.00 9.28 277 ALA B N 1
ATOM 2932 C CA . ALA B 1 150 ? -29.282 32.670 23.419 1.00 9.39 277 ALA B CA 1
ATOM 2933 C C . ALA B 1 150 ? -30.655 33.288 23.360 1.00 9.67 277 ALA B C 1
ATOM 2934 O O . ALA B 1 150 ? -31.032 33.853 22.329 1.00 10.45 277 ALA B O 1
ATOM 2936 N N . LYS B 1 151 ? -31.418 33.217 24.434 1.00 10.62 278 LYS B N 1
ATOM 2937 C CA . LYS B 1 151 ? -32.810 33.709 24.458 1.00 11.30 278 LYS B CA 1
ATOM 2938 C C . LYS B 1 151 ? -32.873 35.227 24.279 1.00 11.17 278 LYS B C 1
ATOM 2939 O O . LYS B 1 151 ? -33.906 35.741 23.879 1.00 12.71 278 LYS B O 1
ATOM 2945 N N . GLU B 1 152 ? -31.765 35.934 24.489 1.00 10.57 279 GLU B N 1
ATOM 2946 C CA . GLU B 1 152 ? -31.749 37.373 24.161 1.00 11.34 279 GLU B CA 1
ATOM 2947 C C . GLU B 1 152 ? -31.993 37.615 22.682 1.00 10.88 279 GLU B C 1
ATOM 2948 O O . GLU B 1 152 ? -32.621 38.627 22.327 1.00 12.28 279 GLU B O 1
ATOM 2954 N N . LYS B 1 153 ? -31.497 36.735 21.825 1.00 10.54 280 LYS B N 1
ATOM 2955 C CA A LYS B 1 153 ? -31.482 36.975 20.363 0.50 10.49 280 LYS B CA 1
ATOM 2956 C CA B LYS B 1 153 ? -31.344 36.884 20.380 0.50 12.06 280 LYS B CA 1
ATOM 2957 C C . LYS B 1 153 ? -32.240 35.960 19.564 1.00 10.46 280 LYS B C 1
ATOM 2958 O O . LYS B 1 153 ? -32.419 36.183 18.375 1.00 12.96 280 LYS B O 1
ATOM 2969 N N . TYR B 1 154 ? -32.707 34.897 20.184 1.00 10.10 281 TYR B N 1
ATOM 2970 C CA . TYR B 1 154 ? -33.275 33.768 19.478 1.00 10.76 281 TYR B CA 1
ATOM 2971 C C . TYR B 1 154 ? -34.558 33.356 20.135 1.00 11.34 281 TYR B C 1
ATOM 2972 O O . TYR B 1 154 ? -34.724 33.570 21.344 1.00 13.15 281 TYR B O 1
ATOM 2981 N N . SER B 1 155 ? -35.414 32.674 19.361 1.00 11.95 282 SER B N 1
ATOM 2982 C CA A SER B 1 155 ? -36.713 32.200 19.807 0.60 13.44 282 SER B CA 1
ATOM 2983 C CA B SER B 1 155 ? -36.660 32.146 19.878 0.40 12.76 282 SER B CA 1
ATOM 2984 C C . SER B 1 155 ? -36.900 30.727 19.388 1.00 11.99 282 SER B C 1
ATOM 2985 O O . SER B 1 155 ? -36.249 30.230 18.463 1.00 12.01 282 SER B O 1
ATOM 2990 N N . GLY B 1 156 ? -37.791 30.012 20.064 1.00 13.11 283 GLY B N 1
ATOM 2991 C CA . GLY B 1 156 ? -38.168 28.679 19.642 1.00 13.27 283 GLY B CA 1
ATOM 2992 C C . GLY B 1 156 ? -36.959 27.773 19.647 1.00 11.22 283 GLY B C 1
ATOM 2993 O O . GLY B 1 156 ? -36.111 27.820 20.520 1.00 11.18 283 GLY B O 1
ATOM 2994 N N . ARG B 1 157 ? -36.904 26.921 18.633 1.00 10.96 284 ARG B N 1
ATOM 2995 C CA . ARG B 1 157 ? -35.843 25.922 18.527 1.00 10.33 284 ARG B CA 1
ATOM 2996 C C . ARG B 1 157 ? -34.473 26.586 18.539 1.00 9.42 284 ARG B C 1
ATOM 2997 O O . ARG B 1 157 ? -33.491 25.935 18.911 1.00 10.15 284 ARG B O 1
ATOM 3005 N N . ASP B 1 158 ? -34.380 27.844 18.112 1.00 9.16 285 ASP B N 1
ATOM 3006 C CA . ASP B 1 158 ? -33.079 28.493 18.044 1.00 9.50 285 ASP B CA 1
ATOM 3007 C C . ASP B 1 158 ? -32.453 28.749 19.404 1.00 9.05 285 ASP B C 1
ATOM 3008 O O . ASP B 1 158 ? -31.220 28.832 19.515 1.00 9.32 285 ASP B O 1
ATOM 3013 N N . ILE B 1 159 ? -33.286 28.835 20.449 1.00 8.47 286 ILE B N 1
ATOM 3014 C CA . ILE B 1 159 ? -32.733 28.963 21.824 1.00 8.96 286 ILE B CA 1
ATOM 3015 C C . ILE B 1 159 ? -31.940 27.709 22.195 1.00 8.29 286 ILE B C 1
ATOM 3016 O O . ILE B 1 159 ? -30.779 27.782 22.579 1.00 8.64 286 ILE B O 1
ATOM 3021 N N . ALA B 1 160 ? -32.560 26.533 22.025 1.00 8.05 287 ALA B N 1
ATOM 3022 C CA . ALA B 1 160 ? -31.877 25.292 22.345 1.00 8.45 287 ALA B CA 1
ATOM 3023 C C . ALA B 1 160 ? -30.728 24.997 21.385 1.00 8.12 287 ALA B C 1
ATOM 3024 O O . ALA B 1 160 ? -29.691 24.486 21.784 1.00 8.21 287 ALA B O 1
ATOM 3026 N N . ARG B 1 161 ? -30.914 25.348 20.104 1.00 8.05 288 ARG B N 1
ATOM 3027 C CA . ARG B 1 161 ? -29.891 25.051 19.112 1.00 8.91 288 ARG B CA 1
ATOM 3028 C C . ARG B 1 161 ? -28.619 25.837 19.399 1.00 8.34 288 ARG B C 1
ATOM 3029 O O . ARG B 1 161 ? -27.532 25.293 19.460 1.00 9.10 288 ARG B O 1
ATOM 3037 N N . HIS B 1 162 ? -28.773 27.173 19.618 1.00 8.35 289 HIS B N 1
ATOM 3038 C CA . HIS B 1 162 ? -27.639 27.987 19.984 1.00 8.43 289 HIS B CA 1
ATOM 3039 C C . HIS B 1 162 ? -27.128 27.743 21.408 1.00 7.67 289 HIS B C 1
ATOM 3040 O O . HIS B 1 162 ? -25.937 27.817 21.663 1.00 8.24 289 HIS B O 1
ATOM 3047 N N . GLY B 1 163 ? -28.051 27.378 22.312 1.00 7.49 290 GLY B N 1
ATOM 3048 C CA . GLY B 1 163 ? -27.640 27.007 23.657 1.00 7.56 290 GLY B CA 1
ATOM 3049 C C . GLY B 1 163 ? -26.704 25.780 23.629 1.00 6.95 290 GLY B C 1
ATOM 3050 O O . GLY B 1 163 ? -25.703 25.761 24.346 1.00 7.62 290 GLY B O 1
ATOM 3051 N N . LEU B 1 164 ? -27.011 24.799 22.787 1.00 7.08 291 LEU B N 1
ATOM 3052 C CA . LEU B 1 164 ? -26.135 23.642 22.632 1.00 7.07 291 LEU B CA 1
ATOM 3053 C C . LEU B 1 164 ? -24.779 24.031 22.086 1.00 7.01 291 LEU B C 1
ATOM 3054 O O . LEU B 1 164 ? -23.752 23.497 22.505 1.00 7.47 291 LEU B O 1
ATOM 3059 N N . MET B 1 165 ? -24.747 24.978 21.136 1.00 7.29 292 MET B N 1
ATOM 3060 C CA . MET B 1 165 ? -23.460 25.409 20.630 1.00 7.80 292 MET B CA 1
ATOM 3061 C C . MET B 1 165 ? -22.629 26.082 21.713 1.00 7.37 292 MET B C 1
ATOM 3062 O O . MET B 1 165 ? -21.392 25.898 21.792 1.00 8.03 292 MET B O 1
ATOM 3067 N N . GLY B 1 166 ? -23.292 26.868 22.574 1.00 6.98 293 GLY B N 1
ATOM 3068 C CA . GLY B 1 166 ? -22.591 27.439 23.707 1.00 7.31 293 GLY B CA 1
ATOM 3069 C C . GLY B 1 166 ? -22.082 26.362 24.646 1.00 6.96 293 GLY B C 1
ATOM 3070 O O . GLY B 1 166 ? -20.945 26.412 25.138 1.00 7.45 293 GLY B O 1
ATOM 3071 N N . TYR B 1 167 ? -22.911 25.335 24.922 1.00 6.93 294 TYR B N 1
ATOM 3072 C CA . TYR B 1 167 ? -22.504 24.241 25.784 1.00 6.99 294 TYR B CA 1
ATOM 3073 C C . TYR B 1 167 ? -21.212 23.600 25.310 1.00 7.17 294 TYR B C 1
ATOM 3074 O O . TYR B 1 167 ? -20.283 23.310 26.072 1.00 7.64 294 TYR B O 1
ATOM 3083 N N . ASN B 1 168 ? -21.151 23.273 24.000 1.00 7.04 295 ASN B N 1
ATOM 3084 C CA . ASN B 1 168 ? -20.004 22.558 23.483 1.00 7.64 295 ASN B CA 1
ATOM 3085 C C . ASN B 1 168 ? -18.786 23.445 23.251 1.00 7.33 295 ASN B C 1
ATOM 3086 O O . ASN B 1 168 ? -17.657 23.002 23.434 1.00 8.44 295 ASN B O 1
ATOM 3091 N N . THR B 1 169 ? -19.011 24.681 22.792 1.00 7.67 296 THR B N 1
ATOM 3092 C CA . THR B 1 169 ? -17.903 25.503 22.321 1.00 8.12 296 THR B CA 1
ATOM 3093 C C . THR B 1 169 ? -17.575 26.696 23.223 1.00 8.34 296 THR B C 1
ATOM 3094 O O . THR B 1 169 ? -16.530 27.316 23.046 1.00 8.35 296 THR B O 1
ATOM 3098 N N . GLY B 1 170 ? -18.497 27.053 24.115 1.00 7.48 297 GLY B N 1
ATOM 3099 C CA . GLY B 1 170 ? -18.404 28.255 24.954 1.00 7.57 297 GLY B CA 1
ATOM 3100 C C . GLY B 1 170 ? -19.057 29.500 24.329 1.00 7.81 297 GLY B C 1
ATOM 3101 O O . GLY B 1 170 ? -19.132 30.504 25.008 1.00 8.61 297 GLY B O 1
ATOM 3102 N N . TRP B 1 171 ? -19.529 29.397 23.086 1.00 8.30 298 TRP B N 1
ATOM 3103 C CA . TRP B 1 171 ? -20.017 30.573 22.338 1.00 8.47 298 TRP B CA 1
ATOM 3104 C C . TRP B 1 171 ? -21.277 30.171 21.621 1.00 8.44 298 TRP B C 1
ATOM 3105 O O . TRP B 1 171 ? -21.323 29.209 20.886 1.00 10.06 298 TRP B O 1
ATOM 3116 N N . ILE B 1 172 ? -22.350 30.914 21.881 1.00 8.37 299 ILE B N 1
ATOM 3117 C CA . ILE B 1 172 ? -23.628 30.597 21.253 1.00 8.73 299 ILE B CA 1
ATOM 3118 C C . ILE B 1 172 ? -23.647 30.879 19.756 1.00 9.43 299 ILE B C 1
ATOM 3119 O O . ILE B 1 172 ? -24.443 30.265 19.055 1.00 10.64 299 ILE B O 1
ATOM 3124 N N . ASP B 1 173 ? -22.813 31.770 19.292 1.00 9.61 300 ASP B N 1
ATOM 3125 C CA . ASP B 1 173 ? -22.712 32.158 17.871 1.00 12.57 300 ASP B CA 1
ATOM 3126 C C . ASP B 1 173 ? -21.323 31.982 17.380 1.00 13.72 300 ASP B C 1
ATOM 3127 O O . ASP B 1 173 ? -20.405 31.933 18.165 1.00 20.38 300 ASP B O 1
ATOM 3132 N N . GLY B 1 174 ? -21.145 32.116 16.077 1.00 19.99 301 GLY B N 1
ATOM 3133 C CA . GLY B 1 174 ? -19.849 31.763 15.469 1.00 24.50 301 GLY B CA 1
ATOM 3134 C C . GLY B 1 174 ? -19.350 30.303 15.283 1.00 24.71 301 GLY B C 1
ATOM 3135 O O . GLY B 1 174 ? -18.230 30.146 14.790 1.00 26.89 301 GLY B O 1
ATOM 3136 N N . ALA B 1 175 ? -20.116 29.241 15.604 1.00 24.68 302 ALA B N 1
ATOM 3137 C CA . ALA B 1 175 ? -19.806 27.883 15.092 1.00 17.88 302 ALA B CA 1
ATOM 3138 C C . ALA B 1 175 ? -20.052 27.852 13.585 1.00 13.47 302 ALA B C 1
ATOM 3139 O O . ALA B 1 175 ? -20.914 28.502 13.079 1.00 17.29 302 ALA B O 1
ATOM 3141 N N . ASP B 1 176 ? -19.286 27.040 12.926 1.00 11.42 303 ASP B N 1
ATOM 3142 C CA . ASP B 1 176 ? -19.583 26.766 11.494 1.00 11.43 303 ASP B CA 1
ATOM 3143 C C . ASP B 1 176 ? -20.851 25.948 11.368 1.00 9.57 303 ASP B C 1
ATOM 3144 O O . ASP B 1 176 ? -21.126 25.098 12.187 1.00 9.75 303 ASP B O 1
ATOM 3149 N N . GLU B 1 177 ? -21.626 26.201 10.282 1.00 11.61 304 GLU B N 1
ATOM 3150 C CA . GLU B 1 177 ? -22.904 25.546 10.141 1.00 11.86 304 GLU B CA 1
ATOM 3151 C C . GLU B 1 177 ? -22.785 24.048 10.191 1.00 10.61 304 GLU B C 1
ATOM 3152 O O . GLU B 1 177 ? -23.637 23.391 10.778 1.00 11.37 304 GLU B O 1
ATOM 3158 N N . SER B 1 178 ? -21.753 23.468 9.585 1.00 11.31 305 SER B N 1
ATOM 3159 C CA A SER B 1 178 ? -21.750 22.026 9.583 0.50 10.46 305 SER B CA 1
ATOM 3160 C CA B SER B 1 178 ? -21.557 22.042 9.589 0.50 12.75 305 SER B CA 1
ATOM 3161 C C . SER B 1 178 ? -21.568 21.443 11.003 1.00 10.08 305 SER B C 1
ATOM 3162 O O . SER B 1 178 ? -22.049 20.357 11.251 1.00 10.55 305 SER B O 1
ATOM 3167 N N . TRP B 1 179 ? -20.900 22.184 11.889 1.00 9.71 306 TRP B N 1
ATOM 3168 C CA . TRP B 1 179 ? -20.822 21.714 13.285 1.00 9.53 306 TRP B CA 1
ATOM 3169 C C . TRP B 1 179 ? -22.143 21.941 14.034 1.00 8.69 306 TRP B C 1
ATOM 3170 O O . TRP B 1 179 ? -22.521 21.118 14.873 1.00 9.28 306 TRP B O 1
ATOM 3181 N N . ILE B 1 180 ? -22.863 23.012 13.710 1.00 8.67 307 ILE B N 1
ATOM 3182 C CA . ILE B 1 180 ? -24.196 23.147 14.295 1.00 8.80 307 ILE B CA 1
ATOM 3183 C C . ILE B 1 180 ? -25.050 21.926 13.932 1.00 8.55 307 ILE B C 1
ATOM 3184 O O . ILE B 1 180 ? -25.764 21.373 14.756 1.00 8.86 307 ILE B O 1
ATOM 3189 N N . VAL B 1 181 ? -24.975 21.498 12.667 1.00 8.27 308 VAL B N 1
ATOM 3190 C CA . VAL B 1 181 ? -25.722 20.335 12.220 1.00 8.68 308 VAL B CA 1
ATOM 3191 C C . VAL B 1 181 ? -25.249 19.067 12.921 1.00 8.64 308 VAL B C 1
ATOM 3192 O O . VAL B 1 181 ? -26.043 18.259 13.418 1.00 9.43 308 VAL B O 1
ATOM 3196 N N . ARG B 1 182 ? -23.946 18.862 12.935 1.00 8.85 309 ARG B N 1
ATOM 3197 C CA A ARG B 1 182 ? -23.368 17.609 13.459 0.50 8.75 309 ARG B CA 1
ATOM 3198 C CA B ARG B 1 182 ? -23.350 17.610 13.454 0.50 8.73 309 ARG B CA 1
ATOM 3199 C C . ARG B 1 182 ? -23.434 17.497 14.971 1.00 8.12 309 ARG B C 1
ATOM 3200 O O . ARG B 1 182 ? -23.376 16.398 15.506 1.00 8.73 309 ARG B O 1
ATOM 3215 N N . TYR B 1 183 ? -23.575 18.645 15.652 1.00 8.13 310 TYR B N 1
ATOM 3216 C CA . TYR B 1 183 ? -23.671 18.669 17.110 1.00 8.01 310 TYR B CA 1
ATOM 3217 C C . TYR B 1 183 ? -25.115 18.909 17.570 1.00 7.46 310 TYR B C 1
ATOM 3218 O O . TYR B 1 183 ? -25.748 18.032 18.146 1.00 7.76 310 TYR B O 1
ATOM 3227 N N . ALA B 1 184 ? -25.637 20.113 17.297 1.00 7.72 311 ALA B N 1
ATOM 3228 C CA . ALA B 1 184 ? -26.945 20.500 17.835 1.00 7.43 311 ALA B CA 1
ATOM 3229 C C . ALA B 1 184 ? -28.131 19.807 17.144 1.00 7.22 311 ALA B C 1
ATOM 3230 O O . ALA B 1 184 ? -29.012 19.260 17.794 1.00 7.56 311 ALA B O 1
ATOM 3232 N N . ASP B 1 185 ? -28.158 19.847 15.796 1.00 7.48 312 ASP B N 1
ATOM 3233 C CA . ASP B 1 185 ? -29.274 19.201 15.118 1.00 7.62 312 ASP B CA 1
ATOM 3234 C C . ASP B 1 185 ? -29.242 17.694 15.317 1.00 8.09 312 ASP B C 1
ATOM 3235 O O . ASP B 1 185 ? -30.304 17.050 15.427 1.00 8.58 312 ASP B O 1
ATOM 3240 N N . GLU B 1 186 ? -28.047 17.119 15.406 1.00 8.02 313 GLU B N 1
ATOM 3241 C CA . GLU B 1 186 ? -27.896 15.713 15.713 1.00 8.07 313 GLU B CA 1
ATOM 3242 C C . GLU B 1 186 ? -28.476 15.388 17.099 1.00 7.81 313 GLU B C 1
ATOM 3243 O O . GLU B 1 186 ? -29.230 14.456 17.263 1.00 8.45 313 GLU B O 1
ATOM 3249 N N . THR B 1 187 ? -28.149 16.230 18.091 1.00 7.62 314 THR B N 1
ATOM 3250 C CA . THR B 1 187 ? -28.696 16.038 19.457 1.00 7.61 314 THR B CA 1
ATOM 3251 C C . THR B 1 187 ? -30.206 15.987 19.411 1.00 7.22 314 THR B C 1
ATOM 3252 O O . THR B 1 187 ? -30.832 15.119 20.057 1.00 7.87 314 THR B O 1
ATOM 3256 N N . ALA B 1 188 ? -30.813 16.952 18.719 1.00 7.27 315 ALA B N 1
ATOM 3257 C CA . ALA B 1 188 ? -32.264 17.035 18.671 1.00 7.49 315 ALA B CA 1
ATOM 3258 C C . ALA B 1 188 ? -32.850 15.758 18.056 1.00 7.60 315 ALA B C 1
ATOM 3259 O O . ALA B 1 188 ? -33.821 15.183 18.587 1.00 8.27 315 ALA B O 1
ATOM 3261 N N . ALA B 1 189 ? -32.295 15.281 16.943 1.00 7.61 316 ALA B N 1
ATOM 3262 C CA . ALA B 1 189 ? -32.821 14.097 16.287 1.00 8.06 316 ALA B CA 1
ATOM 3263 C C . ALA B 1 189 ? -32.634 12.852 17.135 1.00 8.00 316 ALA B C 1
ATOM 3264 O O . ALA B 1 189 ? -33.516 11.973 17.223 1.00 9.34 316 ALA B O 1
ATOM 3266 N N . LEU B 1 190 ? -31.467 12.725 17.772 1.00 8.03 317 LEU B N 1
ATOM 3267 C CA . LEU B 1 190 ? -31.179 11.610 18.663 1.00 8.07 317 LEU B CA 1
ATOM 3268 C C . LEU B 1 190 ? -32.214 11.548 19.769 1.00 8.39 317 LEU B C 1
ATOM 3269 O O . LEU B 1 190 ? -32.755 10.496 20.132 1.00 9.64 317 LEU B O 1
ATOM 3274 N N . GLY B 1 191 ? -32.483 12.716 20.404 1.00 8.13 318 GLY B N 1
ATOM 3275 C CA . GLY B 1 191 ? -33.471 12.742 21.472 1.00 8.65 318 GLY B CA 1
ATOM 3276 C C . GLY B 1 191 ? -34.837 12.277 21.035 1.00 8.80 318 GLY B C 1
ATOM 3277 O O . GLY B 1 191 ? -35.536 11.548 21.747 1.00 10.08 318 GLY B O 1
ATOM 3278 N N . ALA B 1 192 ? -35.239 12.736 19.842 1.00 9.33 319 ALA B N 1
ATOM 3279 C CA . ALA B 1 192 ? -36.557 12.394 19.364 1.00 9.87 319 ALA B CA 1
ATOM 3280 C C . ALA B 1 192 ? -36.754 10.891 19.135 1.00 10.64 319 ALA B C 1
ATOM 3281 O O . ALA B 1 192 ? -37.874 10.391 19.249 1.00 13.15 319 ALA B O 1
ATOM 3283 N N . TRP B 1 193 ? -35.678 10.185 18.795 1.00 10.27 320 TRP B N 1
ATOM 3284 C CA . TRP B 1 193 ? -35.759 8.700 18.646 1.00 11.17 320 TRP B CA 1
ATOM 3285 C C . TRP B 1 193 ? -36.275 8.040 19.906 1.00 10.94 320 TRP B C 1
ATOM 3286 O O . TRP B 1 193 ? -37.061 7.093 19.828 1.00 11.77 320 TRP B O 1
ATOM 3297 N N . TYR B 1 194 ? -35.850 8.541 21.072 1.00 10.32 321 TYR B N 1
ATOM 3298 C CA . TYR B 1 194 ? -36.293 7.925 22.320 1.00 11.06 321 TYR B CA 1
ATOM 3299 C C . TYR B 1 194 ? -37.797 8.081 22.489 1.00 11.05 321 TYR B C 1
ATOM 3300 O O . TYR B 1 194 ? -38.452 7.177 23.040 1.00 12.48 321 TYR B O 1
ATOM 3309 N N . LEU B 1 195 ? -38.323 9.252 22.156 1.00 11.59 322 LEU B N 1
ATOM 3310 C CA . LEU B 1 195 ? -39.763 9.532 22.338 1.00 13.25 322 LEU B CA 1
ATOM 3311 C C . LEU B 1 195 ? -40.623 8.825 21.298 1.00 13.56 322 LEU B C 1
ATOM 3312 O O . LEU B 1 195 ? -41.608 8.156 21.632 1.00 17.35 322 LEU B O 1
ATOM 3317 N N . ARG B 1 196 ? -40.200 8.903 20.033 1.00 12.58 323 ARG B N 1
ATOM 3318 C CA A ARG B 1 196 ? -41.027 8.355 18.983 0.50 12.87 323 ARG B CA 1
ATOM 3319 C CA B ARG B 1 196 ? -40.929 8.333 18.902 0.50 12.58 323 ARG B CA 1
ATOM 3320 C C . ARG B 1 196 ? -41.100 6.839 19.049 1.00 14.00 323 ARG B C 1
ATOM 3321 O O . ARG B 1 196 ? -42.134 6.273 18.687 1.00 18.21 323 ARG B O 1
ATOM 3336 N N . ASN B 1 197 ? -40.077 6.174 19.599 1.00 14.29 324 ASN B N 1
ATOM 3337 C CA . ASN B 1 197 ? -40.034 4.733 19.605 1.00 14.49 324 ASN B CA 1
ATOM 3338 C C . ASN B 1 197 ? -40.109 4.110 20.996 1.00 14.48 324 ASN B C 1
ATOM 3339 O O . ASN B 1 197 ? -39.745 2.935 21.152 1.00 14.67 324 ASN B O 1
ATOM 3344 N N . ASN B 1 198 ? -40.676 4.852 21.963 1.00 14.97 325 ASN B N 1
ATOM 3345 C CA A ASN B 1 198 ? -41.054 4.252 23.253 0.50 13.68 325 ASN B CA 1
ATOM 3346 C CA B ASN B 1 198 ? -41.016 4.344 23.289 0.40 16.51 325 ASN B CA 1
ATOM 3347 C C . ASN B 1 198 ? -39.825 3.778 24.034 1.00 14.20 325 ASN B C 1
ATOM 3348 O O . ASN B 1 198 ? -39.926 2.743 24.687 1.00 16.20 325 ASN B O 1
ATOM 3357 N N . HIS B 1 199 ? -38.713 4.545 23.992 1.00 13.67 326 HIS B N 1
ATOM 3358 C CA . HIS B 1 199 ? -37.513 4.224 24.739 1.00 13.41 326 HIS B CA 1
ATOM 3359 C C . HIS B 1 199 ? -37.260 5.221 25.863 1.00 12.17 326 HIS B C 1
ATOM 3360 O O . HIS B 1 199 ? -36.100 5.535 26.164 1.00 12.44 326 HIS B O 1
ATOM 3367 N N . MET B 1 200 ? -38.325 5.705 26.508 1.00 12.84 327 MET B N 1
ATOM 3368 C CA . MET B 1 200 ? -38.158 6.739 27.527 1.00 12.65 327 MET B CA 1
ATOM 3369 C C . MET B 1 200 ? -37.722 6.144 28.862 1.00 13.12 327 MET B C 1
ATOM 3370 O O . MET B 1 200 ? -37.291 6.927 29.728 1.00 13.81 327 MET B O 1
ATOM 3375 N N . SER B 1 201 ? -37.806 4.830 29.059 1.00 13.49 328 SER B N 1
ATOM 3376 C CA A SER B 1 201 ? -37.408 4.249 30.345 0.50 13.94 328 SER B CA 1
ATOM 3377 C CA B SER B 1 201 ? -37.474 4.228 30.347 0.50 13.30 328 SER B CA 1
ATOM 3378 C C . SER B 1 201 ? -36.562 2.999 30.242 1.00 13.36 328 SER B C 1
ATOM 3379 O O . SER B 1 201 ? -35.990 2.587 31.232 1.00 15.48 328 SER B O 1
ATOM 3384 N N . ASP B 1 202 ? -36.463 2.413 29.067 1.00 14.21 329 ASP B N 1
ATOM 3385 C CA . ASP B 1 202 ? -35.788 1.128 28.884 1.00 14.36 329 ASP B CA 1
ATOM 3386 C C . ASP B 1 202 ? -34.246 1.302 28.762 1.00 13.48 329 ASP B C 1
ATOM 3387 O O . ASP B 1 202 ? -33.694 2.390 28.975 1.00 14.08 329 ASP B O 1
ATOM 3392 N N . ASP B 1 203 ? -33.540 0.212 28.475 1.00 14.59 330 ASP B N 1
ATOM 3393 C CA . ASP B 1 203 ? -32.082 0.219 28.337 1.00 15.02 330 ASP B CA 1
ATOM 3394 C C . ASP B 1 203 ? -31.606 0.461 26.918 1.00 15.39 330 ASP B C 1
ATOM 3395 O O . ASP B 1 203 ? -30.411 0.403 26.635 1.00 15.63 330 ASP B O 1
ATOM 3400 N N . GLU B 1 204 ? -32.536 0.791 26.016 1.00 13.18 331 GLU B N 1
ATOM 3401 C CA . GLU B 1 204 ? -32.199 0.962 24.612 1.00 14.88 331 GLU B CA 1
ATOM 3402 C C . GLU B 1 204 ? -31.593 2.370 24.361 1.00 13.14 331 GLU B C 1
ATOM 3403 O O . GLU B 1 204 ? -31.983 3.353 24.984 1.00 12.82 331 GLU B O 1
ATOM 3409 N N . PHE B 1 205 ? -30.634 2.401 23.439 1.00 13.21 332 PHE B N 1
ATOM 3410 C CA . PHE B 1 205 ? -29.953 3.651 23.125 1.00 11.81 332 PHE B CA 1
ATOM 3411 C C . PHE B 1 205 ? -29.614 3.674 21.627 1.00 11.56 332 PHE B C 1
ATOM 3412 O O . PHE B 1 205 ? -29.487 2.661 20.978 1.00 13.01 332 PHE B O 1
ATOM 3420 N N . THR B 1 206 ? -29.500 4.917 21.144 1.00 10.93 333 THR B N 1
ATOM 3421 C CA . THR B 1 206 ? -28.938 5.210 19.855 1.00 10.84 333 THR B CA 1
ATOM 3422 C C . THR B 1 206 ? -27.562 5.898 20.003 1.00 10.26 333 THR B C 1
ATOM 3423 O O . THR B 1 206 ? -26.951 5.851 21.069 1.00 11.12 333 THR B O 1
ATOM 3427 N N . TRP B 1 207 ? -27.062 6.482 18.932 1.00 9.97 334 TRP B N 1
ATOM 3428 C CA . TRP B 1 207 ? -25.698 6.997 18.900 1.00 9.75 334 TRP B CA 1
ATOM 3429 C C . TRP B 1 207 ? -25.516 7.934 17.745 1.00 9.26 334 TRP B C 1
ATOM 3430 O O . TRP B 1 207 ? -26.247 7.849 16.749 1.00 9.61 334 TRP B O 1
ATOM 3441 N N . ASP B 1 208 ? -24.512 8.813 17.857 1.00 9.18 335 ASP B N 1
ATOM 3442 C CA . ASP B 1 208 ? -24.178 9.718 16.803 1.00 9.17 335 ASP B CA 1
ATOM 3443 C C . ASP B 1 208 ? -24.032 8.995 15.492 1.00 9.69 335 ASP B C 1
ATOM 3444 O O . ASP B 1 208 ? -23.270 8.043 15.390 1.00 10.99 335 ASP B O 1
ATOM 3449 N N . THR B 1 209 ? -24.731 9.520 14.475 1.00 9.38 336 THR B N 1
ATOM 3450 C CA . THR B 1 209 ? -24.733 8.976 13.091 1.00 10.51 336 THR B CA 1
ATOM 3451 C C . THR B 1 209 ? -25.505 7.691 12.896 1.00 10.96 336 THR B C 1
ATOM 3452 O O . THR B 1 209 ? -25.514 7.173 11.773 1.00 12.08 336 THR B O 1
ATOM 3456 N N . ASP B 1 210 ? -26.205 7.173 13.893 1.00 10.57 337 ASP B N 1
ATOM 3457 C CA . ASP B 1 210 ? -26.940 5.915 13.735 1.00 11.84 337 ASP B CA 1
ATOM 3458 C C . ASP B 1 210 ? -27.917 6.063 12.584 1.00 11.91 337 ASP B C 1
ATOM 3459 O O . ASP B 1 210 ? -28.746 6.984 12.600 1.00 12.83 337 ASP B O 1
ATOM 3464 N N . PRO B 1 211 ? -27.880 5.154 11.608 1.00 12.52 338 PRO B N 1
ATOM 3465 C CA . PRO B 1 211 ? -28.808 5.264 10.506 1.00 14.91 338 PRO B CA 1
ATOM 3466 C C . PRO B 1 211 ? -30.272 4.953 11.003 1.00 12.32 338 PRO B C 1
ATOM 3467 O O . PRO B 1 211 ? -31.132 5.226 10.199 1.00 15.84 338 PRO B O 1
ATOM 3471 N N . ARG B 1 212 ? -30.514 4.367 12.174 1.00 13.76 339 ARG B N 1
ATOM 3472 C CA . ARG B 1 212 ? -31.883 4.130 12.623 1.00 13.52 339 ARG B CA 1
ATOM 3473 C C . ARG B 1 212 ? -32.648 5.456 12.916 1.00 14.65 339 ARG B C 1
ATOM 3474 O O . ARG B 1 212 ? -33.832 5.440 13.079 1.00 15.76 339 ARG B O 1
ATOM 3482 N N . VAL B 1 213 ? -31.946 6.590 12.986 1.00 13.94 340 VAL B N 1
ATOM 3483 C CA . VAL B 1 213 ? -32.557 7.818 13.473 1.00 11.99 340 VAL B CA 1
ATOM 3484 C C . VAL B 1 213 ? -33.123 8.660 12.353 1.00 11.42 340 VAL B C 1
ATOM 3485 O O . VAL B 1 213 ? -32.437 9.035 11.360 1.00 12.89 340 VAL B O 1
ATOM 3489 N N . ASP B 1 214 ? -34.373 9.081 12.539 1.00 12.23 341 ASP B N 1
ATOM 3490 C CA A ASP B 1 214 ? -35.019 9.941 11.624 0.50 12.50 341 ASP B CA 1
ATOM 3491 C CA B ASP B 1 214 ? -35.056 10.032 11.584 0.50 13.00 341 ASP B CA 1
ATOM 3492 C C . ASP B 1 214 ? -34.508 11.406 11.806 1.00 11.13 341 ASP B C 1
ATOM 3493 O O . ASP B 1 214 ? -34.574 11.973 12.893 1.00 11.68 341 ASP B O 1
ATOM 3502 N N . ARG B 1 215 ? -33.940 12.004 10.763 1.00 11.22 342 ARG B N 1
ATOM 3503 C CA . ARG B 1 215 ? -33.349 13.304 10.789 1.00 10.77 342 ARG B CA 1
ATOM 3504 C C . ARG B 1 215 ? -34.090 14.268 9.917 1.00 12.17 342 ARG B C 1
ATOM 3505 O O . ARG B 1 215 ? -33.586 15.331 9.575 1.00 12.96 342 ARG B O 1
ATOM 3513 N N . SER B 1 216 ? -35.316 13.944 9.495 1.00 13.23 343 SER B N 1
ATOM 3514 C CA . SER B 1 216 ? -36.061 14.726 8.536 1.00 14.98 343 SER B CA 1
ATOM 3515 C C . SER B 1 216 ? -36.520 16.017 9.133 1.00 14.72 343 SER B C 1
ATOM 3516 O O . SER B 1 216 ? -36.703 16.970 8.395 1.00 18.82 343 SER B O 1
ATOM 3519 N N . ASN B 1 217 ? -36.802 16.069 10.431 1.00 13.92 344 ASN B N 1
ATOM 3520 C CA . ASN B 1 217 ? -37.282 17.289 11.064 1.00 14.70 344 ASN B CA 1
ATOM 3521 C C . ASN B 1 217 ? -36.807 17.282 12.538 1.00 13.91 344 ASN B C 1
ATOM 3522 O O . ASN B 1 217 ? -37.600 16.964 13.423 1.00 14.82 344 ASN B O 1
ATOM 3527 N N . PRO B 1 218 ? -35.515 17.552 12.768 1.00 12.57 345 PRO B N 1
ATOM 3528 C CA . PRO B 1 218 ? -34.928 17.199 14.052 1.00 12.45 345 PRO B CA 1
ATOM 3529 C C . PRO B 1 218 ? -35.606 17.847 15.273 1.00 10.70 345 PRO B C 1
ATOM 3530 O O . PRO B 1 218 ? -35.590 17.255 16.339 1.00 11.69 345 PRO B O 1
ATOM 3534 N N . TRP B 1 219 ? -36.128 19.061 15.109 1.00 10.45 346 TRP B N 1
ATOM 3535 C CA . TRP B 1 219 ? -36.666 19.863 16.214 1.00 10.75 346 TRP B CA 1
ATOM 3536 C C . TRP B 1 219 ? -38.167 19.710 16.398 1.00 11.19 346 TRP B C 1
ATOM 3537 O O . TRP B 1 219 ? -38.731 20.343 17.292 1.00 12.62 346 TRP B O 1
ATOM 3548 N N . GLU B 1 220 ? -38.808 18.880 15.544 1.00 13.79 347 GLU B N 1
ATOM 3549 C CA . GLU B 1 220 ? -40.256 18.743 15.521 1.00 15.48 347 GLU B CA 1
ATOM 3550 C C . GLU B 1 220 ? -40.934 18.472 16.849 1.00 14.73 347 GLU B C 1
ATOM 3551 O O . GLU B 1 220 ? -41.950 19.101 17.187 1.00 17.86 347 GLU B O 1
ATOM 3557 N N . ILE B 1 221 ? -40.405 17.540 17.595 1.00 13.31 348 ILE B N 1
ATOM 3558 C CA . ILE B 1 221 ? -41.144 17.059 18.745 1.00 13.11 348 ILE B CA 1
ATOM 3559 C C . ILE B 1 221 ? -41.203 18.035 19.890 1.00 11.84 348 ILE B C 1
ATOM 3560 O O . ILE B 1 221 ? -42.045 17.860 20.778 1.00 13.62 348 ILE B O 1
ATOM 3565 N N . TYR B 1 222 ? -40.285 19.001 19.946 1.00 11.02 349 TYR B N 1
ATOM 3566 C CA . TYR B 1 222 ? -40.023 19.693 21.182 1.00 11.09 349 TYR B CA 1
ATOM 3567 C C . TYR B 1 222 ? -40.953 20.830 21.516 1.00 11.63 349 TYR B C 1
ATOM 3568 O O . TYR B 1 222 ? -40.979 21.296 22.646 1.00 12.73 349 TYR B O 1
ATOM 3577 N N . TYR B 1 223 ? -41.670 21.366 20.527 1.00 12.34 350 TYR B N 1
ATOM 3578 C CA . TYR B 1 223 ? -42.421 22.611 20.699 1.00 14.40 350 TYR B CA 1
ATOM 3579 C C . TYR B 1 223 ? -43.864 22.484 20.278 1.00 18.39 350 TYR B C 1
ATOM 3580 O O . TYR B 1 223 ? -44.191 21.724 19.405 1.00 23.14 350 TYR B O 1
#

Foldseek 3Di:
DFDDDPPDDLVRLLVVLQPDFLLRLLVLLLVVCVLCVVLVCVLAVFPDSLLVSLLVLLLLQAPPVSRFQDWDDDDQQTAGGSNRQGPLLAPPDPPPRDDQPPCPVDDHHHDDSSCRRGRNNRSSSVSQLSSLLNVQVVPDDHLLSSLLSQVCSNPVGSPDDDVVVSLQGRLSSLQQSVVCVVVVNSRDRDHDHRPGPVTDSPPSSVNGD/DFDDDQVDDLVVLLVVLQPQFLLRLLVLLLVVCVLCVVLVCVLAVFPDSLLVSLLVLLLLQAPPVSRFQDWDDDDQQTAGGSNRQGPLLAPPDPPPRDDQPPCPVDDRHHDDSSCRRGRNNRSSSVSQLSSQLNVQSVPDDHLLSNLLSQVCSNPVGSDDDDPVVSCQGRLSSLQQSVVCVVVVVSRDRDHDHRPGPVTDSPPSNPNTD

Secondary structure (DSSP, 8-state):
---SPTT--HHHHHHHHHH--HHHHHHHHHHHHHHHHHHHHHHH--SSHHHHHHHHHHHHHHHHTT-TT-EE-SGGG-EETTTTEEGGGSBTS-TTSPP--S-TTS---B--HHHHH-HHHH--HHHHHHHHHHHHHTT--THHHHHHHHHHHHHS-TT---HHHIIIIIIHHHHHHHHHHHTT-SSSS----TT-TTS--SSTTGGG-/---SPTT--HHHHHHHHHH--HHHHHHHHHHHHHHTHHHHHHHH--SSHHHHHHHHHHHHHHHHTT-TT-EE-SGGG-EETTTTEEGGGSBTS-TTSPP--S-TTS---B--HHHHH-HHHH--HHHHHHHHHHHHHTT--THHHHHHHHHHHHHS-SS---HHHIIIIIIHHHHHHHHHHHTT-SSSS----TT-TTS--SSTTGGG-

B-factor: mean 13.06, std 7.88, range [6.21, 210.55]

Sequence (418 aa):
DGYFPPGTSKHHEELIARRASSSLKVSEVKAIIKKQVDEEHWDVIRDVCGFKKNKEVAYAFFFGMATRESTFRRAATETTGSGASHAFGPLQTAETAYANANPNYMPEHNVPEMHQYDFTEEYNFYDVVGISVMGIRHFLHFARLAKKEKKYSSGRDIARHGLMGYNTGWIDGADESSWIVRYADETAALGAWYLRNNHMSSDDEFTWDTDPRVDRSNPWEIYYDGYFPPPGGTSKHHHELIARASSSSLKVSEVKAIIKKQVDEHWDVIRDVCGFKNKEVAYAFFFGMMATRESTFRAATETTGSGASHAFGPLQTAETAYANANPNYMPEHNVPEMHQYDDFTEYNFYDVVGISVMGIRHFLHFARRLAKEKKYSSGRDIARHGLMGYNTGWIDGADESSWIVRRYADETAALGAWYLRRNNNHMSSDDEFTWDTDPRVDDRSNPWEIYY